Protein 5FCS (pdb70)

Solvent-accessible surface area: 19267 Å² total; per-residue (Å²): 206,26,85,8,47,23,50,108,57,50,70,12,57,80,60,24,89,14,56,0,25,0,113,5,64,98,41,66,5,63,93,71,15,103,0,1,0,0,11,19,29,22,46,23,31,3,109,0,3,1,0,10,11,76,76,95,3,104,68,11,39,90,48,2,44,7,48,65,123,78,31,73,0,1,0,30,0,81,27,2,81,79,72,1,18,0,3,0,1,0,0,0,53,37,100,121,65,13,28,20,3,55,6,0,26,0,5,10,68,126,100,4,4,4,32,9,46,8,39,43,10,48,32,55,121,73,58,34,44,3,122,0,29,0,104,7,36,35,64,89,12,49,61,14,16,0,0,0,1,12,24,34,93,73,118,27,13,55,8,0,0,43,7,32,4,177,94,38,104,59,49,37,11,150,153,0,122,61,33,5,50,4,62,37,55,87,108,63,30,8,0,58,0,50,0,79,58,3,102,80,105,0,28,1,40,0,4,0,0,8,46,40,156,19,45,0,1,36,12,27,0,34,10,2,38,0,45,8,40,102,58,19,110,116,78,0,90,16,60,110,74,48,64,13,38,72,54,109,129,8,74,1,54,0,54,22,49,70,30,3,0,26,116,26,136,0,6,0,2,11,15,20,115,64,21,26,4,53,4,2,0,60,25,26,85,100,99,18,48,40,12,57,120,30,5,49,12,66,66,94,55,58,45,1,37,0,5,0,58,28,1,16,48,22,4,77,8,20,0,4,0,3,7,61,2,62,90,87,60,14,11,12,12,2,40,7,0,119,3,60,17,140,76,66,64,92,35,30,10,35,7,60,37,30,24,86,28,113,56,62,22,61,31,127,0,28,0,51,8,20,16,27,89,4,42,65,47,13,0,6,0,0,16,11,16,24,22,126,20,11,72,19,1,0,39,8,66,3,81,147,57,136,105,33,59,100,62,11,111,47,0,129,142,39,6,72,4,44,30,44,34,107,137,65,12,0,23,0,60,0,62,62,2,87,82,118,1,26,0,35,0,10,0,0,14,50,4,104,0,45,167,102,32,69,0,42,0,1,62,26,2,55,3,6,19,0,26,4,16,39,4,69,82

Radius of gyration: 22.18 Å; Cα contacts (8 Å, |Δi|>4): 1367; chains: 2; bounding box: 51×52×62 Å

Structure (mmCIF, N/CA/C/O backbone):
data_5FCS
#
_entry.id   5FCS
#
_cell.length_a   142.811
_cell.length_b   142.811
_cell.length_c   62.685
_cell.angle_alpha   90.00
_cell.angle_beta   90.00
_cell.angle_gamma   120.00
#
_symmetry.space_group_name_H-M   'P 3 2 1'
#
loop_
_entity.id
_entity.type
_entity.pdbx_description
1 polymer Diabody
2 polymer Diabody
3 non-polymer 'SULFATE ION'
4 water water
#
loop_
_atom_site.group_PDB
_atom_site.id
_atom_site.type_symbol
_atom_site.label_atom_id
_atom_site.label_alt_id
_atom_site.label_comp_id
_atom_site.label_asym_id
_atom_site.label_entity_id
_atom_site.label_seq_id
_atom_site.pdbx_PDB_ins_code
_atom_site.Cartn_x
_atom_site.Cartn_y
_atom_site.Cartn_z
_atom_site.occupancy
_atom_site.B_iso_or_equiv
_atom_site.auth_seq_id
_atom_site.auth_comp_id
_atom_site.auth_asym_id
_atom_site.auth_atom_id
_atom_site.pdbx_PDB_model_num
ATOM 1 N N . GLN A 1 1 ? -37.181 51.530 -8.471 1.00 48.80 1 GLN H N 1
ATOM 2 C CA . GLN A 1 1 ? -37.831 50.216 -8.418 1.00 48.09 1 GLN H CA 1
ATOM 3 C C . GLN A 1 1 ? -39.365 50.364 -8.348 1.00 47.78 1 GLN H C 1
ATOM 4 O O . GLN A 1 1 ? -39.866 51.131 -7.525 1.00 47.46 1 GLN H O 1
ATOM 10 N N . ALA A 1 2 ? -40.104 49.618 -9.184 1.00 40.62 2 ALA H N 1
ATOM 11 C CA . ALA A 1 2 ? -41.574 49.669 -9.161 1.00 38.68 2 ALA H CA 1
ATOM 12 C C . ALA A 1 2 ? -42.144 49.004 -7.892 1.00 36.27 2 ALA H C 1
ATOM 13 O O . ALA A 1 2 ? -41.529 48.093 -7.326 1.00 33.95 2 ALA H O 1
ATOM 15 N N . VAL A 1 3 ? -43.279 49.524 -7.409 1.00 30.51 3 VAL H N 1
ATOM 16 C CA . VAL A 1 3 ? -43.955 49.011 -6.216 1.00 29.66 3 VAL H CA 1
ATOM 17 C C . VAL A 1 3 ? -45.367 48.594 -6.633 1.00 30.15 3 VAL H C 1
ATOM 18 O O . VAL A 1 3 ? -46.081 49.380 -7.264 1.00 29.01 3 VAL H O 1
ATOM 22 N N . VAL A 1 4 ? -45.752 47.350 -6.284 1.00 24.47 4 VAL H N 1
ATOM 23 C CA . VAL A 1 4 ? -47.074 46.795 -6.572 1.00 21.97 4 VAL H CA 1
ATOM 24 C C . VAL A 1 4 ? -47.855 46.778 -5.247 1.00 23.54 4 VAL H C 1
ATOM 25 O O . VAL A 1 4 ? -47.361 46.279 -4.228 1.00 21.89 4 VAL H O 1
ATOM 29 N N . THR A 1 5 ? -49.043 47.386 -5.243 1.00 20.97 5 THR H N 1
ATOM 30 C CA . THR A 1 5 ? -49.824 47.500 -4.012 1.00 21.24 5 THR H CA 1
ATOM 31 C C . THR A 1 5 ? -51.194 46.832 -4.093 1.00 21.87 5 THR H C 1
ATOM 32 O O . THR A 1 5 ? -51.922 46.990 -5.074 1.00 19.76 5 THR H O 1
ATOM 36 N N . GLN A 1 6 ? -51.547 46.119 -3.020 1.00 17.66 6 GLN H N 1
ATOM 37 C CA . GLN A 1 6 ? -52.826 45.399 -2.890 1.00 16.67 6 GLN H CA 1
ATOM 38 C C . GLN A 1 6 ? -53.480 45.731 -1.577 1.00 21.94 6 GLN H C 1
ATOM 39 O O . GLN A 1 6 ? -52.756 46.035 -0.636 1.00 22.03 6 GLN H O 1
ATOM 45 N N . GLU A 1 7 ? -54.821 45.526 -1.456 1.00 21.14 7 GLU H N 1
ATOM 46 C CA . GLU A 1 7 ? -55.544 45.705 -0.180 1.00 21.64 7 GLU H CA 1
ATOM 47 C C . GLU A 1 7 ? -54.906 44.722 0.796 1.00 26.06 7 GLU H C 1
ATOM 48 O O . GLU A 1 7 ? -54.714 43.578 0.410 1.00 26.30 7 GLU H O 1
ATOM 54 N N . PRO A 1 8 ? -54.539 45.111 2.035 1.00 23.33 8 PRO H N 1
ATOM 55 C CA . PRO A 1 8 ? -53.923 44.125 2.953 1.00 22.09 8 PRO H CA 1
ATOM 56 C C . PRO A 1 8 ? -54.865 42.973 3.339 1.00 23.28 8 PRO H C 1
ATOM 57 O O . PRO A 1 8 ? -54.424 41.839 3.440 1.00 21.20 8 PRO H O 1
ATOM 61 N N . SER A 1 9 ? -56.170 43.256 3.513 1.00 21.02 9 SER H N 1
ATOM 62 C CA . SER A 1 9 ? -57.137 42.218 3.902 1.00 20.82 9 SER H CA 1
ATOM 63 C C . SER A 1 9 ? -58.538 42.591 3.448 1.00 23.77 9 SER H C 1
ATOM 64 O O . SER A 1 9 ? -58.868 43.778 3.372 1.00 23.46 9 SER H O 1
ATOM 67 N N . LEU A 1 10 ? -59.350 41.572 3.122 1.00 18.82 10 LEU H N 1
ATOM 68 C CA . LEU A 1 10 ? -60.763 41.725 2.752 1.00 16.71 10 LEU H CA 1
ATOM 69 C C . LEU A 1 10 ? -61.497 40.548 3.367 1.00 19.88 10 LEU H C 1
ATOM 70 O O . LEU A 1 10 ? -60.889 39.509 3.695 1.00 16.60 10 LEU H O 1
ATOM 75 N N . THR A 1 11 ? -62.799 40.726 3.545 1.00 16.83 11 THR H N 1
ATOM 76 C CA . THR A 1 11 ? -63.694 39.711 4.074 1.00 18.30 11 THR H CA 1
ATOM 77 C C . THR A 1 11 ? -64.881 39.574 3.088 1.00 21.45 11 THR H C 1
ATOM 78 O O . THR A 1 11 ? -65.349 40.578 2.535 1.00 21.12 11 THR H O 1
ATOM 82 N N . VAL A 1 12 ? -65.359 38.347 2.880 1.00 15.68 12 VAL H N 1
ATOM 83 C CA . VAL A 1 12 ? -66.510 38.092 2.017 1.00 15.29 12 VAL H CA 1
ATOM 84 C C . VAL A 1 12 ? -67.377 36.977 2.645 1.00 20.64 12 VAL H C 1
ATOM 85 O O . VAL A 1 12 ? -66.837 36.056 3.237 1.00 21.32 12 VAL H O 1
ATOM 89 N N . SER A 1 13 ? -68.692 37.074 2.529 1.00 17.27 13 SER H N 1
ATOM 90 C CA . SER A 1 13 ? -69.575 36.028 3.030 1.00 17.94 13 SER H CA 1
ATOM 91 C C . SER A 1 13 ? -69.705 34.978 1.943 1.00 20.78 13 SER H C 1
ATOM 92 O O . SER A 1 13 ? -69.679 35.331 0.757 1.00 20.35 13 SER H O 1
ATOM 95 N N . PRO A 1 14 ? -69.873 33.681 2.306 1.00 18.62 14 PRO H N 1
ATOM 96 C CA . PRO A 1 14 ? -70.088 32.657 1.263 1.00 17.31 14 PRO H CA 1
ATOM 97 C C . PRO A 1 14 ? -71.229 33.078 0.320 1.00 20.21 14 PRO H C 1
ATOM 98 O O . PRO A 1 14 ? -72.192 33.706 0.754 1.00 19.13 14 PRO H O 1
ATOM 102 N N . GLY A 1 15 ? -71.037 32.848 -0.976 1.00 18.82 15 GLY H N 1
ATOM 103 C CA . GLY A 1 15 ? -71.995 33.233 -2.010 1.00 18.39 15 GLY H CA 1
ATOM 104 C C . GLY A 1 15 ? -71.834 34.657 -2.520 1.00 18.92 15 GLY H C 1
ATOM 105 O O . GLY A 1 15 ? -72.427 35.021 -3.528 1.00 17.68 15 GLY H O 1
ATOM 106 N N . GLY A 1 16 ? -71.016 35.453 -1.848 1.00 16.62 16 GLY H N 1
ATOM 107 C CA . GLY A 1 16 ? -70.807 36.852 -2.232 1.00 15.80 16 GLY H CA 1
ATOM 108 C C . GLY A 1 16 ? -69.819 37.045 -3.363 1.00 20.49 16 GLY H C 1
ATOM 109 O O . GLY A 1 16 ? -69.100 36.113 -3.759 1.00 19.28 16 GLY H O 1
ATOM 110 N N . THR A 1 17 ? -69.777 38.274 -3.880 1.00 18.06 17 THR H N 1
ATOM 111 C CA . THR A 1 17 ? -68.816 38.701 -4.881 1.00 18.35 17 THR H CA 1
ATOM 112 C C . THR A 1 17 ? -67.778 39.576 -4.189 1.00 21.26 17 THR H C 1
ATOM 113 O O . THR A 1 17 ? -68.124 40.478 -3.423 1.00 19.29 17 THR H O 1
ATOM 117 N N . VAL A 1 18 ? -66.503 39.309 -4.477 1.00 17.03 18 VAL H N 1
ATOM 118 C CA . VAL A 1 18 ? -65.400 40.103 -3.951 1.00 15.44 18 VAL H CA 1
ATOM 119 C C . VAL A 1 18 ? -64.462 40.445 -5.106 1.00 19.25 18 VAL H C 1
ATOM 120 O O . VAL A 1 18 ? -64.187 39.596 -5.977 1.00 18.55 18 VAL H O 1
ATOM 124 N N . THR A 1 19 ? -64.013 41.704 -5.132 1.00 16.54 19 THR H N 1
ATOM 125 C CA . THR A 1 19 ? -63.081 42.159 -6.158 1.00 17.25 19 THR H CA 1
ATOM 126 C C . THR A 1 19 ? -61.795 42.581 -5.468 1.00 20.12 19 THR H C 1
ATOM 127 O O . THR A 1 19 ? -61.817 43.473 -4.632 1.00 16.47 19 THR H O 1
ATOM 131 N N . LEU A 1 20 ? -60.675 41.928 -5.835 1.00 19.48 20 LEU H N 1
ATOM 132 C CA . LEU A 1 20 ? -59.330 42.252 -5.332 1.00 18.56 20 LEU H CA 1
ATOM 133 C C . LEU A 1 20 ? -58.636 43.076 -6.398 1.00 22.66 20 LEU H C 1
ATOM 134 O O . LEU A 1 20 ? -58.772 42.786 -7.584 1.00 22.62 20 LEU H O 1
ATOM 139 N N . THR A 1 21 ? -57.888 44.098 -6.002 1.00 19.49 21 THR H N 1
ATOM 140 C CA . THR A 1 21 ? -57.210 44.912 -7.001 1.00 20.36 21 THR H CA 1
ATOM 141 C C . THR A 1 21 ? -55.722 44.973 -6.761 1.00 24.05 21 THR H C 1
ATOM 142 O O . THR A 1 21 ? -55.243 44.745 -5.655 1.00 23.97 21 THR H O 1
ATOM 146 N N . CYS A 1 22 ? -55.010 45.316 -7.815 1.00 21.97 22 CYS H N 1
ATOM 147 C CA . CYS A 1 22 ? -53.564 45.318 -7.859 1.00 22.36 22 CYS H CA 1
ATOM 148 C C . CYS A 1 22 ? -53.105 46.559 -8.621 1.00 24.71 22 CYS H C 1
ATOM 149 O O . CYS A 1 22 ? -53.309 46.656 -9.823 1.00 25.94 22 CYS H O 1
ATOM 152 N N . ARG A 1 23 ? -52.514 47.511 -7.899 1.00 21.63 23 ARG H N 1
ATOM 153 C CA . ARG A 1 23 ? -52.058 48.797 -8.424 1.00 21.77 23 ARG H CA 1
ATOM 154 C C . ARG A 1 23 ? -50.534 48.817 -8.679 1.00 24.28 23 ARG H C 1
ATOM 155 O O . ARG A 1 23 ? -49.761 48.334 -7.860 1.00 24.74 23 ARG H O 1
ATOM 163 N N . SER A 1 24 ? -50.125 49.441 -9.781 1.00 22.64 24 SER H N 1
ATOM 164 C CA . SER A 1 24 ? -48.733 49.686 -10.185 1.00 22.69 24 SER H CA 1
ATOM 165 C C . SER A 1 24 ? -48.343 51.142 -9.805 1.00 28.51 24 SER H C 1
ATOM 166 O O . SER A 1 24 ? -49.120 52.057 -10.069 1.00 25.94 24 SER H O 1
ATOM 169 N N . SER A 1 25 ? -47.129 51.352 -9.236 1.00 28.36 25 SER H N 1
ATOM 170 C CA . SER A 1 25 ? -46.639 52.698 -8.873 1.00 28.23 25 SER H CA 1
ATOM 171 C C . SER A 1 25 ? -46.241 53.526 -10.118 1.00 33.80 25 SER H C 1
ATOM 172 O O . SER A 1 25 ? -46.131 54.746 -10.010 1.00 34.22 25 SER H O 1
ATOM 175 N N . THR A 1 26 ? -46.049 52.872 -11.288 1.00 31.26 26 THR H N 1
ATOM 176 C CA . THR A 1 26 ? -45.608 53.513 -12.537 1.00 32.50 26 THR H CA 1
ATOM 177 C C . THR A 1 26 ? -46.739 54.188 -13.336 1.00 37.75 26 THR H C 1
ATOM 178 O O . THR A 1 26 ? -46.472 55.017 -14.207 1.00 38.94 26 THR H O 1
ATOM 182 N N . GLY A 1 27 ? -47.970 53.785 -13.073 1.00 32.59 27 GLY H N 1
ATOM 183 C CA . GLY A 1 27 ? -49.150 54.264 -13.786 1.00 31.43 27 GLY H CA 1
ATOM 184 C C . GLY A 1 27 ? -50.174 53.156 -13.916 1.00 32.60 27 GLY H C 1
ATOM 185 O O . GLY A 1 27 ? -50.212 52.252 -13.076 1.00 32.71 27 GLY H O 1
ATOM 186 N N . ALA A 1 28 ? -51.019 53.233 -14.938 1.00 27.84 28 ALA H N 1
ATOM 187 C CA . ALA A 1 28 ? -52.079 52.259 -15.198 1.00 27.95 28 ALA H CA 1
ATOM 188 C C . ALA A 1 28 ? -51.480 50.870 -15.462 1.00 31.09 28 ALA H C 1
ATOM 189 O O . ALA A 1 28 ? -50.430 50.757 -16.117 1.00 30.82 28 ALA H O 1
ATOM 191 N N . VAL A 1 29 ? -52.130 49.822 -14.935 1.00 24.89 29 VAL H N 1
ATOM 192 C CA . VAL A 1 29 ? -51.686 48.450 -15.201 1.00 23.42 29 VAL H CA 1
ATOM 193 C C . VAL A 1 29 ? -52.191 48.163 -16.609 1.00 29.01 29 VAL H C 1
ATOM 194 O O . VAL A 1 29 ? -53.366 48.415 -16.901 1.00 30.63 29 VAL H O 1
ATOM 198 N N . THR A 1 30 ? -51.312 47.668 -17.484 1.00 25.15 30 THR H N 1
ATOM 199 C CA . THR A 1 30 ? -51.682 47.359 -18.870 1.00 24.85 30 THR H CA 1
ATOM 200 C C . THR A 1 30 ? -51.548 45.868 -19.148 1.00 27.62 30 THR H C 1
ATOM 201 O O . THR A 1 30 ? -50.991 45.143 -18.318 1.00 24.83 30 THR H O 1
ATOM 205 N N . THR A 1 31 ? -52.015 45.407 -20.332 1.00 25.72 31 THR H N 1
ATOM 206 C CA . THR A 1 31 ? -51.895 43.988 -20.705 1.00 27.31 31 THR H CA 1
ATOM 207 C C . THR A 1 31 ? -50.424 43.569 -20.830 1.00 30.01 31 THR H C 1
ATOM 208 O O . THR A 1 31 ? -50.114 42.379 -20.705 1.00 27.89 31 THR H O 1
ATOM 212 N N . SER A 1 32 ? -49.527 44.566 -21.038 1.00 25.71 32 SER H N 1
ATOM 213 C CA . SER A 1 32 ? -48.077 44.378 -21.130 1.00 26.09 32 SER H CA 1
ATOM 214 C C . SER A 1 32 ? -47.431 44.096 -19.744 1.00 28.95 32 SER H C 1
ATOM 215 O O . SER A 1 32 ? -46.254 43.747 -19.681 1.00 28.95 32 SER H O 1
ATOM 218 N N . ASN A 1 33 ? -48.211 44.213 -18.639 1.00 24.65 33 ASN H N 1
ATOM 219 C CA . ASN A 1 33 ? -47.744 43.827 -17.307 1.00 23.17 33 ASN H CA 1
ATOM 220 C C . ASN A 1 33 ? -48.080 42.356 -17.050 1.00 24.62 33 ASN H C 1
ATOM 221 O O . ASN A 1 33 ? -47.692 41.820 -16.003 1.00 25.15 33 ASN H O 1
ATOM 226 N N . TYR A 1 34 ? -48.841 41.717 -17.988 1.00 19.45 34 TYR H N 1
ATOM 227 C CA . TYR A 1 34 ? -49.255 40.292 -17.941 1.00 19.96 34 TYR H CA 1
ATOM 228 C C . TYR A 1 34 ? -49.616 39.853 -16.519 1.00 22.23 34 TYR H C 1
ATOM 229 O O . TYR A 1 34 ? -49.047 38.888 -16.000 1.00 19.73 34 TYR H O 1
ATOM 238 N N . ALA A 1 35 ? -50.490 40.617 -15.868 1.00 19.16 35 ALA H N 1
ATOM 239 C CA . ALA A 1 35 ? -50.857 40.384 -14.460 1.00 18.97 35 ALA H CA 1
ATOM 240 C C . ALA A 1 35 ? -51.126 38.900 -14.111 1.00 20.31 35 ALA H C 1
ATOM 241 O O . ALA A 1 35 ? -51.900 38.221 -14.784 1.00 18.75 35 ALA H O 1
ATOM 243 N N . ASN A 1 36 ? -50.442 38.415 -13.078 1.00 15.60 36 ASN H N 1
ATOM 244 C CA . ASN A 1 36 ? -50.595 37.056 -12.559 1.00 16.09 36 ASN H CA 1
ATOM 245 C C . ASN A 1 36 ? -51.146 37.164 -11.167 1.00 20.04 36 ASN H C 1
ATOM 246 O O . ASN A 1 36 ? -50.818 38.113 -10.450 1.00 20.39 36 ASN H O 1
ATOM 251 N N . TRP A 1 37 ? -51.969 36.175 -10.782 1.00 17.10 37 TRP H N 1
ATOM 252 C CA . TRP A 1 37 ? -52.544 36.036 -9.447 1.00 16.29 37 TRP H CA 1
ATOM 253 C C . TRP A 1 37 ? -52.148 34.687 -8.916 1.00 19.36 37 TRP H C 1
ATOM 254 O O . TRP A 1 37 ? -52.299 33.684 -9.600 1.00 19.33 37 TRP H O 1
ATOM 265 N N . VAL A 1 38 ? -51.598 34.664 -7.716 1.00 16.35 38 VAL H N 1
ATOM 266 C CA . VAL A 1 38 ? -51.152 33.430 -7.079 1.00 16.11 38 VAL H CA 1
ATOM 267 C C . VAL A 1 38 ? -51.947 33.297 -5.786 1.00 20.38 38 VAL H C 1
ATOM 268 O O . VAL A 1 38 ? -52.087 34.263 -5.036 1.00 18.76 38 VAL H O 1
ATOM 272 N N . GLN A 1 39 ? -52.460 32.092 -5.536 1.00 16.85 39 GLN H N 1
ATOM 273 C CA . GLN A 1 39 ? -53.260 31.802 -4.362 1.00 15.30 39 GLN H CA 1
ATOM 274 C C . GLN A 1 39 ? -52.470 30.973 -3.341 1.00 17.52 39 GLN H C 1
ATOM 275 O O . GLN A 1 39 ? -51.864 29.970 -3.692 1.00 17.33 39 GLN H O 1
ATOM 281 N N . GLN A 1 40 ? -52.555 31.353 -2.075 1.00 14.71 40 GLN H N 1
ATOM 282 C CA . GLN A 1 40 ? -51.914 30.635 -0.965 1.00 15.99 40 GLN H CA 1
ATOM 283 C C . GLN A 1 40 ? -52.924 30.400 0.149 1.00 20.34 40 GLN H C 1
ATOM 284 O O . GLN A 1 40 ? -53.205 31.290 0.962 1.00 20.64 40 GLN H O 1
ATOM 290 N N . LYS A 1 41 ? -53.473 29.189 0.175 1.00 16.96 41 LYS H N 1
ATOM 291 C CA . LYS A 1 41 ? -54.457 28.790 1.178 1.00 17.28 41 LYS H CA 1
ATOM 292 C C . LYS A 1 41 ? -53.777 28.644 2.546 1.00 24.90 41 LYS H C 1
ATOM 293 O O . LYS A 1 41 ? -52.550 28.486 2.577 1.00 24.61 41 LYS H O 1
ATOM 299 N N . PRO A 1 42 ? -54.533 28.764 3.678 1.00 25.00 42 PRO H N 1
ATOM 300 C CA . PRO A 1 42 ? -53.897 28.671 5.005 1.00 25.29 42 PRO H CA 1
ATOM 301 C C . PRO A 1 42 ? -53.059 27.412 5.220 1.00 31.08 42 PRO H C 1
ATOM 302 O O . PRO A 1 42 ? -53.538 26.299 4.992 1.00 30.17 42 PRO H O 1
ATOM 306 N N . GLY A 1 43 ? -51.792 27.619 5.590 1.00 29.69 43 GLY H N 1
ATOM 307 C CA . GLY A 1 43 ? -50.820 26.548 5.825 1.00 29.56 43 GLY H CA 1
ATOM 308 C C . GLY A 1 43 ? -50.294 25.824 4.596 1.00 32.80 43 GLY H C 1
ATOM 309 O O . GLY A 1 43 ? -49.597 24.818 4.728 1.00 33.72 43 GLY H O 1
ATOM 310 N N . GLN A 1 44 ? -50.639 26.296 3.390 1.00 27.34 44 GLN H N 1
ATOM 311 C CA . GLN A 1 44 ? -50.248 25.646 2.129 1.00 25.99 44 GLN H CA 1
ATOM 312 C C . GLN A 1 44 ? -49.169 26.399 1.400 1.00 25.04 44 GLN H C 1
ATOM 313 O O . GLN A 1 44 ? -48.878 27.552 1.708 1.00 23.07 44 GLN H O 1
ATOM 319 N N . ALA A 1 45 ? -48.612 25.743 0.389 1.00 22.21 45 ALA H N 1
ATOM 320 C CA . ALA A 1 45 ? -47.657 26.298 -0.557 1.00 22.02 45 ALA H CA 1
ATOM 321 C C . ALA A 1 45 ? -48.521 27.104 -1.560 1.00 24.91 45 ALA H C 1
ATOM 322 O O . ALA A 1 45 ? -49.688 26.751 -1.809 1.00 24.22 45 ALA H O 1
ATOM 324 N N . PRO A 1 46 ? -47.985 28.182 -2.149 1.00 21.17 46 PRO H N 1
ATOM 325 C CA . PRO A 1 46 ? -48.778 28.939 -3.131 1.00 21.36 46 PRO H CA 1
ATOM 326 C C . PRO A 1 46 ? -49.020 28.120 -4.421 1.00 25.41 46 PRO H C 1
ATOM 327 O O . PRO A 1 46 ? -48.337 27.123 -4.670 1.00 23.94 46 PRO H O 1
ATOM 331 N N . ARG A 1 47 ? -49.996 28.542 -5.231 1.00 20.23 47 ARG H N 1
ATOM 332 C CA . ARG A 1 47 ? -50.222 27.987 -6.556 1.00 19.57 47 ARG H CA 1
ATOM 333 C C . ARG A 1 47 ? -50.725 29.073 -7.484 1.00 21.14 47 ARG H C 1
ATOM 334 O O . ARG A 1 47 ? -51.477 29.959 -7.053 1.00 18.91 47 ARG H O 1
ATOM 342 N N . GLY A 1 48 ? -50.237 29.052 -8.719 1.00 18.03 48 GLY H N 1
ATOM 343 C CA . GLY A 1 48 ? -50.648 30.032 -9.726 1.00 18.98 48 GLY H CA 1
ATOM 344 C C . GLY A 1 48 ? -52.116 29.826 -10.065 1.00 24.59 48 GLY H C 1
ATOM 345 O O . GLY A 1 48 ? -52.592 28.686 -10.115 1.00 24.26 48 GLY H O 1
ATOM 346 N N . LEU A 1 49 ? -52.855 30.927 -10.229 1.00 20.28 49 LEU H N 1
ATOM 347 C CA . LEU A 1 49 ? -54.297 30.874 -10.477 1.00 21.31 49 LEU H CA 1
ATOM 348 C C . LEU A 1 49 ? -54.670 31.536 -11.793 1.00 23.44 49 LEU H C 1
ATOM 349 O O . LEU A 1 49 ? -55.433 30.975 -12.576 1.00 23.94 49 LEU H O 1
ATOM 354 N N . ILE A 1 50 ? -54.116 32.728 -12.031 1.00 19.20 50 ILE H N 1
ATOM 355 C CA . ILE A 1 50 ? -54.353 33.539 -13.229 1.00 18.96 50 ILE H CA 1
ATOM 356 C C . ILE A 1 50 ? -53.027 34.026 -13.764 1.00 22.85 50 ILE H C 1
ATOM 357 O O . ILE A 1 50 ? -52.141 34.339 -12.987 1.00 20.20 50 ILE H O 1
ATOM 362 N N . GLY A 1 51 ? -52.906 34.079 -15.083 1.00 20.85 51 GLY H N 1
ATOM 363 C CA . GLY A 1 51 ? -51.720 34.595 -15.745 1.00 20.92 51 GLY H CA 1
ATOM 364 C C . GLY A 1 51 ? -52.150 35.429 -16.930 1.00 23.62 51 GLY H C 1
ATOM 365 O O . GLY A 1 51 ? -53.259 35.246 -17.423 1.00 22.80 51 GLY H O 1
ATOM 366 N N . GLY A 1 52 ? -51.283 36.323 -17.397 1.00 20.24 52 GLY H N 1
ATOM 367 C CA . GLY A 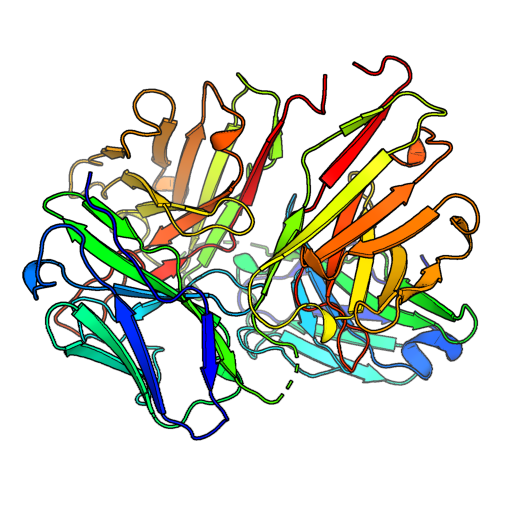1 52 ? -51.573 37.151 -18.568 1.00 19.81 52 GLY H CA 1
ATOM 368 C C . GLY A 1 52 ? -52.892 37.899 -18.463 1.00 22.01 52 GLY H C 1
ATOM 369 O O . GLY A 1 52 ? -53.701 37.903 -19.401 1.00 21.24 52 GLY H O 1
ATOM 370 N N . THR A 1 53 ? -53.129 38.498 -17.292 1.00 18.31 53 THR H N 1
ATOM 371 C CA . THR A 1 53 ? -54.335 39.275 -16.920 1.00 17.62 53 THR H CA 1
ATOM 372 C C . THR A 1 53 ? -55.571 38.411 -16.646 1.00 21.42 53 THR H C 1
ATOM 373 O O . THR A 1 53 ? -56.193 38.592 -15.603 1.00 21.24 53 THR H O 1
ATOM 377 N N . ASN A 1 54 ? -55.964 37.539 -17.599 1.00 20.58 54 ASN H N 1
ATOM 378 C CA . ASN A 1 54 ? -57.232 36.810 -17.522 1.00 21.78 54 ASN H CA 1
ATOM 379 C C . ASN A 1 54 ? -57.189 35.313 -17.836 1.00 25.69 54 ASN H C 1
ATOM 380 O O . ASN A 1 54 ? -58.251 34.697 -17.903 1.00 25.20 54 ASN H O 1
ATOM 385 N N . LYS A 1 55 ? -55.989 34.729 -18.038 1.00 22.00 55 LYS H N 1
ATOM 386 C CA . LYS A 1 55 ? -55.885 33.298 -18.379 1.00 20.79 55 LYS H CA 1
ATOM 387 C C . LYS A 1 55 ? -55.897 32.411 -17.131 1.00 24.80 55 LYS H C 1
ATOM 388 O O . LYS A 1 55 ? -55.134 32.636 -16.200 1.00 23.48 55 LYS H O 1
ATOM 394 N N . ARG A 1 56 ? -56.800 31.447 -17.093 1.00 23.01 56 ARG H N 1
ATOM 395 C CA . ARG A 1 56 ? -56.958 30.563 -15.943 1.00 23.79 56 ARG H CA 1
ATOM 396 C C . ARG A 1 56 ? -55.977 29.426 -15.999 1.00 26.53 56 ARG H C 1
ATOM 397 O O . ARG A 1 56 ? -55.676 28.923 -17.075 1.00 26.30 56 ARG H O 1
ATOM 405 N N . ALA A 1 57 ? -55.491 29.007 -14.824 1.00 22.79 57 ALA H N 1
ATOM 406 C CA . ALA A 1 57 ? -54.687 27.791 -14.674 1.00 21.82 57 ALA H CA 1
ATOM 407 C C . ALA A 1 57 ? -55.689 26.624 -14.886 1.00 25.86 57 ALA H C 1
ATOM 408 O O . ALA A 1 57 ? -56.904 26.833 -14.709 1.00 23.34 57 ALA H O 1
ATOM 410 N N . PRO A 1 58 ? -55.233 25.404 -15.269 1.00 25.39 58 PRO H N 1
ATOM 411 C CA . PRO A 1 58 ? -56.202 24.303 -15.472 1.00 25.64 58 PRO H CA 1
ATOM 412 C C . PRO A 1 58 ? -57.075 23.991 -14.250 1.00 26.97 58 PRO H C 1
ATOM 413 O O . PRO A 1 58 ? -58.213 23.585 -14.416 1.00 26.80 58 PRO H O 1
ATOM 417 N N . TRP A 1 59 ? -56.547 24.167 -13.035 1.00 22.54 59 TRP H N 1
ATOM 418 C CA . TRP A 1 59 ? -57.256 23.898 -11.775 1.00 21.90 59 TRP H CA 1
ATOM 419 C C . TRP A 1 59 ? -58.063 25.115 -11.251 1.00 23.23 59 TRP H C 1
ATOM 420 O O . TRP A 1 59 ? -58.622 25.026 -10.175 1.00 22.09 59 TRP H O 1
ATOM 431 N N . THR A 1 60 ? -58.040 26.266 -11.942 1.00 20.38 60 THR H N 1
ATOM 432 C CA . THR A 1 60 ? -58.754 27.460 -11.444 1.00 19.73 60 THR H CA 1
ATOM 433 C C . THR A 1 60 ? -60.257 27.356 -11.699 1.00 22.46 60 THR H C 1
ATOM 434 O O . THR A 1 60 ? -60.663 27.304 -12.857 1.00 20.47 60 THR H O 1
ATOM 438 N N . PRO A 1 61 ? -61.087 27.419 -10.634 1.00 22.10 61 PRO H N 1
ATOM 439 C CA . PRO A 1 61 ? -62.559 27.369 -10.830 1.00 22.00 61 PRO H CA 1
ATOM 440 C C . PRO A 1 61 ? -63.082 28.515 -11.691 1.00 24.50 61 PRO H C 1
ATOM 441 O O . PRO A 1 61 ? -62.478 29.601 -11.716 1.00 23.29 61 PRO H O 1
ATOM 445 N N . ALA A 1 62 ? -64.189 28.274 -12.422 1.00 22.57 62 ALA H N 1
ATOM 446 C CA . ALA A 1 62 ? -64.817 29.254 -13.326 1.00 22.62 62 ALA H CA 1
ATOM 447 C C . ALA A 1 62 ? -65.246 30.529 -12.591 1.00 23.72 62 ALA H C 1
ATOM 448 O O . ALA A 1 62 ? -65.237 31.597 -13.189 1.00 24.35 62 ALA H O 1
ATOM 450 N N . ARG A 1 63 ? -65.526 30.422 -11.287 1.00 19.51 63 ARG H N 1
ATOM 451 C CA . ARG A 1 63 ? -65.944 31.549 -10.441 1.00 19.90 63 ARG H CA 1
ATOM 452 C C . ARG A 1 63 ? -64.859 32.639 -10.247 1.00 22.07 63 ARG H C 1
ATOM 453 O O . ARG A 1 63 ? -65.173 33.729 -9.802 1.00 19.90 63 ARG H O 1
ATOM 461 N N . PHE A 1 64 ? -63.589 32.330 -10.590 1.00 19.17 64 PHE H N 1
ATOM 462 C CA . PHE A 1 64 ? -62.474 33.294 -10.543 1.00 18.11 64 PHE H CA 1
ATOM 463 C C . PHE A 1 64 ? -62.295 33.870 -11.938 1.00 22.21 64 PHE H C 1
ATOM 464 O O . PHE A 1 64 ? -62.291 33.116 -12.914 1.00 20.38 64 PHE H O 1
ATOM 472 N N . SER A 1 65 ? -62.129 35.194 -12.035 1.00 19.33 65 SER H N 1
ATOM 473 C CA . SER A 1 65 ? -61.819 35.838 -13.314 1.00 19.77 65 SER H CA 1
ATOM 474 C C . SER A 1 65 ? -60.896 37.018 -13.120 1.00 22.44 65 SER H C 1
ATOM 475 O O . SER A 1 65 ? -61.073 37.812 -12.192 1.00 22.60 65 SER H O 1
ATOM 478 N N . GLY A 1 66 ? -59.905 37.114 -13.992 1.00 19.77 66 GLY H N 1
ATOM 479 C CA . GLY A 1 66 ? -58.945 38.214 -13.993 1.00 19.03 66 GLY H CA 1
ATOM 480 C C . GLY A 1 66 ? -59.297 39.237 -15.058 1.00 24.57 66 GLY H C 1
ATOM 481 O O . GLY A 1 66 ? -59.816 38.868 -16.114 1.00 24.33 66 GLY H O 1
ATOM 482 N N . SER A 1 67 ? -59.021 40.533 -14.795 1.00 21.03 67 SER H N 1
ATOM 483 C CA . SER A 1 67 ? -59.312 41.602 -15.743 1.00 21.27 67 SER H CA 1
ATOM 484 C C . SER A 1 67 ? -58.526 42.852 -15.375 1.00 24.36 67 SER H C 1
ATOM 485 O O . SER A 1 67 ? -57.798 42.859 -14.383 1.00 22.91 67 SER H O 1
ATOM 488 N N . LEU A 1 68 ? -58.729 43.926 -16.163 1.00 21.36 68 LEU H N 1
ATOM 489 C CA . LEU A 1 68 ? -58.211 45.262 -15.881 1.00 22.93 68 LEU H CA 1
ATOM 490 C C . LEU A 1 68 ? -59.425 46.152 -15.640 1.00 30.19 68 LEU H C 1
ATOM 491 O O . LEU A 1 68 ? -60.399 46.085 -16.397 1.00 30.48 68 LEU H O 1
ATOM 496 N N . LEU A 1 69 ? -59.379 46.960 -14.586 1.00 30.16 69 LEU H N 1
ATOM 497 C CA . LEU A 1 69 ? -60.467 47.879 -14.239 1.00 31.44 69 LEU H CA 1
ATOM 498 C C . LEU A 1 69 ? -59.876 49.144 -13.649 1.00 33.64 69 LEU H C 1
ATOM 499 O O . LEU A 1 69 ? -59.188 49.079 -12.634 1.00 31.91 69 LEU H O 1
ATOM 504 N N . GLY A 1 70 ? -60.152 50.274 -14.290 1.00 30.77 70 GLY H N 1
ATOM 505 C CA . GLY A 1 70 ? -59.706 51.586 -13.829 1.00 30.80 70 GLY H CA 1
ATOM 506 C C . GLY A 1 70 ? -58.233 51.710 -13.515 1.00 34.27 70 GLY H C 1
ATOM 507 O O . GLY A 1 70 ? -57.864 52.216 -12.451 1.00 35.23 70 GLY H O 1
ATOM 508 N N . GLY A 1 71 ? -57.402 51.244 -14.431 1.00 29.05 71 GLY H N 1
ATOM 509 C CA . GLY A 1 71 ? -55.948 51.341 -14.274 1.00 28.70 71 GLY H CA 1
ATOM 510 C C . GLY A 1 71 ? -55.296 50.336 -13.341 1.00 29.23 71 GLY H C 1
ATOM 511 O O . GLY A 1 71 ? -54.105 50.457 -13.060 1.00 27.07 71 GLY H O 1
ATOM 512 N N . LYS A 1 72 ? -56.067 49.343 -12.835 1.00 25.71 72 LYS H N 1
ATOM 513 C CA . LYS A 1 72 ? -55.524 48.320 -11.920 1.00 24.57 72 LYS H CA 1
ATOM 514 C C . LYS A 1 72 ? -55.835 46.926 -12.451 1.00 25.63 72 LYS H C 1
ATOM 515 O O . LYS A 1 72 ? -56.779 46.777 -13.210 1.00 25.10 72 LYS H O 1
ATOM 521 N N . ALA A 1 73 ? -55.098 45.893 -11.999 1.00 21.11 73 ALA H N 1
ATOM 522 C CA . ALA A 1 73 ? -55.457 44.503 -12.303 1.00 20.14 73 ALA H CA 1
ATOM 523 C C . ALA A 1 73 ? -56.501 44.143 -11.258 1.00 21.66 73 ALA H C 1
ATOM 524 O O . ALA A 1 73 ? -56.408 44.606 -10.117 1.00 21.82 73 ALA H O 1
ATOM 526 N N . ALA A 1 74 ? -57.470 43.314 -11.625 1.00 18.83 74 ALA H N 1
ATOM 527 C CA . ALA A 1 74 ? -58.529 42.903 -10.712 1.00 18.80 74 ALA H CA 1
ATOM 528 C C . ALA A 1 74 ? -58.765 41.394 -10.737 1.00 22.13 74 ALA H C 1
ATOM 529 O O . ALA A 1 74 ? -58.724 40.779 -11.794 1.00 21.48 74 ALA H O 1
ATOM 531 N N . LEU A 1 75 ? -58.983 40.796 -9.555 1.00 19.27 75 LEU H N 1
ATOM 532 C CA . LEU A 1 75 ? -59.330 39.382 -9.455 1.00 17.23 75 LEU H CA 1
ATOM 533 C C . LEU A 1 75 ? -60.707 39.366 -8.835 1.00 19.83 75 LEU H C 1
ATOM 534 O O . LEU A 1 75 ? -60.891 39.897 -7.732 1.00 19.99 75 LEU H O 1
ATOM 539 N N . THR A 1 76 ? -61.680 38.811 -9.560 1.00 18.27 76 THR H N 1
ATOM 540 C CA . THR A 1 76 ? -63.067 38.739 -9.075 1.00 17.96 76 THR H CA 1
ATOM 541 C C . THR A 1 76 ? -63.433 37.305 -8.716 1.00 21.26 76 THR H C 1
ATOM 542 O O . THR A 1 76 ? -63.230 36.396 -9.508 1.00 21.62 76 THR H O 1
ATOM 546 N N . ILE A 1 77 ? -64.005 37.127 -7.534 1.00 19.08 77 ILE H N 1
ATOM 547 C CA . ILE A 1 77 ? -64.521 35.835 -7.071 1.00 18.29 77 ILE H CA 1
ATOM 548 C C . ILE A 1 77 ? -66.030 36.021 -6.968 1.00 21.51 77 ILE H C 1
ATOM 549 O O . ILE A 1 77 ? -66.498 36.814 -6.156 1.00 20.48 77 ILE H O 1
ATOM 554 N N . THR A 1 78 ? -66.772 35.347 -7.841 1.00 19.45 78 THR H N 1
ATOM 555 C CA . THR A 1 78 ? -68.241 35.427 -7.934 1.00 20.05 78 THR H CA 1
ATOM 556 C C . THR A 1 78 ? -68.795 34.181 -7.240 1.00 25.63 78 THR H C 1
ATOM 557 O O . THR A 1 78 ? -68.592 33.075 -7.734 1.00 26.71 78 THR H O 1
ATOM 561 N N . GLY A 1 79 ? -69.466 34.363 -6.105 1.00 21.66 79 GLY H N 1
ATOM 562 C CA . GLY A 1 79 ? -70.014 33.251 -5.338 1.00 20.62 79 GLY H CA 1
ATOM 563 C C . GLY A 1 79 ? -68.929 32.576 -4.518 1.00 24.73 79 GLY H C 1
ATOM 564 O O . GLY A 1 79 ? -68.666 31.372 -4.672 1.00 23.83 79 GLY H O 1
ATOM 565 N N . ALA A 1 80 ? -68.266 33.368 -3.664 1.00 20.56 80 ALA H N 1
ATOM 566 C CA . ALA A 1 80 ? -67.185 32.890 -2.796 1.00 19.94 80 ALA H CA 1
ATOM 567 C C . ALA A 1 80 ? -67.557 31.654 -1.971 1.00 23.32 80 ALA H C 1
ATOM 568 O O . ALA A 1 80 ? -68.663 31.543 -1.444 1.00 22.05 80 ALA H O 1
ATOM 570 N N . GLN A 1 81 ? -66.620 30.722 -1.875 1.00 20.18 81 GLN H N 1
ATOM 571 C CA . GLN A 1 81 ? -66.810 29.505 -1.074 1.00 19.85 81 GLN H CA 1
ATOM 572 C C . GLN A 1 81 ? -65.774 29.538 0.041 1.00 23.19 81 GLN H C 1
ATOM 573 O O . GLN A 1 81 ? -64.770 30.219 -0.119 1.00 20.26 81 GLN H O 1
ATOM 579 N N . ALA A 1 82 ? -65.986 28.774 1.143 1.00 21.38 82 ALA H N 1
ATOM 580 C CA . ALA A 1 82 ? -65.025 28.660 2.249 1.00 22.00 82 ALA H CA 1
ATOM 581 C C . ALA A 1 82 ? -63.612 28.251 1.729 1.00 24.50 82 ALA H C 1
ATOM 582 O O . ALA A 1 82 ? -62.621 28.759 2.248 1.00 22.53 82 ALA H O 1
ATOM 584 N N . GLU A 1 83 ? -63.548 27.411 0.657 1.00 22.31 83 GLU H N 1
ATOM 585 C CA . GLU A 1 83 ? -62.344 26.928 -0.062 1.00 23.51 83 GLU H CA 1
ATOM 586 C C . GLU A 1 83 ? -61.471 28.119 -0.589 1.00 24.25 83 GLU H C 1
ATOM 587 O O . GLU A 1 83 ? -60.257 27.998 -0.682 1.00 23.57 83 GLU H O 1
ATOM 593 N N . ASP A 1 84 ? -62.102 29.260 -0.895 1.00 19.20 84 ASP H N 1
ATOM 594 C CA . ASP A 1 84 ? -61.458 30.465 -1.444 1.00 18.00 84 ASP H CA 1
ATOM 595 C C . ASP A 1 84 ? -60.716 31.319 -0.405 1.00 19.99 84 ASP H C 1
ATOM 596 O O . ASP A 1 84 ? -60.060 32.290 -0.771 1.00 17.69 84 ASP H O 1
ATOM 601 N N . GLU A 1 85 ? -60.822 30.977 0.873 1.00 18.24 85 GLU H N 1
ATOM 602 C CA . GLU A 1 85 ? -60.084 31.704 1.910 1.00 18.41 85 GLU H CA 1
ATOM 603 C C . GLU A 1 85 ? -58.569 31.460 1.668 1.00 21.62 85 GLU H C 1
ATOM 604 O O . GLU A 1 85 ? -58.131 30.304 1.570 1.00 19.59 85 GLU H O 1
ATOM 610 N N . ALA A 1 86 ? -57.803 32.553 1.474 1.00 17.52 86 ALA H N 1
ATOM 611 C CA . ALA A 1 86 ? -56.386 32.462 1.106 1.00 16.49 86 ALA H CA 1
ATOM 612 C C . ALA A 1 86 ? -55.758 33.826 1.070 1.00 19.47 86 ALA H C 1
ATOM 613 O O . ALA A 1 86 ? -56.453 34.839 1.162 1.00 17.10 86 ALA H O 1
ATOM 615 N N . ASP A 1 87 ? -54.421 33.838 0.913 1.00 16.60 87 ASP H N 1
ATOM 616 C CA . ASP A 1 87 ? -53.683 35.053 0.673 1.00 16.29 87 ASP H CA 1
ATOM 617 C C . ASP A 1 87 ? -53.506 35.066 -0.855 1.00 18.56 87 ASP H C 1
ATOM 618 O O . ASP A 1 87 ? -53.068 34.077 -1.443 1.00 18.79 87 ASP H O 1
ATOM 623 N N . TYR A 1 88 ? -53.938 36.143 -1.497 1.00 15.39 88 TYR H N 1
ATOM 624 C CA . TYR A 1 88 ? -53.838 36.295 -2.953 1.00 16.14 88 TYR H CA 1
ATOM 625 C C . TYR A 1 88 ? -52.755 37.272 -3.339 1.00 18.80 88 TYR H C 1
ATOM 626 O O . TYR A 1 88 ? -52.863 38.457 -3.017 1.00 18.58 88 TYR H O 1
ATOM 635 N N . TYR A 1 89 ? -51.731 36.792 -4.065 1.00 15.20 89 TYR H N 1
ATOM 636 C CA . TYR A 1 89 ? -50.639 37.682 -4.501 1.00 15.47 89 TYR H CA 1
ATOM 637 C C . TYR A 1 89 ? -50.745 38.016 -5.950 1.00 20.37 89 TYR H C 1
ATOM 638 O O . TYR A 1 89 ? -50.947 37.139 -6.785 1.00 18.17 89 TYR H O 1
ATOM 647 N N . CYS A 1 90 ? -50.570 39.273 -6.275 1.00 20.87 90 CYS H N 1
ATOM 648 C CA . CYS A 1 90 ? -50.531 39.616 -7.672 1.00 23.50 90 CYS H CA 1
ATOM 649 C C . CYS A 1 90 ? -49.074 39.927 -8.041 1.00 22.86 90 CYS H C 1
ATOM 650 O O . CYS A 1 90 ? -48.299 40.353 -7.188 1.00 21.54 90 CYS H O 1
ATOM 653 N N . ALA A 1 91 ? -48.711 39.678 -9.294 1.00 19.02 91 ALA H N 1
ATOM 654 C CA . ALA A 1 91 ? -47.357 39.937 -9.817 1.00 18.08 91 ALA H CA 1
ATOM 655 C C . ALA A 1 91 ? -47.496 40.603 -11.174 1.00 20.61 91 ALA H C 1
ATOM 656 O O . ALA A 1 91 ? -48.260 40.134 -12.018 1.00 18.26 91 ALA H O 1
ATOM 658 N N . LEU A 1 92 ? -46.730 41.676 -11.380 1.00 18.04 92 LEU H N 1
ATOM 659 C CA . LEU A 1 92 ? -46.724 42.427 -12.624 1.00 18.21 92 LEU H CA 1
ATOM 660 C C . LEU A 1 92 ? -45.355 42.365 -13.247 1.00 23.01 92 LEU H C 1
ATOM 661 O O . LEU A 1 92 ? -44.349 42.396 -12.543 1.00 22.33 92 LEU H O 1
ATOM 666 N N . TRP A 1 93 ? -45.333 42.251 -14.566 1.00 22.39 93 TRP H N 1
ATOM 667 C CA . TRP A 1 93 ? -44.110 42.181 -15.356 1.00 23.41 93 TRP H CA 1
ATOM 668 C C . TRP A 1 93 ? -43.663 43.586 -15.735 1.00 26.76 93 TRP H C 1
ATOM 669 O O . TRP A 1 93 ? -44.416 44.316 -16.382 1.00 26.13 93 TRP H O 1
ATOM 680 N N . TYR A 1 94 ? -42.453 43.969 -15.314 1.00 24.49 94 TYR H N 1
ATOM 681 C CA . TYR A 1 94 ? -41.856 45.269 -15.665 1.00 25.70 94 TYR H CA 1
ATOM 682 C C . TYR A 1 94 ? -40.576 45.048 -16.458 1.00 31.59 94 TYR H C 1
ATOM 683 O O . TYR A 1 94 ? -39.490 44.969 -15.874 1.00 32.07 94 TYR H O 1
ATOM 692 N N . SER A 1 95 ? -40.722 44.891 -17.777 1.00 30.78 95 SER H N 1
ATOM 693 C CA . SER A 1 95 ? -39.653 44.701 -18.775 1.00 31.88 95 SER H CA 1
ATOM 694 C C . SER A 1 95 ? -38.810 43.426 -18.717 1.00 35.25 95 SER H C 1
ATOM 695 O O . SER A 1 95 ? -38.736 42.723 -19.717 1.00 34.69 95 SER H O 1
ATOM 698 N N . ASN A 1 96 ? -38.163 43.148 -17.581 1.00 32.95 96 ASN H N 1
ATOM 699 C CA . ASN A 1 96 ? -37.282 41.983 -17.401 1.00 33.18 96 ASN H CA 1
ATOM 700 C C . ASN A 1 96 ? -37.452 41.360 -15.999 1.00 34.98 96 ASN H C 1
ATOM 701 O O . ASN A 1 96 ? -36.586 40.593 -15.550 1.00 33.43 96 ASN H O 1
ATOM 706 N N . LEU A 1 97 ? -38.532 41.727 -15.283 1.00 31.35 97 LEU H N 1
ATOM 707 C CA . LEU A 1 97 ? -38.720 41.289 -13.894 1.00 30.88 97 LEU H CA 1
ATOM 708 C C . LEU A 1 97 ? -40.187 41.294 -13.452 1.00 29.28 97 LEU H C 1
ATOM 709 O O . LEU A 1 97 ? -40.948 42.193 -13.822 1.00 26.10 97 LEU H O 1
ATOM 714 N N . TRP A 1 98 ? -40.550 40.296 -12.617 1.00 23.10 98 TRP H N 1
ATOM 715 C CA . TRP A 1 98 ? -41.845 40.193 -11.952 1.00 21.39 98 TRP H CA 1
ATOM 716 C C . TRP A 1 98 ? -41.694 40.847 -10.588 1.00 25.91 98 TRP H C 1
ATOM 717 O O . TRP A 1 98 ? -40.771 40.509 -9.819 1.00 26.37 98 TRP H O 1
ATOM 728 N N . VAL A 1 99 ? -42.582 41.798 -10.301 1.00 21.86 99 VAL H N 1
ATOM 729 C CA . VAL A 1 99 ? -42.672 42.447 -8.996 1.00 19.92 99 VAL H CA 1
ATOM 730 C C . VAL A 1 99 ? -44.002 41.989 -8.391 1.00 21.06 99 VAL H C 1
ATOM 731 O O . VAL A 1 99 ? -45.057 42.178 -9.014 1.00 18.90 99 VAL H O 1
ATOM 735 N N . PHE A 1 100 ? -43.957 41.432 -7.174 1.00 17.97 100 PHE H N 1
ATOM 736 C CA . PHE A 1 100 ? -45.174 41.014 -6.474 1.00 17.48 100 PHE H CA 1
ATOM 737 C C . PHE A 1 100 ? -45.685 42.122 -5.565 1.00 21.62 100 PHE H C 1
ATOM 738 O O . PHE A 1 100 ? -44.889 42.875 -4.984 1.00 19.55 100 PHE H O 1
ATOM 746 N N . GLY A 1 101 ? -47.005 42.137 -5.369 1.00 17.98 101 GLY H N 1
ATOM 747 C CA . GLY A 1 101 ? -47.641 42.984 -4.375 1.00 17.66 101 GLY H CA 1
ATOM 748 C C . GLY A 1 101 ? -47.491 42.316 -3.020 1.00 22.37 101 GLY H C 1
ATOM 749 O O . GLY A 1 101 ? -46.975 41.193 -2.942 1.00 20.75 101 GLY H O 1
ATOM 750 N N . GLY A 1 102 ? -47.945 42.989 -1.955 1.00 20.54 102 GLY H N 1
ATOM 751 C CA . GLY A 1 102 ? -47.869 42.468 -0.584 1.00 19.47 102 GLY H CA 1
ATOM 752 C C . GLY A 1 102 ? -48.868 41.388 -0.223 1.00 21.16 102 GLY H C 1
ATOM 753 O O . GLY A 1 102 ? -48.771 40.774 0.845 1.00 21.00 102 GLY H O 1
ATOM 754 N N . GLY A 1 103 ? -49.801 41.131 -1.130 1.00 18.44 103 GLY H N 1
ATOM 755 C CA . GLY A 1 103 ? -50.843 40.124 -0.980 1.00 18.79 103 GLY H CA 1
ATOM 756 C C . GLY A 1 103 ? -52.106 40.664 -0.319 1.00 24.31 103 GLY H C 1
ATOM 757 O O . GLY A 1 103 ? -52.045 41.616 0.467 1.00 25.06 103 GLY H O 1
ATOM 758 N N . THR A 1 104 ? -53.259 40.058 -0.642 1.00 19.77 104 THR H N 1
ATOM 759 C CA . THR A 1 104 ? -54.536 40.374 0.007 1.00 18.72 104 THR H CA 1
ATOM 760 C C . THR A 1 104 ? -54.973 39.133 0.766 1.00 21.12 104 THR H C 1
ATOM 761 O O . THR A 1 104 ? -55.205 38.078 0.154 1.00 20.47 104 THR H O 1
ATOM 765 N N . LYS A 1 105 ? -55.121 39.256 2.085 1.00 17.13 105 LYS H N 1
ATOM 766 C CA . LYS A 1 105 ? -55.602 38.142 2.907 1.00 17.11 105 LYS H CA 1
ATOM 767 C C . LYS A 1 105 ? -57.117 38.125 2.851 1.00 21.36 105 LYS H C 1
ATOM 768 O O . LYS A 1 105 ? -57.778 39.002 3.424 1.00 20.83 105 LYS H O 1
ATOM 774 N N . LEU A 1 106 ? -57.670 37.141 2.142 1.00 17.49 106 LEU H N 1
ATOM 775 C CA . LEU A 1 106 ? -59.113 37.051 2.017 1.00 16.66 106 LEU H CA 1
ATOM 776 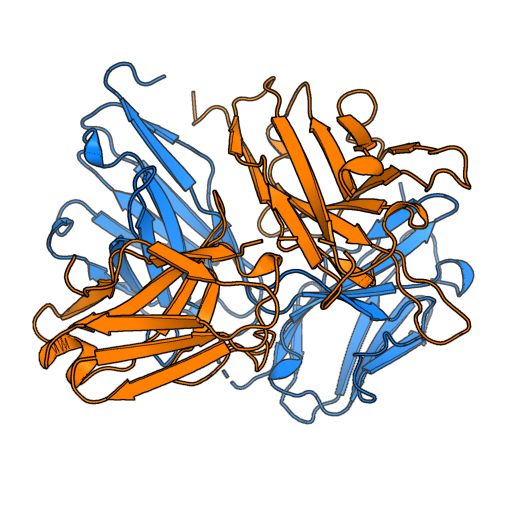C C . LEU A 1 106 ? -59.717 36.071 2.996 1.00 20.67 106 LEU H C 1
ATOM 777 O O . LEU A 1 106 ? -59.477 34.867 2.905 1.00 18.91 106 LEU H O 1
ATOM 782 N N . THR A 1 107 ? -60.571 36.580 3.888 1.00 18.63 107 THR H N 1
ATOM 783 C CA . THR A 1 107 ? -61.283 35.741 4.834 1.00 19.44 107 THR H CA 1
ATOM 784 C C . THR A 1 107 ? -62.682 35.478 4.259 1.00 23.30 107 THR H C 1
ATOM 785 O O . THR A 1 107 ? -63.353 36.410 3.785 1.00 21.57 107 THR H O 1
ATOM 789 N N . VAL A 1 108 ? -63.121 34.214 4.319 1.00 22.17 108 VAL H N 1
ATOM 790 C CA . VAL A 1 108 ? -64.480 33.858 3.929 1.00 22.73 108 VAL H CA 1
ATOM 791 C C . VAL A 1 108 ? -65.203 33.592 5.247 1.00 30.55 108 VAL H C 1
ATOM 792 O O . VAL A 1 108 ? -64.815 32.673 5.976 1.00 30.76 108 VAL H O 1
ATOM 796 N N . LEU A 1 109 ? -66.167 34.466 5.612 1.00 30.71 109 LEU H N 1
ATOM 797 C CA . LEU A 1 109 ? -66.940 34.348 6.867 1.00 32.86 109 LEU H CA 1
ATOM 798 C C . LEU A 1 109 ? -67.550 32.955 7.082 1.00 38.98 109 LEU H C 1
ATOM 799 O O . LEU A 1 109 ? -68.120 32.388 6.155 1.00 37.36 109 LEU H O 1
ATOM 804 N N . GLY A 1 110 ? -67.354 32.402 8.281 1.00 38.47 110 GLY H N 1
ATOM 805 C CA . GLY A 1 110 ? -67.822 31.065 8.646 1.00 74.78 110 GLY H CA 1
ATOM 806 C C . GLY A 1 110 ? -69.052 31.052 9.529 1.00 115.22 110 GLY H C 1
ATOM 807 O O . GLY A 1 110 ? -70.042 31.716 9.229 1.00 83.32 110 GLY H O 1
ATOM 808 N N . GLY A 1 117 ? -61.826 30.924 12.429 1.00 47.28 117 GLY H N 1
ATOM 809 C CA . GLY A 1 117 ? -61.074 30.273 11.363 1.00 46.22 117 GLY H CA 1
ATOM 810 C C . GLY A 1 117 ? -60.821 31.152 10.153 1.00 46.78 117 GLY H C 1
ATOM 811 O O . GLY A 1 117 ? -61.001 30.696 9.022 1.00 45.72 117 GLY H O 1
ATOM 812 N N . GLY A 1 118 ? -60.406 32.402 10.390 1.00 41.27 118 GLY H N 1
ATOM 813 C CA . GLY A 1 118 ? -60.104 33.380 9.341 1.00 39.22 118 GLY H CA 1
ATOM 814 C C . GLY A 1 118 ? -58.713 33.237 8.737 1.00 38.43 118 GLY H C 1
ATOM 815 O O . GLY A 1 118 ? -57.919 32.396 9.171 1.00 38.51 118 GLY H O 1
ATOM 816 N N . GLU A 1 119 ? -58.395 34.090 7.744 1.00 30.38 119 GLU H N 1
ATOM 817 C CA . GLU A 1 119 ? -57.103 34.081 7.045 1.00 26.90 119 GLU H CA 1
ATOM 818 C C . GLU A 1 119 ? -56.036 34.885 7.819 1.00 31.22 119 GLU H C 1
ATOM 819 O O . GLU A 1 119 ? -56.162 36.108 7.948 1.00 29.28 119 GLU H O 1
ATOM 825 N N . VAL A 1 120 ? -54.989 34.195 8.329 1.00 29.29 120 VAL H N 1
ATOM 826 C CA . VAL A 1 120 ? -53.852 34.834 9.034 1.00 30.48 120 VAL H CA 1
ATOM 827 C C . VAL A 1 120 ? -52.517 34.170 8.695 1.00 34.07 120 VAL H C 1
ATOM 828 O O . VAL A 1 120 ? -52.478 33.004 8.307 1.00 33.07 120 VAL H O 1
ATOM 832 N N . GLN A 1 121 ? -51.425 34.915 8.911 1.00 31.37 121 GLN H N 1
ATOM 833 C CA . GLN A 1 121 ? -50.044 34.447 8.842 1.00 30.99 121 GLN H CA 1
ATOM 834 C C . GLN A 1 121 ? -49.489 34.685 10.276 1.00 31.15 121 GLN H C 1
ATOM 835 O O . GLN A 1 121 ? -49.771 35.741 10.852 1.00 29.29 121 GLN H O 1
ATOM 841 N N . LEU A 1 122 ? -48.761 33.710 10.863 1.00 26.49 122 LEU H N 1
ATOM 842 C CA . LEU A 1 122 ? -48.163 33.894 12.197 1.00 26.00 122 LEU H CA 1
ATOM 843 C C . LEU A 1 122 ? -46.668 34.116 12.058 1.00 29.97 122 LEU H C 1
ATOM 844 O O . LEU A 1 122 ? -45.991 33.330 11.393 1.00 27.59 122 LEU H O 1
ATOM 849 N N . VAL A 1 123 ? -46.152 35.212 12.655 1.00 26.85 123 VAL H N 1
ATOM 850 C CA . VAL A 1 123 ? -44.725 35.514 12.582 1.00 25.86 123 VAL H CA 1
ATOM 851 C C . VAL A 1 123 ? -44.143 35.482 13.979 1.00 28.63 123 VAL H C 1
ATOM 852 O O . VAL A 1 123 ? -44.633 36.166 14.875 1.00 27.32 123 VAL H O 1
ATOM 856 N N . GLN A 1 124 ? -43.157 34.606 14.167 1.00 24.82 124 GLN H N 1
ATOM 857 C CA . GLN A 1 124 ? -42.485 34.410 15.431 1.00 24.38 124 GLN H CA 1
ATOM 858 C C . GLN A 1 124 ? -41.188 35.201 15.484 1.00 29.09 124 GLN H C 1
ATOM 859 O O . GLN A 1 124 ? -40.612 35.521 14.445 1.00 28.35 124 GLN H O 1
ATOM 865 N N . SER A 1 125 ? -40.702 35.478 16.704 1.00 27.02 125 SER H N 1
ATOM 866 C CA . SER A 1 125 ? -39.441 36.197 16.902 1.00 26.27 125 SER H CA 1
ATOM 867 C C . SER A 1 125 ? -38.274 35.283 16.543 1.00 29.75 125 SER H C 1
ATOM 868 O O . SER A 1 125 ? -38.469 34.075 16.350 1.00 28.89 125 SER H O 1
ATOM 871 N N . GLY A 1 126 ? -37.087 35.876 16.428 1.00 25.36 126 GLY H N 1
ATOM 872 C CA . GLY A 1 126 ? -35.866 35.179 16.051 1.00 25.21 126 GLY H CA 1
ATOM 873 C C . GLY A 1 126 ? -35.315 34.190 17.050 1.00 28.33 126 GLY H C 1
ATOM 874 O O . GLY A 1 126 ? -35.725 34.161 18.222 1.00 29.99 126 GLY H O 1
ATOM 875 N N . ALA A 1 127 ? -34.320 33.422 16.583 1.00 23.69 127 ALA H N 1
ATOM 876 C CA . ALA A 1 127 ? -33.607 32.379 17.315 1.00 23.87 127 ALA H CA 1
ATOM 877 C C . ALA A 1 127 ? -32.918 32.948 18.560 1.00 28.85 127 ALA H C 1
ATOM 878 O O . ALA A 1 127 ? -32.497 34.116 18.557 1.00 27.07 127 ALA H O 1
ATOM 880 N N . GLU A 1 128 ? -32.839 32.133 19.635 1.00 26.12 128 GLU H N 1
ATOM 881 C CA . GLU A 1 128 ? -32.247 32.567 20.908 1.00 26.53 128 GLU H CA 1
ATOM 882 C C . GLU A 1 128 ? -31.242 31.588 21.474 1.00 29.87 128 GLU H C 1
ATOM 883 O O . GLU A 1 128 ? -31.452 30.378 21.433 1.00 28.63 128 GLU H O 1
ATOM 889 N N . VAL A 1 129 ? -30.149 32.129 22.018 1.00 26.76 129 VAL H N 1
ATOM 890 C CA . VAL A 1 129 ? -29.089 31.358 22.675 1.00 26.66 129 VAL H CA 1
ATOM 891 C C . VAL A 1 129 ? -29.129 31.776 24.149 1.00 29.50 129 VAL H C 1
ATOM 892 O O . VAL A 1 129 ? -29.103 32.975 24.454 1.00 28.44 129 VAL H O 1
ATOM 896 N N . LYS A 1 130 ? -29.316 30.788 25.042 1.00 27.31 130 LYS H N 1
ATOM 897 C CA . LYS A 1 130 ? -29.484 31.005 26.486 1.00 26.21 130 LYS H CA 1
ATOM 898 C C . LYS A 1 130 ? -28.645 30.090 27.338 1.00 27.95 130 LYS H C 1
ATOM 899 O O . LYS A 1 130 ? -28.361 28.965 26.957 1.00 26.67 130 LYS H O 1
ATOM 905 N N . LYS A 1 131 ? -28.246 30.586 28.521 1.00 26.38 131 LYS H N 1
ATOM 906 C CA . LYS A 1 131 ? -27.480 29.816 29.498 1.00 26.14 131 LYS H CA 1
ATOM 907 C C . LYS A 1 131 ? -28.459 29.094 30.425 1.00 28.60 131 LYS H C 1
ATOM 908 O O . LYS A 1 131 ? -29.579 29.593 30.595 1.00 26.40 131 LYS H O 1
ATOM 914 N N . PRO A 1 132 ? -28.078 27.959 31.064 1.00 27.39 132 PRO H N 1
ATOM 915 C CA . PRO A 1 132 ? -28.999 27.320 32.027 1.00 28.25 132 PRO H CA 1
ATOM 916 C C . PRO A 1 132 ? -29.359 28.287 33.161 1.00 33.03 132 PRO H C 1
ATOM 917 O O . PRO A 1 132 ? -28.516 29.083 33.609 1.00 32.07 132 PRO H O 1
ATOM 921 N N . GLY A 1 133 ? -30.632 28.282 33.537 1.00 29.43 133 GLY H N 1
ATOM 922 C CA . GLY A 1 133 ? -31.159 29.159 34.572 1.00 28.84 133 GLY H CA 1
ATOM 923 C C . GLY A 1 133 ? -31.812 30.412 34.031 1.00 32.48 133 GLY H C 1
ATOM 924 O O . GLY A 1 133 ? -32.559 31.077 34.757 1.00 32.01 133 GLY H O 1
ATOM 925 N N . ALA A 1 134 ? -31.545 30.756 32.754 1.00 28.00 134 ALA H N 1
ATOM 926 C CA . ALA A 1 134 ? -32.134 31.966 32.174 1.00 27.35 134 ALA H CA 1
ATOM 927 C C . ALA A 1 134 ? -33.600 31.739 31.773 1.00 29.16 134 ALA H C 1
ATOM 928 O O . ALA A 1 134 ? -34.127 30.642 31.912 1.00 29.12 134 ALA H O 1
ATOM 930 N N . SER A 1 135 ? -34.255 32.800 31.364 1.00 25.66 135 SER H N 1
ATOM 931 C CA . SER A 1 135 ? -35.620 32.822 30.872 1.00 26.84 135 SER H CA 1
ATOM 932 C C . SER A 1 135 ? -35.559 33.162 29.383 1.00 30.04 135 SER H C 1
ATOM 933 O O . SER A 1 135 ? -34.583 33.776 28.935 1.00 29.45 135 SER H O 1
ATOM 936 N N . VAL A 1 136 ? -36.605 32.791 28.629 1.00 25.45 136 VAL H N 1
ATOM 937 C CA . VAL A 1 136 ? -36.778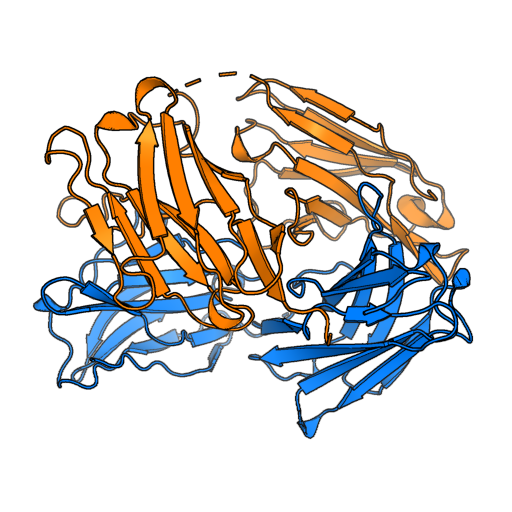 33.168 27.226 1.00 24.57 136 VAL H CA 1
ATOM 938 C C . VAL A 1 136 ? -38.236 33.596 26.992 1.00 26.21 136 VAL H C 1
ATOM 939 O O . VAL A 1 136 ? -39.152 32.923 27.461 1.00 24.01 136 VAL H O 1
ATOM 943 N N . LYS A 1 137 ? -38.444 34.692 26.240 1.00 23.20 137 LYS H N 1
ATOM 944 C CA . LYS A 1 137 ? -39.777 35.148 25.873 1.00 24.03 137 LYS H CA 1
ATOM 945 C C . LYS A 1 137 ? -39.925 35.151 24.359 1.00 30.09 137 LYS H C 1
ATOM 946 O O . LYS A 1 137 ? -39.263 35.940 23.675 1.00 29.62 137 LYS H O 1
ATOM 952 N N . VAL A 1 138 ? -40.781 34.244 23.831 1.00 26.93 138 VAL H N 1
ATOM 953 C CA . VAL A 1 138 ? -41.041 34.118 22.383 1.00 25.80 138 VAL H CA 1
ATOM 954 C C . VAL A 1 138 ? -42.323 34.841 21.996 1.00 28.07 138 VAL H C 1
ATOM 955 O O . VAL A 1 138 ? -43.345 34.687 22.657 1.00 28.61 138 VAL H O 1
ATOM 959 N N . SER A 1 139 ? -42.271 35.629 20.917 1.00 25.03 139 SER H N 1
ATOM 960 C CA . SER A 1 139 ? -43.433 36.350 20.416 1.00 25.55 139 SER H CA 1
ATOM 961 C C . SER A 1 139 ? -44.009 35.694 19.153 1.00 29.23 139 SER H C 1
ATOM 962 O O . SER A 1 139 ? -43.293 35.037 18.399 1.00 27.97 139 SER H O 1
ATOM 965 N N . CYS A 1 140 ? -45.308 35.867 18.952 1.00 27.95 140 CYS H N 1
ATOM 966 C CA . CYS A 1 140 ? -46.065 35.321 17.837 1.00 27.86 140 CYS H CA 1
ATOM 967 C C . CYS A 1 140 ? -47.116 36.335 17.396 1.00 30.16 140 CYS H C 1
ATOM 968 O O . CYS A 1 140 ? -48.181 36.451 18.012 1.00 29.58 140 CYS H O 1
ATOM 971 N N . LYS A 1 141 ? -46.809 37.072 16.335 1.00 28.06 141 LYS H N 1
ATOM 972 C CA . LYS A 1 141 ? -47.713 38.088 15.812 1.00 28.56 141 LYS H CA 1
ATOM 973 C C . LYS A 1 141 ? -48.580 37.566 14.661 1.00 34.47 141 LYS H C 1
ATOM 974 O O . LYS A 1 141 ? -48.068 36.993 13.685 1.00 33.46 141 LYS H O 1
ATOM 980 N N . ALA A 1 142 ? -49.892 37.796 14.782 1.00 32.82 142 ALA H N 1
ATOM 981 C CA . ALA A 1 142 ? -50.883 37.439 13.780 1.00 34.43 142 ALA H CA 1
ATOM 982 C C . ALA A 1 142 ? -51.216 38.640 12.898 1.00 42.39 142 ALA H C 1
ATOM 983 O O . ALA A 1 142 ? -51.497 39.720 13.415 1.00 43.70 142 ALA H O 1
ATOM 985 N N . SER A 1 143 ? -51.182 38.458 11.568 1.00 41.36 143 SER H N 1
ATOM 986 C CA . SER A 1 143 ? -51.598 39.492 10.611 1.00 42.40 143 SER H CA 1
ATOM 987 C C . SER A 1 143 ? -52.665 38.910 9.714 1.00 46.37 143 SER H C 1
ATOM 988 O O . SER A 1 143 ? -52.486 37.802 9.199 1.00 44.58 143 SER H O 1
ATOM 991 N N . GLY A 1 144 ? -53.783 39.630 9.598 1.00 44.50 144 GLY H N 1
ATOM 992 C CA . GLY A 1 144 ? -54.946 39.242 8.806 1.00 45.50 144 GLY H CA 1
ATOM 993 C C . GLY A 1 144 ? -56.247 39.449 9.554 1.00 51.71 144 GLY H C 1
ATOM 994 O O . GLY A 1 144 ? -56.472 40.525 10.112 1.00 53.32 144 GLY H O 1
ATOM 995 N N . TYR A 1 145 ? -57.103 38.419 9.593 1.00 48.09 145 TYR H N 1
ATOM 996 C CA . TYR A 1 145 ? -58.401 38.466 10.279 1.00 48.41 145 TYR H CA 1
ATOM 997 C C . TYR A 1 145 ? -58.269 38.744 11.788 1.00 54.69 145 TYR H C 1
ATOM 998 O O . TYR A 1 145 ? -57.273 38.338 12.391 1.00 54.23 145 TYR H O 1
ATOM 1007 N N . THR A 1 146 ? -59.275 39.461 12.374 1.00 52.84 146 THR H N 1
ATOM 1008 C CA . THR A 1 146 ? -59.363 39.890 13.785 1.00 53.22 146 THR H CA 1
ATOM 1009 C C . THR A 1 146 ? -58.769 38.883 14.784 1.00 55.90 146 THR H C 1
ATOM 1010 O O . THR A 1 146 ? -59.249 37.752 14.899 1.00 54.86 146 THR H O 1
ATOM 1014 N N . PHE A 1 147 ? -57.699 39.310 15.463 1.00 52.46 147 PHE H N 1
ATOM 1015 C CA . PHE A 1 147 ? -56.915 38.551 16.439 1.00 52.50 147 PHE H CA 1
ATOM 1016 C C . PHE A 1 147 ? -57.709 37.873 17.560 1.00 54.85 147 PHE H C 1
ATOM 1017 O O . PHE A 1 147 ? -57.417 36.714 17.885 1.00 53.92 147 PHE H O 1
ATOM 1025 N N . THR A 1 148 ? -58.694 38.596 18.152 1.00 49.83 148 THR H N 1
ATOM 1026 C CA . THR A 1 148 ? -59.520 38.114 19.270 1.00 49.19 148 THR H CA 1
ATOM 1027 C C . THR A 1 148 ? -60.404 36.918 18.911 1.00 51.91 148 THR H C 1
ATOM 1028 O O . THR A 1 148 ? -60.892 36.233 19.814 1.00 51.85 148 THR H O 1
ATOM 1032 N N . SER A 1 149 ? -60.576 36.634 17.602 1.00 47.33 149 SER H N 1
ATOM 1033 C CA . SER A 1 149 ? -61.343 35.466 17.151 1.00 46.50 149 SER H CA 1
ATOM 1034 C C . SER A 1 149 ? -60.521 34.171 17.353 1.00 49.05 149 SER H C 1
ATOM 1035 O O . SER A 1 149 ? -61.073 33.078 17.246 1.00 48.56 149 SER H O 1
ATOM 1038 N N . TYR A 1 150 ? -59.212 34.306 17.683 1.00 45.14 150 TYR H N 1
ATOM 1039 C CA . TYR A 1 150 ? -58.280 33.182 17.827 1.00 44.63 150 TYR H CA 1
ATOM 1040 C C . TYR A 1 150 ? -57.947 32.650 19.220 1.00 44.06 150 TYR H C 1
ATOM 1041 O O . TYR A 1 150 ? -58.007 33.368 20.217 1.00 43.81 150 TYR H O 1
ATOM 1050 N N . GLY A 1 151 ? -57.609 31.362 19.236 1.00 36.54 151 GLY H N 1
ATOM 1051 C CA . GLY A 1 151 ? -57.026 30.615 20.334 1.00 34.02 151 GLY H CA 1
ATOM 1052 C C . GLY A 1 151 ? -55.609 30.319 19.857 1.00 33.12 151 GLY H C 1
ATOM 1053 O O . GLY A 1 151 ? -55.423 30.023 18.677 1.00 30.87 151 GLY H O 1
ATOM 1054 N N . ILE A 1 152 ? -54.595 30.483 20.708 1.00 28.61 152 ILE H N 1
ATOM 1055 C CA . ILE A 1 152 ? -53.201 30.227 20.324 1.00 28.67 152 ILE H CA 1
ATOM 1056 C C . ILE A 1 152 ? -52.617 29.101 21.193 1.00 30.84 152 ILE H C 1
ATOM 1057 O O . ILE A 1 152 ? -52.714 29.170 22.417 1.00 31.38 152 ILE H O 1
ATOM 1062 N N . SER A 1 153 ? -52.013 28.079 20.557 1.00 24.38 153 SER H N 1
ATOM 1063 C CA . SER A 1 153 ? -51.364 26.960 21.236 1.00 22.35 153 SER H CA 1
ATOM 1064 C C . SER A 1 153 ? -49.857 26.970 20.964 1.00 25.47 153 SER H C 1
ATOM 1065 O O . SER A 1 153 ? -49.421 27.449 19.917 1.00 25.12 153 SER H O 1
ATOM 1068 N N . TRP A 1 154 ? -49.067 26.478 21.921 1.00 23.22 154 TRP H N 1
ATOM 1069 C CA . TRP A 1 154 ? -47.610 26.407 21.823 1.00 22.98 154 TRP H CA 1
ATOM 1070 C C . TRP A 1 154 ? -47.167 24.961 21.837 1.00 24.89 154 TRP H C 1
ATOM 1071 O O . TRP A 1 154 ? -47.594 24.188 22.690 1.00 24.04 154 TRP H O 1
ATOM 1082 N N . VAL A 1 155 ? -46.361 24.576 20.842 1.00 21.79 155 VAL H N 1
ATOM 1083 C CA . VAL A 1 155 ? -45.871 23.202 20.679 1.00 20.65 155 VAL H CA 1
ATOM 1084 C C . VAL A 1 155 ? -44.374 23.271 20.465 1.00 25.02 155 VAL H C 1
ATOM 1085 O O . VAL A 1 155 ? -43.916 24.062 19.643 1.00 25.34 155 VAL H O 1
ATOM 1089 N N . ARG A 1 156 ? -43.617 22.415 21.149 1.00 22.35 156 ARG H N 1
ATOM 1090 C CA . ARG A 1 156 ? -42.169 22.391 20.953 1.00 23.06 156 ARG H CA 1
ATOM 1091 C C . ARG A 1 156 ? -41.659 21.047 20.442 1.00 26.96 156 ARG H C 1
ATOM 1092 O O . ARG A 1 156 ? -42.326 20.016 20.575 1.00 24.76 156 ARG H O 1
ATOM 1100 N N . GLN A 1 157 ? -40.465 21.073 19.874 1.00 25.09 157 GLN H N 1
ATOM 1101 C CA . GLN A 1 157 ? -39.839 19.902 19.284 1.00 24.62 157 GLN H CA 1
ATOM 1102 C C . GLN A 1 157 ? -38.343 19.994 19.415 1.00 29.29 157 GLN H C 1
ATOM 1103 O O . GLN A 1 157 ? -37.723 20.864 18.796 1.00 30.09 157 GLN H O 1
ATOM 1109 N N . ALA A 1 158 ? -37.770 19.112 20.249 1.00 26.92 158 ALA H N 1
ATOM 1110 C CA . ALA A 1 158 ? -36.336 19.007 20.471 1.00 28.19 158 ALA H CA 1
ATOM 1111 C C . ALA A 1 158 ? -35.697 18.408 19.211 1.00 35.03 158 ALA H C 1
ATOM 1112 O O . ALA A 1 158 ? -36.393 17.686 18.482 1.00 33.73 158 ALA H O 1
ATOM 1114 N N . PRO A 1 159 ? -34.394 18.690 18.917 1.00 34.48 159 PRO H N 1
ATOM 1115 C CA . PRO A 1 159 ? -33.796 18.173 17.660 1.00 34.11 159 PRO H CA 1
ATOM 1116 C C . PRO A 1 159 ? -33.919 16.666 17.486 1.00 37.10 159 PRO H C 1
ATOM 1117 O O . PRO A 1 159 ? -33.569 15.910 18.392 1.00 37.47 159 PRO H O 1
ATOM 1121 N N . GLY A 1 160 ? -34.483 16.261 16.350 1.00 33.30 160 GLY H N 1
ATOM 1122 C CA . GLY A 1 160 ? -34.693 14.860 16.000 1.00 33.68 160 GLY H CA 1
ATOM 1123 C C . GLY A 1 160 ? -35.736 14.140 16.827 1.00 38.08 160 GLY H C 1
ATOM 1124 O O . GLY A 1 160 ? -35.801 12.907 16.784 1.00 38.64 160 GLY H O 1
ATOM 1125 N N . GLN A 1 161 ? -36.582 14.899 17.570 1.00 33.37 161 GLN H N 1
ATOM 1126 C CA . GLN A 1 161 ? -37.602 14.312 18.442 1.00 32.15 161 GLN H CA 1
ATOM 1127 C C . GLN A 1 161 ? -39.026 14.646 17.999 1.00 33.90 161 GLN H C 1
ATOM 1128 O O . GLN A 1 161 ? -39.218 15.321 16.983 1.00 34.15 161 GLN H O 1
ATOM 1134 N N . GLY A 1 162 ? -40.008 14.170 18.759 1.00 29.46 162 GLY H N 1
ATOM 1135 C CA . GLY A 1 162 ? -41.419 14.394 18.453 1.00 29.70 162 GLY H CA 1
ATOM 1136 C C . GLY A 1 162 ? -41.986 15.730 18.894 1.00 32.33 162 GLY H C 1
ATOM 1137 O O . GLY A 1 162 ? -41.290 16.543 19.510 1.00 33.44 162 GLY H O 1
ATOM 1138 N N . LEU A 1 163 ? -43.263 15.960 18.588 1.00 26.81 163 LEU H N 1
ATOM 1139 C CA . LEU A 1 163 ? -43.972 17.184 18.984 1.00 25.61 163 LEU H CA 1
ATOM 1140 C C . LEU A 1 163 ? -44.428 17.079 20.431 1.00 30.17 163 LEU H C 1
ATOM 1141 O O . LEU A 1 163 ? -44.857 16.013 20.865 1.00 28.38 163 LEU H O 1
ATOM 1146 N N . GLU A 1 164 ? -44.375 18.192 21.162 1.00 28.24 164 GLU H N 1
ATOM 1147 C CA . GLU A 1 164 ? -44.806 18.250 22.557 1.00 27.82 164 GLU H CA 1
ATOM 1148 C C . GLU A 1 164 ? -45.658 19.495 22.791 1.00 30.19 164 GLU H C 1
ATOM 1149 O O . GLU A 1 164 ? -45.191 20.619 22.596 1.00 27.69 164 GLU H O 1
ATOM 1155 N N . TRP A 1 165 ? -46.896 19.287 23.247 1.00 26.45 165 TRP H N 1
ATOM 1156 C CA . TRP A 1 165 ? -47.804 20.379 23.567 1.00 27.00 165 TRP H CA 1
ATOM 1157 C C . TRP A 1 165 ? -47.355 21.064 24.865 1.00 29.25 165 TRP H C 1
ATOM 1158 O O . TRP A 1 165 ? -46.959 20.401 25.832 1.00 27.50 165 TRP H O 1
ATOM 1169 N N . MET A 1 166 ? -47.376 22.395 24.860 1.00 25.67 166 MET H N 1
ATOM 1170 C CA . MET A 1 166 ? -46.931 23.179 26.015 1.00 24.70 166 MET H CA 1
ATOM 1171 C C . MET A 1 166 ? -48.102 23.805 26.729 1.00 29.78 166 MET H C 1
ATOM 1172 O O . MET A 1 166 ? -48.029 24.074 27.926 1.00 31.12 166 MET H O 1
ATOM 1177 N N . GLY A 1 167 ? -49.154 24.074 25.976 1.00 27.51 167 GLY H N 1
ATOM 1178 C CA . GLY A 1 167 ? -50.361 24.703 26.486 1.00 26.05 167 GLY H CA 1
ATOM 1179 C C . GLY A 1 167 ? -50.967 25.630 25.473 1.00 30.24 167 GLY H C 1
ATOM 1180 O O . GLY A 1 167 ? -50.471 25.738 24.349 1.00 29.41 167 GLY H O 1
ATOM 1181 N N . TRP A 1 168 ? -52.017 26.337 25.875 1.00 29.39 168 TRP H N 1
ATOM 1182 C CA . TRP A 1 168 ? -52.725 27.281 25.018 1.00 30.79 168 TRP H CA 1
ATOM 1183 C C . TRP A 1 168 ? -53.439 28.391 25.784 1.00 32.75 168 TRP H C 1
ATOM 1184 O O . TRP A 1 168 ? -53.588 28.302 26.993 1.00 31.08 168 TRP H O 1
ATOM 1195 N N . ILE A 1 169 ? -53.885 29.427 25.056 1.00 30.38 169 ILE H N 1
ATOM 1196 C CA . ILE A 1 169 ? -54.568 30.604 25.562 1.00 30.47 169 ILE H CA 1
ATOM 1197 C C . ILE A 1 169 ? -55.649 31.124 24.584 1.00 38.74 169 ILE H C 1
ATOM 1198 O O . ILE A 1 169 ? -55.478 31.020 23.363 1.00 38.58 169 ILE H O 1
ATOM 1203 N N . SER A 1 170 ? -56.725 31.759 25.120 1.00 38.05 170 SER H N 1
ATOM 1204 C CA . SER A 1 170 ? -57.732 32.439 24.305 1.00 38.44 170 SER H CA 1
ATOM 1205 C C . SER A 1 170 ? -57.282 33.896 24.062 1.00 46.81 170 SER H C 1
ATOM 1206 O O . SER A 1 170 ? -56.936 34.595 25.026 1.00 46.10 170 SER H O 1
ATOM 1209 N N . ALA A 1 171 ? -57.321 34.376 22.794 1.00 46.63 171 ALA H N 1
ATOM 1210 C CA . ALA A 1 171 ? -57.002 35.790 22.509 1.00 47.93 171 ALA H CA 1
ATOM 1211 C C . ALA A 1 171 ? -58.232 36.686 22.809 1.00 54.72 171 ALA H C 1
ATOM 1212 O O . ALA A 1 171 ? -58.109 37.911 22.804 1.00 53.95 171 ALA H O 1
ATOM 1214 N N . TYR A 1 172 ? -59.405 36.071 23.088 1.00 54.23 172 TYR H N 1
ATOM 1215 C CA . TYR A 1 172 ? -60.629 36.797 23.427 1.00 56.20 172 TYR H CA 1
ATOM 1216 C C . TYR A 1 172 ? -60.669 37.193 24.912 1.00 59.86 172 TYR H C 1
ATOM 1217 O O . TYR A 1 172 ? -60.954 38.353 25.212 1.00 59.86 172 TYR H O 1
ATOM 1226 N N . ASN A 1 173 ? -60.400 36.234 25.834 1.00 55.95 173 ASN H N 1
ATOM 1227 C CA . ASN A 1 173 ? -60.450 36.478 27.282 1.00 55.46 173 ASN H CA 1
ATOM 1228 C C . ASN A 1 173 ? -59.149 36.275 28.094 1.00 56.52 173 ASN H C 1
ATOM 1229 O O . ASN A 1 173 ? -59.119 36.638 29.274 1.00 56.44 173 ASN H O 1
ATOM 1234 N N . GLY A 1 174 ? -58.113 35.697 27.475 1.00 49.36 174 GLY H N 1
ATOM 1235 C CA . GLY A 1 174 ? -56.819 35.479 28.120 1.00 47.01 174 GLY H CA 1
ATOM 1236 C C . GLY A 1 174 ? -56.678 34.280 29.046 1.00 45.82 174 GLY H C 1
ATOM 1237 O O . GLY A 1 174 ? -55.670 34.171 29.755 1.00 44.25 174 GLY H O 1
ATOM 1238 N N . ASN A 1 175 ? -57.666 33.367 29.060 1.00 40.53 175 ASN H N 1
ATOM 1239 C CA . ASN A 1 175 ? -57.580 32.161 29.888 1.00 39.99 175 ASN H CA 1
ATOM 1240 C C . ASN A 1 175 ? -56.566 31.161 29.314 1.00 42.54 175 ASN H C 1
ATOM 1241 O O . ASN A 1 175 ? -56.454 31.050 28.094 1.00 41.67 175 ASN H O 1
ATOM 1246 N N . THR A 1 176 ? -55.835 30.442 30.192 1.00 36.54 176 THR H N 1
ATOM 1247 C CA . THR A 1 176 ? -54.783 29.502 29.796 1.00 35.68 176 THR H CA 1
ATOM 1248 C C . THR A 1 176 ? -54.970 28.094 30.358 1.00 38.85 176 THR H C 1
ATOM 1249 O O . THR A 1 176 ? -55.721 27.889 31.304 1.00 39.63 176 THR H O 1
ATOM 1253 N N . ASN A 1 177 ? -54.260 27.127 29.767 1.00 34.72 177 ASN H N 1
ATOM 1254 C CA . ASN A 1 177 ? -54.123 25.736 30.207 1.00 33.67 177 ASN H CA 1
ATOM 1255 C C . ASN A 1 177 ? -52.712 25.377 29.829 1.00 36.08 177 ASN H C 1
ATOM 1256 O O . ASN A 1 177 ? -52.326 25.563 28.675 1.00 36.16 177 ASN H O 1
ATOM 1261 N N . TYR A 1 178 ? -51.935 24.895 30.799 1.00 30.93 178 TYR H N 1
ATOM 1262 C CA . TYR A 1 178 ? -50.551 24.517 30.572 1.00 30.09 178 TYR H CA 1
ATOM 1263 C C . TYR A 1 178 ? -50.362 23.051 30.729 1.00 34.90 178 TYR H C 1
ATOM 1264 O O . TYR A 1 178 ? -51.092 22.414 31.492 1.00 34.41 178 TYR H O 1
ATOM 1273 N N . ALA A 1 179 ? -49.360 22.503 30.020 1.00 32.02 179 ALA H N 1
ATOM 1274 C CA . ALA A 1 179 ? -48.974 21.106 30.153 1.00 31.57 179 ALA H CA 1
ATOM 1275 C C . ALA A 1 179 ? -48.421 20.945 31.583 1.00 37.22 179 ALA H C 1
ATOM 1276 O O . ALA A 1 179 ? -47.747 21.844 32.083 1.00 35.19 179 ALA H O 1
ATOM 1278 N N . GLN A 1 180 ? -48.777 19.828 32.245 1.00 36.53 180 GLN H N 1
ATOM 1279 C CA . GLN A 1 180 ? -48.430 19.465 33.626 1.00 37.34 180 GLN H CA 1
ATOM 1280 C C . GLN A 1 180 ? -46.927 19.623 33.942 1.00 40.72 180 GLN H C 1
ATOM 1281 O O . GLN A 1 180 ? -46.574 20.223 34.953 1.00 38.79 180 GLN H O 1
ATOM 1287 N N . LYS A 1 181 ? -46.064 19.113 33.049 1.00 38.65 181 LYS H N 1
ATOM 1288 C CA . LYS A 1 181 ? -44.595 19.153 33.107 1.00 38.71 181 LYS H CA 1
ATOM 1289 C C . LYS A 1 181 ? -44.019 20.592 33.229 1.00 40.42 181 LYS H C 1
ATOM 1290 O O . LYS A 1 181 ? -42.978 20.774 33.850 1.00 39.47 181 LYS H O 1
ATOM 1296 N N . LEU A 1 182 ? -44.722 21.593 32.668 1.00 36.12 182 LEU H N 1
ATOM 1297 C CA . LEU A 1 182 ? -44.283 22.992 32.602 1.00 35.30 182 LEU H CA 1
ATOM 1298 C C . LEU A 1 182 ? -44.981 23.955 33.540 1.00 39.61 182 LEU H C 1
ATOM 1299 O O . LEU A 1 182 ? -44.540 25.110 33.660 1.00 38.44 182 LEU H O 1
ATOM 1304 N N . GLN A 1 183 ? -46.081 23.511 34.188 1.00 37.07 183 GLN H N 1
ATOM 1305 C CA . GLN A 1 183 ? -46.864 24.321 35.143 1.00 36.66 183 GLN H CA 1
ATOM 1306 C C . GLN A 1 183 ? -45.911 24.962 36.176 1.00 35.46 183 GLN H C 1
ATOM 1307 O O . GLN A 1 183 ? -45.079 24.267 36.751 1.00 32.97 183 GLN H O 1
ATOM 1313 N N . GLY A 1 184 ? -45.983 26.279 36.309 1.00 31.32 184 GLY H N 1
ATOM 1314 C CA . GLY A 1 184 ? -45.129 27.041 37.215 1.00 31.38 184 GLY H CA 1
ATOM 1315 C C . GLY A 1 184 ? -43.859 27.608 36.597 1.00 37.02 184 GLY H C 1
ATOM 1316 O O . GLY A 1 184 ? -43.223 28.459 37.219 1.00 36.90 184 GLY H O 1
ATOM 1317 N N . ARG A 1 185 ? -43.469 27.140 35.374 1.00 32.98 185 ARG H N 1
ATOM 1318 C CA . ARG A 1 185 ? -42.265 27.563 34.613 1.00 31.91 185 ARG H CA 1
ATOM 1319 C C . ARG A 1 185 ? -42.641 28.346 33.350 1.00 33.00 185 ARG H C 1
ATOM 1320 O O . ARG A 1 185 ? -41.808 29.077 32.802 1.00 31.67 185 ARG H O 1
ATOM 1328 N N . VAL A 1 186 ? -43.858 28.109 32.836 1.00 29.05 186 VAL H N 1
ATOM 1329 C CA . VAL A 1 186 ? -44.359 28.702 31.607 1.00 28.51 186 VAL H CA 1
ATOM 1330 C C . VAL A 1 186 ? -45.471 29.718 31.839 1.00 33.66 186 VAL H C 1
ATOM 1331 O O . VAL A 1 186 ? -46.305 29.531 32.720 1.00 34.62 186 VAL H O 1
ATOM 1335 N N . THR A 1 187 ? -45.479 30.784 31.039 1.00 29.19 187 THR H N 1
ATOM 1336 C CA . THR A 1 187 ? -46.504 31.817 31.065 1.00 29.14 187 THR H CA 1
ATOM 1337 C C . THR A 1 187 ? -46.858 32.187 29.640 1.00 31.69 187 THR H C 1
ATOM 1338 O O . THR A 1 187 ? -45.977 32.500 28.835 1.00 32.31 187 THR H O 1
ATOM 1342 N N . MET A 1 188 ? -48.150 32.137 29.336 1.00 26.61 188 MET H N 1
ATOM 1343 C CA . MET A 1 188 ? -48.674 32.515 28.033 1.00 25.26 188 MET H CA 1
ATOM 1344 C C . MET A 1 188 ? -49.544 33.751 28.221 1.00 30.99 188 MET H C 1
ATOM 1345 O O . MET A 1 188 ? -50.367 33.785 29.135 1.00 30.80 188 MET H O 1
ATOM 1350 N N . THR A 1 189 ? -49.336 34.760 27.367 1.00 27.59 189 THR H N 1
ATOM 1351 C CA . THR A 1 189 ? -50.075 36.020 27.376 1.00 28.03 189 THR H CA 1
ATOM 1352 C C . THR A 1 189 ? -50.362 36.469 25.947 1.00 32.95 189 THR H C 1
ATOM 1353 O O . THR A 1 189 ? -49.739 35.982 25.008 1.00 31.74 189 THR H O 1
ATOM 1357 N N . THR A 1 190 ? -51.296 37.402 25.782 1.00 32.07 190 THR H N 1
ATOM 1358 C CA . THR A 1 190 ? -51.588 38.032 24.494 1.00 33.89 190 THR H CA 1
ATOM 1359 C C . THR A 1 190 ? -51.714 39.539 24.672 1.00 41.62 190 THR H C 1
ATOM 1360 O O . THR A 1 190 ? -52.045 40.018 25.756 1.00 40.63 190 THR H O 1
ATOM 1364 N N . ASP A 1 191 ? -51.484 40.274 23.589 1.00 41.48 191 ASP H N 1
ATOM 1365 C CA . ASP A 1 191 ? -51.616 41.714 23.538 1.00 41.87 191 ASP H CA 1
ATOM 1366 C C . ASP A 1 191 ? -52.550 42.033 22.370 1.00 48.39 191 ASP H C 1
ATOM 1367 O O . ASP A 1 191 ? -52.156 41.917 21.207 1.00 47.57 191 ASP H O 1
ATOM 1372 N N . THR A 1 192 ? -53.798 42.412 22.697 1.00 47.96 192 THR H N 1
ATOM 1373 C CA . THR A 1 192 ? -54.865 42.756 21.755 1.00 48.78 192 THR H CA 1
ATOM 1374 C C . THR A 1 192 ? -54.467 43.883 20.803 1.00 54.95 192 THR H C 1
ATOM 1375 O O . THR A 1 192 ? -54.652 43.756 19.589 1.00 55.43 192 THR H O 1
ATOM 1379 N N . SER A 1 193 ? -53.899 44.962 21.351 1.00 52.18 193 SER H N 1
ATOM 1380 C CA . SER A 1 193 ? -53.449 46.128 20.594 1.00 51.78 193 SER H CA 1
ATOM 1381 C C . SER A 1 193 ? -52.457 45.767 19.469 1.00 53.20 193 SER H C 1
ATOM 1382 O O . SER A 1 193 ? -52.519 46.356 18.386 1.00 53.80 193 SER H O 1
ATOM 1385 N N . THR A 1 194 ? -51.571 44.786 19.711 1.00 45.99 194 THR H N 1
ATOM 1386 C CA . THR A 1 194 ? -50.558 44.394 18.732 1.00 43.72 194 THR H CA 1
ATOM 1387 C C . THR A 1 194 ? -50.801 43.033 18.058 1.00 44.90 194 THR H C 1
ATOM 1388 O O . THR A 1 194 ? -49.935 42.598 17.298 1.00 44.47 194 THR H O 1
ATOM 1392 N N . SER A 1 195 ? -51.944 42.353 18.343 1.00 39.76 195 SER H N 1
ATOM 1393 C CA . SER A 1 195 ? -52.281 41.023 17.798 1.00 39.74 195 SER H CA 1
ATOM 1394 C C . SER A 1 195 ? -51.106 40.034 18.008 1.00 40.91 195 SER H C 1
ATOM 1395 O O . SER A 1 195 ? -50.733 39.300 17.094 1.00 40.84 195 SER H O 1
ATOM 1398 N N . THR A 1 196 ? -50.490 40.078 19.201 1.00 35.09 196 THR H N 1
ATOM 1399 C CA . THR A 1 196 ? -49.314 39.283 19.531 1.00 33.42 196 THR H CA 1
ATOM 1400 C C . THR A 1 196 ? -49.570 38.416 20.749 1.00 35.22 196 THR H C 1
ATOM 1401 O O . THR A 1 196 ? -50.101 38.891 21.751 1.00 34.33 196 THR H O 1
ATOM 1405 N N . ALA A 1 197 ? -49.195 37.134 20.636 1.00 29.42 197 ALA H N 1
ATOM 1406 C CA . ALA A 1 197 ? -49.253 36.135 21.695 1.00 28.11 197 ALA H CA 1
ATOM 1407 C C . ALA A 1 197 ? -47.808 35.962 22.184 1.00 30.30 197 ALA H C 1
ATOM 1408 O O . ALA A 1 197 ? -46.870 36.093 21.394 1.00 28.89 197 ALA H O 1
ATOM 1410 N N . TYR A 1 198 ? -47.627 35.706 23.487 1.00 27.87 198 TYR H N 1
ATOM 1411 C CA . TYR A 1 198 ? -46.294 35.551 24.082 1.00 27.87 198 TYR H CA 1
ATOM 1412 C C . TYR A 1 198 ? -46.169 34.273 24.880 1.00 29.70 198 TYR H C 1
ATOM 1413 O O . TYR A 1 198 ? -47.113 33.847 25.525 1.00 29.35 198 TYR H O 1
ATOM 1422 N N . MET A 1 199 ? -45.000 33.667 24.836 1.00 26.34 199 MET H N 1
ATOM 1423 C CA . MET A 1 199 ? -44.710 32.465 25.603 1.00 25.06 199 MET H CA 1
ATOM 1424 C C . MET A 1 199 ? -43.392 32.711 26.303 1.00 29.93 199 MET H C 1
ATOM 1425 O O . MET A 1 199 ? -42.372 32.956 25.642 1.00 29.78 199 MET H O 1
ATOM 1430 N N . GLU A 1 200 ? -43.409 32.634 27.634 1.00 26.93 200 GLU H N 1
ATOM 1431 C CA . GLU A 1 200 ? -42.202 32.770 28.445 1.00 25.96 200 GLU H CA 1
ATOM 1432 C C . GLU A 1 200 ? -41.905 31.467 29.142 1.00 27.81 200 GLU H C 1
ATOM 1433 O O . GLU A 1 200 ? -42.777 30.900 29.781 1.00 27.55 200 GLU H O 1
ATOM 1439 N N . LEU A 1 201 ? -40.678 30.982 29.015 1.00 23.86 201 LEU H N 1
ATOM 1440 C CA . LEU A 1 201 ? -40.283 29.760 29.674 1.00 23.54 201 LEU H CA 1
ATOM 1441 C C . LEU A 1 201 ? -39.068 30.130 30.521 1.00 27.64 201 LEU H C 1
ATOM 1442 O O . LEU A 1 201 ? -38.072 30.657 30.005 1.00 25.00 201 LEU H O 1
ATOM 1447 N N . ARG A 1 202 ? -39.186 29.875 31.829 1.00 24.56 202 ARG H N 1
ATOM 1448 C CA . ARG A 1 202 ? -38.187 30.214 32.850 1.00 25.22 202 ARG H CA 1
ATOM 1449 C C . ARG A 1 202 ? -37.379 29.002 33.274 1.00 26.82 202 ARG H C 1
ATOM 1450 O O . ARG A 1 202 ? -37.721 27.879 32.894 1.00 25.78 202 ARG H O 1
ATOM 1458 N N . SER A 1 203 ? -36.300 29.232 34.076 1.00 24.44 203 SER H N 1
ATOM 1459 C CA . SER A 1 203 ? -35.420 28.183 34.628 1.00 24.23 203 SER H CA 1
ATOM 1460 C C . SER A 1 203 ? -34.938 27.223 33.537 1.00 27.49 203 SER H C 1
ATOM 1461 O O . SER A 1 203 ? -35.042 25.991 33.673 1.00 26.27 203 SER H O 1
ATOM 1464 N N . LEU A 1 204 ? -34.456 27.792 32.421 1.00 25.45 204 LEU H N 1
ATOM 1465 C CA . LEU A 1 204 ? -34.042 26.975 31.271 1.00 24.58 204 LEU H CA 1
ATOM 1466 C C . LEU A 1 204 ? -32.956 25.993 31.593 1.00 26.92 204 LEU H C 1
ATOM 1467 O O . LEU A 1 204 ? -32.068 26.289 32.379 1.00 26.61 204 LEU H O 1
ATOM 1472 N N . ARG A 1 205 ? -33.079 24.781 31.067 1.00 24.74 205 ARG H N 1
ATOM 1473 C CA . ARG A 1 205 ? -32.087 23.722 31.243 1.00 26.22 205 ARG H CA 1
ATOM 1474 C C . ARG A 1 205 ? -31.787 23.146 29.834 1.00 31.25 205 ARG H C 1
ATOM 1475 O O . ARG A 1 205 ? -32.518 23.455 28.901 1.00 30.39 205 ARG H O 1
ATOM 1483 N N . SER A 1 206 ? -30.733 22.335 29.692 1.00 30.78 206 SER H N 1
ATOM 1484 C CA . SER A 1 206 ? -30.282 21.725 28.431 1.00 31.96 206 SER H CA 1
ATOM 1485 C C . SER A 1 206 ? -31.412 21.139 27.574 1.00 35.31 206 SER H C 1
ATOM 1486 O O . SER A 1 206 ? -31.491 21.427 26.380 1.00 34.49 206 SER H O 1
ATOM 1489 N N . ASP A 1 207 ? -32.303 20.362 28.200 1.00 31.27 207 ASP H N 1
ATOM 1490 C CA . ASP A 1 207 ? -33.411 19.719 27.507 1.00 30.12 207 ASP H CA 1
ATOM 1491 C C . ASP A 1 207 ? -34.521 20.649 27.019 1.00 28.06 207 ASP H C 1
ATOM 1492 O O . ASP A 1 207 ? -35.497 20.181 26.440 1.00 26.43 207 ASP H O 1
ATOM 1497 N N . ASP A 1 208 ? -34.370 21.965 27.232 1.00 23.57 208 ASP H N 1
ATOM 1498 C CA . ASP A 1 208 ? -35.315 22.935 26.690 1.00 24.16 208 ASP H CA 1
ATOM 1499 C C . ASP A 1 208 ? -34.916 23.337 25.257 1.00 27.14 208 ASP H C 1
ATOM 1500 O O . ASP A 1 208 ? -35.646 24.078 24.613 1.00 28.01 208 ASP H O 1
ATOM 1505 N N . THR A 1 209 ? -33.744 22.865 24.783 1.00 24.33 209 THR H N 1
ATOM 1506 C CA . THR A 1 209 ? -33.224 23.119 23.431 1.00 24.37 209 THR H CA 1
ATOM 1507 C C . THR A 1 209 ? -34.228 22.501 22.477 1.00 27.02 209 THR H C 1
ATOM 1508 O O . THR A 1 209 ? -34.437 21.290 22.516 1.00 27.16 209 THR H O 1
ATOM 1512 N N . ALA A 1 210 ? -34.917 23.349 21.699 1.00 22.82 210 ALA H N 1
ATOM 1513 C CA . ALA A 1 210 ? -35.978 22.916 20.801 1.00 21.65 210 ALA H CA 1
ATOM 1514 C C . ALA A 1 210 ? -36.403 24.039 19.864 1.00 25.20 210 ALA H C 1
ATOM 1515 O O . ALA A 1 210 ? -36.049 25.205 20.057 1.00 24.84 210 ALA H O 1
ATOM 1517 N N . VAL A 1 211 ? -37.248 23.689 18.902 1.00 20.75 211 VAL H N 1
ATOM 1518 C CA . VAL A 1 211 ? -37.913 24.668 18.072 1.00 20.90 211 VAL H CA 1
ATOM 1519 C C . VAL A 1 211 ? -39.272 24.833 18.773 1.00 24.47 211 VAL H C 1
ATOM 1520 O O . VAL A 1 211 ? -39.935 23.830 19.076 1.00 23.40 211 VAL H O 1
ATOM 1524 N N . TYR A 1 212 ? -39.664 26.083 19.022 1.00 21.03 212 TYR H N 1
ATOM 1525 C CA . TYR A 1 212 ? -40.923 26.448 19.672 1.00 21.59 212 TYR H CA 1
ATOM 1526 C C . TYR A 1 212 ? -41.862 26.981 18.607 1.00 24.53 212 TYR H C 1
ATOM 1527 O O . TYR A 1 212 ? -41.478 27.873 17.869 1.00 25.12 212 TYR H O 1
ATOM 1536 N N . TYR A 1 213 ? -43.067 26.406 18.490 1.00 20.58 213 TYR H N 1
ATOM 1537 C CA . TYR A 1 213 ? -44.047 26.846 17.495 1.00 20.32 213 TYR H CA 1
ATOM 1538 C C . TYR A 1 213 ? -45.312 27.371 18.178 1.00 25.67 213 TYR H C 1
ATOM 1539 O O . TYR A 1 213 ? -45.748 26.854 19.204 1.00 24.69 213 TYR H O 1
ATOM 1548 N N . CYS A 1 214 ? -45.948 28.336 17.561 1.00 24.44 214 CYS H N 1
ATOM 1549 C CA . CYS A 1 214 ? -47.242 28.775 18.022 1.00 25.63 214 CYS H CA 1
ATOM 1550 C C . CYS A 1 214 ? -48.171 28.382 16.878 1.00 26.84 214 CYS H C 1
ATOM 1551 O O . CYS A 1 214 ? -47.725 28.253 15.737 1.00 24.10 214 CYS H O 1
ATOM 1554 N N . ALA A 1 215 ? -49.439 28.164 17.187 1.00 24.47 215 ALA H N 1
ATOM 1555 C CA . ALA A 1 215 ? -50.402 27.778 16.170 1.00 24.22 215 ALA H CA 1
ATOM 1556 C C . ALA A 1 215 ? -51.788 28.190 16.599 1.00 27.11 215 ALA H C 1
ATOM 1557 O O . ALA A 1 215 ? -52.075 28.246 17.799 1.00 26.01 215 ALA H O 1
ATOM 1559 N N . THR A 1 216 ? -52.642 28.490 15.654 1.00 25.04 216 THR H N 1
ATOM 1560 C CA . THR A 1 216 ? -54.028 28.736 15.932 1.00 26.63 216 THR H CA 1
ATOM 1561 C C . THR A 1 216 ? -54.739 27.429 16.252 1.00 35.16 216 THR H C 1
ATOM 1562 O O . THR A 1 216 ? -54.312 26.392 15.834 1.00 35.12 216 THR H O 1
ATOM 1566 N N . ILE A 1 217 ? -55.827 27.527 16.991 1.00 35.39 217 ILE H N 1
ATOM 1567 C CA . ILE A 1 217 ? -56.653 26.409 17.404 1.00 37.89 217 ILE H CA 1
ATOM 1568 C C . ILE A 1 217 ? -58.010 26.357 16.759 1.00 45.51 217 ILE H C 1
ATOM 1569 O O . ILE A 1 217 ? -58.681 27.333 16.662 1.00 45.43 217 ILE H O 1
ATOM 1574 N N . ASP A 1 218 ? -58.387 25.175 16.339 1.00 45.53 218 ASP H N 1
ATOM 1575 C CA . ASP A 1 218 ? -59.641 24.859 15.700 1.00 47.87 218 ASP H CA 1
ATOM 1576 C C . ASP A 1 218 ? -60.809 24.726 16.608 1.00 56.65 218 ASP H C 1
ATOM 1577 O O . ASP A 1 218 ? -60.666 24.591 17.794 1.00 58.00 218 ASP H O 1
ATOM 1582 N N . THR A 1 219 ? -61.980 24.712 15.998 1.00 55.31 219 THR H N 1
ATOM 1583 C CA . THR A 1 219 ? -63.244 24.485 16.673 1.00 55.61 219 THR H CA 1
ATOM 1584 C C . THR A 1 219 ? -63.081 23.101 17.235 1.00 59.22 219 THR H C 1
ATOM 1585 O O . THR A 1 219 ? -63.669 22.749 18.256 1.00 58.54 219 THR H O 1
ATOM 1589 N N . ALA A 1 220 ? -62.255 22.321 16.543 1.00 55.80 220 ALA H N 1
ATOM 1590 C CA . ALA A 1 220 ? -61.915 20.954 16.909 1.00 55.17 220 ALA H CA 1
ATOM 1591 C C . ALA A 1 220 ? -60.619 20.693 17.648 1.00 57.83 220 ALA H C 1
ATOM 1592 O O . ALA A 1 220 ? -60.215 19.558 17.683 1.00 58.87 220 ALA H O 1
ATOM 1594 N N . SER A 1 221 ? -59.931 21.699 18.177 1.00 50.68 221 SER H N 1
ATOM 1595 C CA . SER A 1 221 ? -58.642 21.470 18.837 1.00 47.94 221 SER H CA 1
ATOM 1596 C C . SER A 1 221 ? -57.545 20.849 17.959 1.00 47.75 221 SER H C 1
ATOM 1597 O O . SER A 1 221 ? -56.792 20.002 18.406 1.00 48.05 221 SER H O 1
ATOM 1600 N N . ALA A 1 222 ? -57.489 21.290 16.713 1.00 38.64 222 ALA H N 1
ATOM 1601 C CA . ALA A 1 222 ? -56.517 20.924 15.721 1.00 35.59 222 ALA H CA 1
ATOM 1602 C C . ALA A 1 222 ? -55.870 22.263 15.415 1.00 35.66 222 ALA H C 1
ATOM 1603 O O . ALA A 1 222 ? -56.499 23.263 15.568 1.00 33.54 222 ALA H O 1
ATOM 1605 N N . PHE A 1 223 ? -54.612 22.262 15.014 1.00 30.29 223 PHE H N 1
ATOM 1606 C CA . PHE A 1 223 ? -53.905 23.492 14.740 1.00 29.55 223 PHE H CA 1
ATOM 1607 C C . PHE A 1 223 ? -53.710 23.684 13.234 1.00 30.80 223 PHE H C 1
ATOM 1608 O O . PHE A 1 223 ? -52.910 23.026 12.630 1.00 27.55 223 PHE H O 1
ATOM 1616 N N . ASP A 1 224 ? -54.540 24.528 12.644 1.00 27.47 224 ASP H N 1
ATOM 1617 C CA . ASP A 1 224 ? -54.470 24.816 11.223 1.00 28.37 224 ASP H CA 1
ATOM 1618 C C . ASP A 1 224 ? -53.363 25.735 10.705 1.00 29.98 224 ASP H C 1
ATOM 1619 O O . ASP A 1 224 ? -52.822 25.481 9.689 1.00 30.08 224 ASP H O 1
ATOM 1624 N N . ILE A 1 225 ? -53.092 26.808 11.411 1.00 24.60 225 ILE H N 1
ATOM 1625 C CA . ILE A 1 225 ? -52.073 27.791 11.015 1.00 24.35 225 ILE H CA 1
ATOM 1626 C C . ILE A 1 225 ? -50.944 27.769 12.008 1.00 26.33 225 ILE H C 1
ATOM 1627 O O . ILE A 1 225 ? -51.189 27.862 13.190 1.00 25.02 225 ILE H O 1
ATOM 1632 N N . TRP A 1 226 ? -49.705 27.623 11.531 1.00 23.78 226 TRP H N 1
ATOM 1633 C CA . TRP A 1 226 ? -48.520 27.575 12.384 1.00 22.67 226 TRP H CA 1
ATOM 1634 C C . TRP A 1 226 ? -47.570 28.709 12.075 1.00 27.92 226 TRP H C 1
ATOM 1635 O O . TRP A 1 226 ? -47.490 29.169 10.922 1.00 27.29 226 TRP H O 1
ATOM 1646 N N . GLY A 1 227 ? -46.825 29.121 13.108 1.00 24.88 227 GLY H N 1
ATOM 1647 C CA . GLY A 1 227 ? -45.736 30.076 12.971 1.00 24.55 227 GLY H CA 1
ATOM 1648 C C . GLY A 1 227 ? -44.547 29.334 12.389 1.00 27.09 227 GLY H C 1
ATOM 1649 O O . GLY A 1 227 ? -44.545 28.091 12.388 1.00 26.30 227 GLY H O 1
ATOM 1650 N N . GLN A 1 228 ? -43.514 30.064 11.916 1.00 22.52 228 GLN H N 1
ATOM 1651 C CA . GLN A 1 228 ? -42.345 29.416 11.297 1.00 21.87 228 GLN H CA 1
ATOM 1652 C C . GLN A 1 228 ? -41.474 28.660 12.300 1.00 26.51 228 GLN H C 1
ATOM 1653 O O . GLN A 1 228 ? -40.572 27.911 11.893 1.00 26.10 228 GLN H O 1
ATOM 1659 N N . GLY A 1 229 ? -41.722 28.888 13.596 1.00 22.62 229 GLY H N 1
ATOM 1660 C CA . GLY A 1 229 ? -40.918 28.281 14.648 1.00 22.41 229 GLY H CA 1
ATOM 1661 C C . GLY A 1 229 ? -39.800 29.208 15.094 1.00 28.17 229 GLY H C 1
ATOM 1662 O O . GLY A 1 229 ? -39.360 30.085 14.339 1.00 26.88 229 GLY H O 1
ATOM 1663 N N . THR A 1 230 ? -39.344 29.021 16.346 1.00 25.57 230 THR H N 1
ATOM 1664 C CA . THR A 1 230 ? -38.263 29.788 16.965 1.00 23.87 230 THR H CA 1
ATOM 1665 C C . THR A 1 230 ? -37.346 28.804 17.641 1.00 25.98 230 THR H C 1
ATOM 1666 O O . THR A 1 230 ? -37.765 28.109 18.578 1.00 25.12 230 THR H O 1
ATOM 1670 N N . MET A 1 231 ? -36.105 28.728 17.179 1.00 23.33 231 MET H N 1
ATOM 1671 C CA . MET A 1 231 ? -35.126 27.852 17.821 1.00 23.50 231 MET H CA 1
ATOM 1672 C C . MET A 1 231 ? -34.627 28.480 19.134 1.00 27.64 231 MET H C 1
ATOM 1673 O O . MET A 1 231 ? -34.232 29.641 19.153 1.00 25.36 231 MET H O 1
ATOM 1678 N N . VAL A 1 232 ? -34.628 27.693 20.218 1.00 24.96 232 VAL H N 1
ATOM 1679 C CA . VAL A 1 232 ? -34.058 28.131 21.492 1.00 24.75 232 VAL H CA 1
ATOM 1680 C C . VAL A 1 232 ? -32.954 27.145 21.845 1.00 28.20 232 VAL H C 1
ATOM 1681 O O . VAL A 1 232 ? -33.212 25.948 21.988 1.00 26.75 232 VAL H O 1
ATOM 1685 N N . THR A 1 233 ? -31.722 27.637 21.950 1.00 24.85 233 THR H N 1
ATOM 1686 C CA . THR A 1 233 ? -30.599 26.765 22.287 1.00 25.18 233 THR H CA 1
ATOM 1687 C C . THR A 1 233 ? -30.138 27.093 23.701 1.00 30.49 233 THR H C 1
ATOM 1688 O O . THR A 1 233 ? -29.805 28.243 23.992 1.00 29.96 233 THR H O 1
ATOM 1692 N N . VAL A 1 234 ? -30.187 26.095 24.587 1.00 28.56 234 VAL H N 1
ATOM 1693 C CA . VAL A 1 234 ? -29.757 26.254 25.975 1.00 28.30 234 VAL H CA 1
ATOM 1694 C C . VAL A 1 234 ? -28.414 25.565 26.113 1.00 33.40 234 VAL H C 1
ATOM 1695 O O . VAL A 1 234 ? -28.340 24.357 25.964 1.00 31.71 234 VAL H O 1
ATOM 1699 N N . SER A 1 235 ? -27.348 26.336 26.364 1.00 34.44 235 SER H N 1
ATOM 1700 C CA . SER A 1 235 ? -26.008 25.760 26.490 1.00 36.84 235 SER H CA 1
ATOM 1701 C C . SER A 1 235 ? -25.176 26.444 27.566 1.00 43.28 235 SER H C 1
ATOM 1702 O O . SE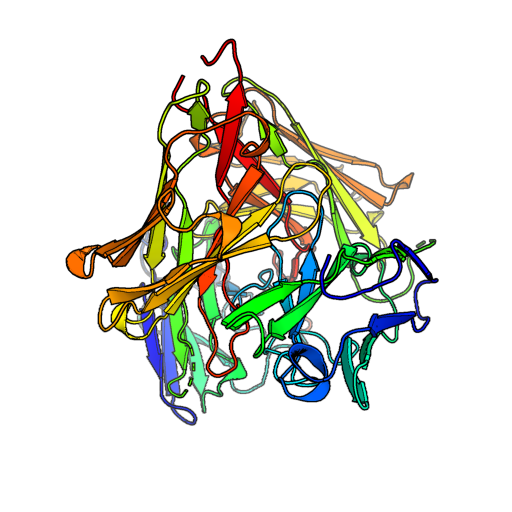R A 1 235 ? -25.269 27.665 27.742 1.00 40.97 235 SER H O 1
ATOM 1705 N N . SER A 1 236 ? -24.314 25.648 28.230 1.00 43.96 236 SER H N 1
ATOM 1706 C CA . SER A 1 236 ? -23.384 26.075 29.283 1.00 45.81 236 SER H CA 1
ATOM 1707 C C . SER A 1 236 ? -22.590 27.324 28.866 1.00 53.55 236 SER H C 1
ATOM 1708 O O . SER A 1 236 ? -22.564 28.303 29.615 1.00 53.35 236 SER H O 1
ATOM 1711 N N . GLY A 1 237 ? -22.042 27.307 27.648 1.00 52.39 237 GLY H N 1
ATOM 1712 C CA . GLY A 1 237 ? -21.282 28.418 27.084 1.00 52.73 237 GLY H CA 1
ATOM 1713 C C . GLY A 1 237 ? -22.088 29.672 26.802 1.00 58.00 237 GLY H C 1
ATOM 1714 O O . GLY A 1 237 ? -21.609 30.787 27.048 1.00 58.39 237 GLY H O 1
ATOM 1715 N N . GLY A 1 238 ? -23.307 29.494 26.285 1.00 53.72 238 GLY H N 1
ATOM 1716 C CA . GLY A 1 238 ? -24.179 30.603 25.912 1.00 52.36 238 GLY H CA 1
ATOM 1717 C C . GLY A 1 238 ? -23.666 31.266 24.646 1.00 53.75 238 GLY H C 1
ATOM 1718 O O . GLY A 1 238 ? -23.293 30.572 23.701 1.00 52.14 238 GLY H O 1
ATOM 1719 N N . CYS A 1 239 ? -23.624 32.609 24.625 1.00 50.34 239 CYS H N 1
ATOM 1720 C CA . CYS A 1 239 ? -23.146 33.408 23.488 1.00 65.68 239 CYS H CA 1
ATOM 1721 C C . CYS A 1 239 ? -21.631 33.294 23.269 1.00 101.09 239 CYS H C 1
ATOM 1722 O O . CYS A 1 239 ? -20.880 32.977 24.192 1.00 70.33 239 CYS H O 1
ATOM 1725 N N . SER B 2 2 ? -44.121 8.299 24.427 1.00 53.36 2 SER L N 1
ATOM 1726 C CA . SER B 2 2 ? -45.271 9.158 24.117 1.00 52.86 2 SER L CA 1
ATOM 1727 C C . SER B 2 2 ? -46.599 8.488 24.471 1.00 53.85 2 SER L C 1
ATOM 1728 O O . SER B 2 2 ? -46.656 7.262 24.576 1.00 53.61 2 SER L O 1
ATOM 1731 N N . VAL B 2 3 ? -47.657 9.299 24.677 1.00 47.92 3 VAL L N 1
ATOM 1732 C CA . VAL B 2 3 ? -49.009 8.842 25.065 1.00 46.10 3 VAL L CA 1
ATOM 1733 C C . VAL B 2 3 ? -49.659 7.995 23.955 1.00 45.23 3 VAL L C 1
ATOM 1734 O O . VAL B 2 3 ? -50.254 6.949 24.240 1.00 45.17 3 VAL L O 1
ATOM 1738 N N . LEU B 2 4 ? -49.543 8.456 22.699 1.00 37.18 4 LEU L N 1
ATOM 1739 C CA . LEU B 2 4 ? -50.083 7.770 21.523 1.00 33.98 4 LEU L CA 1
ATOM 1740 C C . LEU B 2 4 ? -48.976 6.961 20.880 1.00 36.89 4 LEU L C 1
ATOM 1741 O O . LEU B 2 4 ? -47.821 7.408 20.861 1.00 37.27 4 LEU L O 1
ATOM 1746 N N . THR B 2 5 ? -49.309 5.744 20.404 1.00 30.93 5 THR L N 1
ATOM 1747 C CA . THR B 2 5 ? -48.317 4.855 19.818 1.00 29.94 5 THR L CA 1
ATOM 1748 C C . THR B 2 5 ? -48.436 4.708 18.308 1.00 30.10 5 THR L C 1
ATOM 1749 O O . THR B 2 5 ? -49.442 4.225 17.794 1.00 28.29 5 THR L O 1
ATOM 1753 N N . GLN B 2 6 ? -47.362 5.053 17.608 1.00 25.94 6 GLN L N 1
ATOM 1754 C CA . GLN B 2 6 ? -47.323 4.865 16.170 1.00 25.80 6 GLN L CA 1
ATOM 1755 C C . GLN B 2 6 ? -46.007 4.260 15.749 1.00 28.81 6 GLN L C 1
ATOM 1756 O O . GLN B 2 6 ? -45.033 4.451 16.474 1.00 27.52 6 GLN L O 1
ATOM 1762 N N . PRO B 2 7 ? -45.933 3.476 14.637 1.00 26.03 7 PRO L N 1
ATOM 1763 C CA . PRO B 2 7 ? -44.642 2.897 14.254 1.00 25.77 7 PRO L CA 1
ATOM 1764 C C . PRO B 2 7 ? -43.632 3.998 13.914 1.00 29.49 7 PRO L C 1
ATOM 1765 O O . PRO B 2 7 ? -44.031 5.068 13.435 1.00 27.85 7 PRO L O 1
ATOM 1769 N N . PRO B 2 8 ? -42.340 3.793 14.223 1.00 26.37 8 PRO L N 1
ATOM 1770 C CA . PRO B 2 8 ? -41.344 4.857 13.948 1.00 25.88 8 PRO L CA 1
ATOM 1771 C C . PRO B 2 8 ? -41.165 5.210 12.464 1.00 27.87 8 PRO L C 1
ATOM 1772 O O . PRO B 2 8 ? -40.863 6.360 12.143 1.00 25.11 8 PRO L O 1
ATOM 1776 N N . SER B 2 9 ? -41.331 4.215 11.563 1.00 25.13 9 SER L N 1
ATOM 1777 C CA . SER B 2 9 ? -41.103 4.407 10.132 1.00 24.53 9 SER L CA 1
ATOM 1778 C C . SER B 2 9 ? -41.818 3.387 9.278 1.00 28.48 9 SER L C 1
ATOM 1779 O O . SER B 2 9 ? -42.198 2.312 9.758 1.00 28.02 9 SER L O 1
ATOM 1782 N N . VAL B 2 10 ? -41.988 3.731 7.990 1.00 24.56 10 VAL L N 1
ATOM 1783 C CA . VAL B 2 10 ? -42.607 2.864 6.983 1.00 23.78 10 VAL L CA 1
ATOM 1784 C C . VAL B 2 10 ? -42.119 3.323 5.606 1.00 25.10 10 VAL L C 1
ATOM 1785 O O . VAL B 2 10 ? -41.852 4.507 5.419 1.00 23.34 10 VAL L O 1
ATOM 1789 N N . SER B 2 11 ? -42.006 2.398 4.659 1.00 21.82 11 SER L N 1
ATOM 1790 C CA . SER B 2 11 ? -41.614 2.717 3.291 1.00 21.88 11 SER L CA 1
ATOM 1791 C C . SER B 2 11 ? -42.709 2.243 2.348 1.00 25.71 11 SER L C 1
ATOM 1792 O O . SER B 2 11 ? -43.436 1.298 2.665 1.00 26.20 11 SER L O 1
ATOM 1795 N N . ALA B 2 12 ? -42.879 2.951 1.232 1.00 22.50 12 ALA L N 1
ATOM 1796 C CA . ALA B 2 12 ? -43.855 2.613 0.197 1.00 21.12 12 ALA L CA 1
ATOM 1797 C C . ALA B 2 12 ? -43.437 3.197 -1.149 1.00 25.84 12 ALA L C 1
ATOM 1798 O O . ALA B 2 12 ? -42.606 4.103 -1.216 1.00 24.08 12 ALA L O 1
ATOM 1800 N N . ALA B 2 13 ? -43.996 2.646 -2.230 1.00 23.57 13 ALA L N 1
ATOM 1801 C CA . ALA B 2 13 ? -43.641 3.064 -3.585 1.00 23.36 13 ALA L CA 1
ATOM 1802 C C . ALA B 2 13 ? -44.597 4.113 -4.142 1.00 25.16 13 ALA L C 1
ATOM 1803 O O . ALA B 2 13 ? -45.771 4.119 -3.766 1.00 22.11 13 ALA L O 1
ATOM 1805 N N . PRO B 2 14 ? -44.115 4.980 -5.076 1.00 24.09 14 PRO L N 1
ATOM 1806 C CA . PRO B 2 14 ? -45.017 5.955 -5.719 1.00 23.60 14 PRO L CA 1
ATOM 1807 C C . PRO B 2 14 ? -46.183 5.270 -6.448 1.00 25.93 14 PRO L C 1
ATOM 1808 O O . PRO B 2 14 ? -45.995 4.230 -7.095 1.00 25.29 14 PRO L O 1
ATOM 1812 N N . GLY B 2 15 ? -47.382 5.821 -6.282 1.00 21.22 15 GLY L N 1
ATOM 1813 C CA . GLY B 2 15 ? -48.600 5.283 -6.872 1.00 20.68 15 GLY L CA 1
ATOM 1814 C C . GLY B 2 15 ? -49.290 4.266 -5.987 1.00 23.31 15 GLY L C 1
ATOM 1815 O O . GLY B 2 15 ? -50.461 3.970 -6.184 1.00 22.03 15 GLY L O 1
ATOM 1816 N N . GLN B 2 16 ? -48.594 3.773 -4.960 1.00 21.50 16 GLN L N 1
ATOM 1817 C CA . GLN B 2 16 ? -49.168 2.796 -4.031 1.00 20.89 16 GLN L CA 1
ATOM 1818 C C . GLN B 2 16 ? -49.898 3.476 -2.890 1.00 24.70 16 GLN L C 1
ATOM 1819 O O . GLN B 2 16 ? -49.913 4.718 -2.789 1.00 24.04 16 GLN L O 1
ATOM 1825 N N . LYS B 2 17 ? -50.528 2.665 -2.043 1.00 20.61 17 LYS L N 1
ATOM 1826 C CA . LYS B 2 17 ? -51.231 3.128 -0.849 1.00 20.44 17 LYS L CA 1
ATOM 1827 C C . LYS B 2 17 ? -50.439 2.788 0.405 1.00 24.40 17 LYS L C 1
ATOM 1828 O O . LYS B 2 17 ? -49.912 1.689 0.527 1.00 24.39 17 LYS L O 1
ATOM 1834 N N . VAL B 2 18 ? -50.345 3.747 1.330 1.00 20.71 18 VAL L N 1
ATOM 1835 C CA . VAL B 2 18 ? -49.701 3.553 2.622 1.00 19.80 18 VAL L CA 1
ATOM 1836 C C . VAL B 2 18 ? -50.677 3.905 3.756 1.00 22.98 18 VAL L C 1
ATOM 1837 O O . VAL B 2 18 ? -51.506 4.805 3.618 1.00 20.61 18 VAL L O 1
ATOM 1841 N N . THR B 2 19 ? -50.630 3.123 4.845 1.00 20.91 19 THR L N 1
ATOM 1842 C CA . THR B 2 19 ? -51.445 3.400 6.029 1.00 20.90 19 THR L CA 1
ATOM 1843 C C . THR B 2 19 ? -50.517 3.568 7.203 1.00 24.64 19 THR L C 1
ATOM 1844 O O . THR B 2 19 ? -49.459 2.910 7.278 1.00 23.01 19 THR L O 1
ATOM 1848 N N . ILE B 2 20 ? -50.906 4.496 8.102 1.00 22.29 20 ILE L N 1
ATOM 1849 C CA . ILE B 2 20 ? -50.195 4.856 9.339 1.00 21.26 20 ILE L CA 1
ATOM 1850 C C . ILE B 2 20 ? -51.194 4.808 10.479 1.00 26.37 20 ILE L C 1
ATOM 1851 O O . ILE B 2 20 ? -52.152 5.561 10.503 1.00 26.37 20 ILE L O 1
ATOM 1856 N N . SER B 2 21 ? -50.961 3.918 11.423 1.00 26.46 21 SER L N 1
ATOM 1857 C CA . SER B 2 21 ? -51.886 3.735 12.537 1.00 27.31 21 SER L CA 1
ATOM 1858 C C . SER B 2 21 ? -51.376 4.269 13.836 1.00 32.99 21 SER L C 1
ATOM 1859 O O . SER B 2 21 ? -50.182 4.251 14.114 1.00 33.41 21 SER L O 1
ATOM 1862 N N . CYS B 2 22 ? -52.304 4.724 14.637 1.00 32.52 22 CYS L N 1
ATOM 1863 C CA . CYS B 2 22 ? -52.035 5.306 15.919 1.00 34.62 22 CYS L CA 1
ATOM 1864 C C . CYS B 2 22 ? -52.862 4.649 16.997 1.00 35.57 22 CYS L C 1
ATOM 1865 O O . CYS B 2 22 ? -54.087 4.714 16.941 1.00 33.29 22 CYS L O 1
ATOM 1868 N N . SER B 2 23 ? -52.203 4.111 18.027 1.00 33.65 23 SER L N 1
ATOM 1869 C CA . SER B 2 23 ? -52.902 3.444 19.128 1.00 33.91 23 SER L CA 1
ATOM 1870 C C . SER B 2 23 ? -52.939 4.295 20.417 1.00 36.51 23 SER L C 1
ATOM 1871 O O . SER B 2 23 ? -51.912 4.808 20.871 1.00 35.05 23 SER L O 1
ATOM 1874 N N . GLY B 2 24 ? -54.124 4.408 20.994 1.00 33.29 24 GLY L N 1
ATOM 1875 C CA . GLY B 2 24 ? -54.341 5.139 22.235 1.00 33.47 24 GLY L CA 1
ATOM 1876 C C . GLY B 2 24 ? -55.149 4.355 23.256 1.00 38.76 24 GLY L C 1
ATOM 1877 O O . GLY B 2 24 ? -54.995 3.133 23.391 1.00 38.32 24 GLY L O 1
ATOM 1878 N N . SER B 2 25 ? -55.991 5.072 24.003 1.00 35.86 25 SER L N 1
ATOM 1879 C CA . SER B 2 25 ? -56.857 4.511 25.034 1.00 35.88 25 SER L CA 1
ATOM 1880 C C . SER B 2 25 ? -58.176 5.257 25.034 1.00 42.21 25 SER L C 1
ATOM 1881 O O . SER B 2 25 ? -58.355 6.209 24.258 1.00 42.64 25 SER L O 1
ATOM 1884 N N . SER B 2 26 ? -59.119 4.808 25.880 1.00 39.05 26 SER L N 1
ATOM 1885 C CA . SER B 2 26 ? -60.450 5.391 26.038 1.00 38.51 26 SER L CA 1
ATOM 1886 C C . SER B 2 26 ? -60.423 6.886 26.366 1.00 39.59 26 SER L C 1
ATOM 1887 O O . SER B 2 26 ? -61.258 7.627 25.856 1.00 38.35 26 SER L O 1
ATOM 1890 N N . SER B 2 27 ? -59.486 7.323 27.227 1.00 36.43 27 SER L N 1
ATOM 1891 C CA . SER B 2 27 ? -59.377 8.734 27.622 1.00 36.81 27 SER L CA 1
ATOM 1892 C C . SER B 2 27 ? -58.950 9.655 26.460 1.00 40.35 27 SER L C 1
ATOM 1893 O O . SER B 2 27 ? -59.358 10.822 26.415 1.00 40.54 27 SER L O 1
ATOM 1896 N N . ASN B 2 28 ? -58.176 9.124 25.492 1.00 35.97 28 ASN L N 1
ATOM 1897 C CA . ASN B 2 28 ? -57.756 9.951 24.364 1.00 35.16 28 ASN L CA 1
ATOM 1898 C C . ASN B 2 28 ? -58.469 9.626 23.030 1.00 36.68 28 ASN L C 1
ATOM 1899 O O . ASN B 2 28 ? -59.553 10.163 22.809 1.00 34.92 28 ASN L O 1
ATOM 1904 N N . ILE B 2 29 ? -57.896 8.744 22.163 1.00 32.17 29 ILE L N 1
ATOM 1905 C CA . ILE B 2 29 ? -58.494 8.387 20.862 1.00 31.13 29 ILE L CA 1
ATOM 1906 C C . ILE B 2 29 ? -59.937 7.850 21.011 1.00 37.37 29 ILE L C 1
ATOM 1907 O O . ILE B 2 29 ? -60.822 8.267 20.266 1.00 37.49 29 ILE L O 1
ATOM 1912 N N . GLY B 2 30 ? -60.143 6.972 21.992 1.00 34.98 30 GLY L N 1
ATOM 1913 C CA . GLY B 2 30 ? -61.434 6.354 22.272 1.00 35.45 30 GLY L CA 1
ATOM 1914 C C . GLY B 2 30 ? -62.590 7.328 22.328 1.00 41.90 30 GLY L C 1
ATOM 1915 O O . GLY B 2 30 ? -63.621 7.084 21.698 1.00 42.76 30 GLY L O 1
ATOM 1916 N N . ASN B 2 31 ? -62.405 8.476 23.029 1.00 38.98 31 ASN L N 1
ATOM 1917 C CA . ASN B 2 31 ? -63.474 9.467 23.203 1.00 38.92 31 ASN L CA 1
ATOM 1918 C C . ASN B 2 31 ? -63.255 10.864 22.635 1.00 42.29 31 ASN L C 1
ATOM 1919 O O . ASN B 2 31 ? -64.119 11.725 22.817 1.00 40.87 31 ASN L O 1
ATOM 1924 N N . ASN B 2 32 ? -62.136 11.089 21.911 1.00 38.77 32 ASN L N 1
ATOM 1925 C CA . ASN B 2 32 ? -61.861 12.405 21.330 1.00 37.89 32 ASN L CA 1
ATOM 1926 C C . ASN B 2 32 ? -61.587 12.386 19.826 1.00 41.67 32 ASN L C 1
ATOM 1927 O O . ASN B 2 32 ? -61.239 11.345 19.276 1.00 41.21 32 ASN L O 1
ATOM 1932 N N . TYR B 2 33 ? -61.756 13.551 19.171 1.00 38.54 33 TYR L N 1
ATOM 1933 C CA . TYR B 2 33 ? -61.487 13.759 17.751 1.00 39.05 33 TYR L CA 1
ATOM 1934 C C . TYR B 2 33 ? -59.976 13.703 17.495 1.00 37.83 33 TYR L C 1
ATOM 1935 O O . TYR B 2 33 ? -59.190 14.260 18.265 1.00 36.55 33 TYR L O 1
ATOM 1944 N N . VAL B 2 34 ? -59.581 13.001 16.428 1.00 29.79 34 VAL L N 1
ATOM 1945 C CA . VAL B 2 34 ? -58.174 12.833 16.087 1.00 26.51 34 VAL L CA 1
ATOM 1946 C C . VAL B 2 34 ? -57.784 13.738 14.922 1.00 28.42 34 VAL L C 1
ATOM 1947 O O . VAL B 2 34 ? -58.577 13.936 13.998 1.00 28.28 34 VAL L O 1
ATOM 1951 N N . SER B 2 35 ? -56.560 14.285 14.990 1.00 24.25 35 SER L N 1
ATOM 1952 C CA . SER B 2 35 ? -55.948 15.110 13.950 1.00 24.26 35 SER L CA 1
ATOM 1953 C C . SER B 2 35 ? -54.658 14.455 13.473 1.00 23.42 35 SER L C 1
ATOM 1954 O O . SER B 2 35 ? -54.006 13.760 14.240 1.00 23.61 35 SER L O 1
ATOM 1957 N N . TRP B 2 36 ? -54.271 14.728 12.231 1.00 18.85 36 TRP L N 1
ATOM 1958 C CA . TRP B 2 36 ? -53.039 14.249 11.630 1.00 19.22 36 TRP L CA 1
ATOM 1959 C C . TRP B 2 36 ? -52.256 15.411 11.071 1.00 23.05 36 TRP L C 1
ATOM 1960 O O . TRP B 2 36 ? -52.833 16.299 10.446 1.00 23.99 36 TRP L O 1
ATOM 1971 N N . TYR B 2 37 ? -50.948 15.385 11.271 1.00 17.93 37 TYR L N 1
ATOM 1972 C CA . TYR B 2 37 ? -50.043 16.420 10.790 1.00 18.72 37 TYR L CA 1
ATOM 1973 C C . TYR B 2 37 ? -48.943 15.835 9.928 1.00 22.89 37 TYR L C 1
ATOM 1974 O O . TYR B 2 37 ? -48.436 14.752 10.201 1.00 21.12 37 TYR L O 1
ATOM 1983 N N . GLN B 2 38 ? -48.557 16.575 8.899 1.00 20.20 38 GLN L N 1
ATOM 1984 C CA . GLN B 2 38 ? -47.447 16.194 8.051 1.00 19.47 38 GLN L CA 1
ATOM 1985 C C . GLN B 2 38 ? -46.335 17.198 8.343 1.00 23.79 38 GLN L C 1
ATOM 1986 O O . GLN B 2 38 ? -46.598 18.393 8.457 1.00 23.67 38 GLN L O 1
ATOM 1992 N N . GLN B 2 39 ? -45.118 16.705 8.482 1.00 21.06 39 GLN L N 1
ATOM 1993 C CA . GLN B 2 39 ? -43.967 17.542 8.718 1.00 21.53 39 GLN L CA 1
ATOM 1994 C C . GLN B 2 39 ? -42.782 17.179 7.847 1.00 28.13 39 GLN L C 1
ATOM 1995 O O . GLN B 2 39 ? -42.253 16.075 7.948 1.00 25.49 39 GLN L O 1
ATOM 2001 N N . LEU B 2 40 ? -42.337 18.150 7.023 1.00 30.78 40 LEU L N 1
ATOM 2002 C CA . LEU B 2 40 ? -41.131 18.056 6.202 1.00 33.04 40 LEU L CA 1
ATOM 2003 C C . LEU B 2 40 ? -39.909 18.502 7.050 1.00 37.77 40 LEU L C 1
ATOM 2004 O O . LEU B 2 40 ? -40.115 19.261 8.002 1.00 37.66 40 LEU L O 1
ATOM 2009 N N . PRO B 2 41 ? -38.645 18.068 6.760 1.00 35.75 41 PRO L N 1
ATOM 2010 C CA . PRO B 2 41 ? -37.496 18.504 7.601 1.00 36.23 41 PRO L CA 1
ATOM 2011 C C . PRO B 2 41 ? -37.318 20.023 7.767 1.00 39.68 41 PRO L C 1
ATOM 2012 O O . PRO B 2 41 ? -37.539 20.772 6.809 1.00 37.55 41 PRO L O 1
ATOM 2016 N N . GLY B 2 42 ? -37.018 20.443 9.010 1.00 37.56 42 GLY L N 1
ATOM 2017 C CA . GLY B 2 42 ? -36.815 21.831 9.440 1.00 37.57 42 GLY L CA 1
ATOM 2018 C C . GLY B 2 42 ? -37.999 22.789 9.321 1.00 40.93 42 GLY L C 1
ATOM 2019 O O . GLY B 2 42 ? -37.865 23.987 9.620 1.00 38.25 42 GLY L O 1
ATOM 2020 N N . THR B 2 43 ? -39.160 22.288 8.844 1.00 38.08 43 THR L N 1
ATOM 2021 C CA . THR B 2 43 ? -40.357 23.111 8.650 1.00 37.48 43 THR L CA 1
ATOM 2022 C C . THR B 2 43 ? -41.497 22.733 9.595 1.00 38.64 43 THR L C 1
ATOM 2023 O O . THR B 2 43 ? -41.444 21.668 10.216 1.00 38.48 43 THR L O 1
ATOM 2027 N N . ALA B 2 44 ? -42.485 23.638 9.748 1.00 31.16 44 ALA L N 1
ATOM 2028 C CA . ALA B 2 44 ? -43.598 23.475 10.674 1.00 28.69 44 ALA L CA 1
ATOM 2029 C C . ALA B 2 44 ? -44.576 22.359 10.290 1.00 27.23 44 ALA L C 1
ATOM 2030 O O . ALA B 2 44 ? -44.887 22.215 9.104 1.00 25.43 44 ALA L O 1
ATOM 2032 N N . PRO B 2 45 ? -45.195 21.677 11.282 1.00 23.53 45 PRO L N 1
ATOM 2033 C CA . PRO B 2 45 ? -46.260 20.712 10.956 1.00 23.52 45 PRO L CA 1
ATOM 2034 C C . PRO B 2 45 ? -47.395 21.394 10.194 1.00 27.69 45 PRO L C 1
ATOM 2035 O O . PRO B 2 45 ? -47.635 22.608 10.313 1.00 25.80 45 PRO L O 1
ATOM 2039 N N . LYS B 2 46 ? -48.051 20.600 9.369 1.00 23.91 46 LYS L N 1
ATOM 2040 C CA . LYS B 2 46 ? -49.117 21.020 8.500 1.00 23.38 46 LYS L CA 1
ATOM 2041 C C . LYS B 2 46 ? -50.311 20.091 8.767 1.00 28.42 46 LYS L C 1
ATOM 2042 O O . LYS B 2 46 ? -50.177 18.863 8.715 1.00 28.36 46 LYS L O 1
ATOM 2048 N N . LEU B 2 47 ? -51.465 20.692 9.078 1.00 22.82 47 LEU L N 1
ATOM 2049 C CA . LEU B 2 47 ? -52.689 19.954 9.350 1.00 20.91 47 LEU L CA 1
ATOM 2050 C C . LEU B 2 47 ? -53.211 19.243 8.089 1.00 24.82 47 LEU L C 1
ATOM 2051 O O . LEU B 2 47 ? -53.480 19.888 7.081 1.00 24.11 47 LEU L O 1
ATOM 2056 N N . LEU B 2 48 ? -53.347 17.912 8.160 1.00 22.60 48 LEU L N 1
ATOM 2057 C CA . LEU B 2 48 ? -53.864 17.109 7.048 1.00 22.71 48 LEU L CA 1
ATOM 2058 C C . LEU B 2 48 ? -55.303 16.718 7.289 1.00 24.86 48 LEU L C 1
ATOM 2059 O O . LEU B 2 48 ? -56.096 16.675 6.353 1.00 23.24 48 LEU L O 1
ATOM 2064 N N . ILE B 2 49 ? -55.589 16.277 8.512 1.00 22.00 49 ILE L N 1
ATOM 2065 C CA . ILE B 2 49 ? -56.898 15.745 8.883 1.00 22.37 49 ILE L CA 1
ATOM 2066 C C . ILE B 2 49 ? -57.299 16.302 10.223 1.00 26.55 49 ILE L C 1
ATOM 2067 O O . ILE B 2 49 ? -56.477 16.337 11.124 1.00 26.53 49 ILE L O 1
ATOM 2072 N N . TYR B 2 50 ? -58.561 16.725 10.358 1.00 24.57 50 TYR L N 1
ATOM 2073 C CA . TYR B 2 50 ? -59.146 17.152 11.627 1.00 24.48 50 TYR L CA 1
ATOM 2074 C C . TYR B 2 50 ? -60.463 16.411 11.755 1.00 29.51 50 TYR L C 1
ATOM 2075 O O . TYR B 2 50 ? -60.980 15.934 10.740 1.00 29.88 50 TYR L O 1
ATOM 2084 N N . ASP B 2 51 ? -60.998 16.290 12.985 1.00 28.82 51 ASP L N 1
ATOM 2085 C CA . ASP B 2 51 ? -62.274 15.598 13.266 1.00 29.44 51 ASP L CA 1
ATOM 2086 C C . ASP B 2 51 ? -62.307 14.186 12.673 1.00 31.05 51 ASP L C 1
ATOM 2087 O O . ASP B 2 51 ? -63.280 13.785 12.001 1.00 28.88 51 ASP L O 1
ATOM 2092 N N . ASN B 2 52 ? -61.191 13.455 12.890 1.00 27.45 52 ASN L N 1
ATOM 2093 C CA . ASN B 2 52 ? -60.947 12.068 12.463 1.00 27.28 52 ASN L CA 1
ATOM 2094 C C . ASN B 2 52 ? -60.783 11.855 10.965 1.00 29.47 52 ASN L C 1
ATOM 2095 O O . ASN B 2 52 ? -59.973 11.021 10.582 1.00 28.89 52 ASN L O 1
ATOM 2100 N N . ASN B 2 53 ? -61.556 12.567 10.117 1.00 25.76 53 ASN L N 1
ATOM 2101 C CA . ASN B 2 53 ? -61.585 12.294 8.680 1.00 25.16 53 ASN L CA 1
ATOM 2102 C C . ASN B 2 53 ? -61.792 13.506 7.744 1.00 27.64 53 ASN L C 1
ATOM 2103 O O . ASN B 2 53 ? -61.949 13.318 6.536 1.00 25.94 53 ASN L O 1
ATOM 2108 N N . LYS B 2 54 ? -61.801 14.729 8.283 1.00 26.11 54 LYS L N 1
ATOM 2109 C CA . LYS B 2 54 ? -62.032 15.927 7.459 1.00 26.32 54 LYS L CA 1
ATOM 2110 C C . LYS B 2 54 ? -60.740 16.538 6.951 1.00 28.36 54 LYS L C 1
ATOM 2111 O O . LYS B 2 54 ? -59.799 16.684 7.714 1.00 26.48 54 LYS L O 1
ATOM 2117 N N . ARG B 2 55 ? -60.716 16.951 5.676 1.00 26.14 55 ARG L N 1
ATOM 2118 C CA . ARG B 2 55 ? -59.530 17.583 5.110 1.00 26.83 55 ARG L CA 1
ATOM 2119 C C . ARG B 2 55 ? -59.688 19.113 5.066 1.00 31.20 55 ARG L C 1
ATOM 2120 O O . ARG B 2 55 ? -60.674 19.595 4.495 1.00 29.30 55 ARG L O 1
ATOM 2128 N N . PRO B 2 56 ? -58.708 19.898 5.569 1.00 27.89 56 PRO L N 1
ATOM 2129 C CA . PRO B 2 56 ? -58.757 21.350 5.324 1.00 28.09 56 PRO L CA 1
ATOM 2130 C C . PRO B 2 56 ? -58.620 21.566 3.811 1.00 30.78 56 PRO L C 1
ATOM 2131 O O . PRO B 2 56 ? -58.079 20.691 3.107 1.00 26.86 56 PRO L O 1
ATOM 2135 N N . SER B 2 57 ? -59.149 22.688 3.285 1.00 28.86 57 SER L N 1
ATOM 2136 C CA . SER B 2 57 ? -59.041 22.971 1.845 1.00 28.40 57 SER L CA 1
ATOM 2137 C C . SER B 2 57 ? -57.567 23.031 1.429 1.00 29.73 57 SER L C 1
ATOM 2138 O O . SER B 2 57 ? -56.740 23.565 2.167 1.00 30.50 57 SER L O 1
ATOM 2141 N N . GLY B 2 58 ? -57.256 22.443 0.285 1.00 25.62 58 GLY L N 1
ATOM 2142 C CA . GLY B 2 58 ? -55.889 22.413 -0.220 1.00 26.01 58 GLY L CA 1
ATOM 2143 C C . GLY B 2 58 ? -55.201 21.077 0.017 1.00 29.08 58 GLY L C 1
ATOM 2144 O O . GLY B 2 58 ? -54.239 20.751 -0.675 1.00 28.68 58 GLY L O 1
ATOM 2145 N N . ILE B 2 59 ? -55.694 20.292 0.985 1.00 24.96 59 ILE L N 1
ATOM 2146 C CA . ILE B 2 59 ? -55.179 18.945 1.253 1.00 23.64 59 ILE L CA 1
ATOM 2147 C C . ILE B 2 59 ? -55.795 17.997 0.215 1.00 27.20 59 ILE L C 1
ATOM 2148 O O . ILE B 2 59 ? -57.026 17.863 0.161 1.00 25.46 59 ILE L O 1
ATOM 2153 N N . PRO B 2 60 ? -54.933 17.341 -0.603 1.00 25.02 60 PRO L N 1
ATOM 2154 C CA . PRO B 2 60 ? -55.438 16.415 -1.640 1.00 25.83 60 PRO L CA 1
ATOM 2155 C C . PRO B 2 60 ? -56.320 15.297 -1.099 1.00 29.99 60 PRO L C 1
ATOM 2156 O O . PRO B 2 60 ? -56.104 14.811 0.029 1.00 28.59 60 PRO L O 1
ATOM 2160 N N . ASP B 2 61 ? -57.306 14.886 -1.914 1.00 28.03 61 ASP L N 1
ATOM 2161 C CA . ASP B 2 61 ? -58.273 13.826 -1.597 1.00 28.64 61 ASP L CA 1
ATOM 2162 C C . ASP B 2 61 ? -57.602 12.459 -1.360 1.00 30.45 61 ASP L C 1
ATOM 2163 O O . ASP B 2 61 ? -58.225 11.562 -0.807 1.00 32.14 61 ASP L O 1
ATOM 2168 N N . ARG B 2 62 ? -56.329 12.324 -1.724 1.00 24.78 62 ARG L N 1
ATOM 2169 C CA . ARG B 2 62 ? -55.612 11.073 -1.487 1.00 25.16 62 ARG L CA 1
ATOM 2170 C C . ARG B 2 62 ? -55.220 10.841 -0.034 1.00 26.46 62 ARG L C 1
ATOM 2171 O O . ARG B 2 62 ? -54.840 9.726 0.319 1.00 24.56 62 ARG L O 1
ATOM 2179 N N . PHE B 2 63 ? -55.353 11.886 0.813 1.00 21.04 63 PHE L N 1
ATOM 2180 C CA . PHE B 2 63 ? -55.130 11.806 2.254 1.00 19.35 63 PHE L CA 1
ATOM 2181 C C . PHE B 2 63 ? -56.492 11.519 2.861 1.00 25.52 63 PHE L C 1
ATOM 2182 O O . PHE B 2 63 ? -57.476 12.162 2.493 1.00 26.20 63 PHE L O 1
ATOM 2190 N N . SER B 2 64 ? -56.577 10.511 3.740 1.00 21.73 64 SER L N 1
ATOM 2191 C CA . SER B 2 64 ? -57.836 10.196 4.402 1.00 21.65 64 SER L CA 1
ATOM 2192 C C . SER B 2 64 ? -57.585 9.715 5.821 1.00 26.60 64 SER L C 1
ATOM 2193 O O . SER B 2 64 ? -56.481 9.284 6.162 1.00 26.06 64 SER L O 1
ATOM 2196 N N . GLY B 2 65 ? -58.600 9.840 6.653 1.00 24.27 65 GLY L N 1
ATOM 2197 C CA . GLY B 2 65 ? -58.490 9.452 8.049 1.00 25.56 65 GLY L CA 1
ATOM 2198 C C . GLY B 2 65 ? -59.673 8.630 8.495 1.00 31.20 65 GLY L C 1
ATOM 2199 O O . GLY B 2 65 ? -60.754 8.745 7.927 1.00 30.28 65 GLY L O 1
ATOM 2200 N N . SER B 2 66 ? -59.446 7.754 9.472 1.00 30.03 66 SER L N 1
ATOM 2201 C CA . SER B 2 66 ? -60.479 6.916 10.076 1.00 30.39 66 SER L CA 1
ATOM 2202 C C . SER B 2 66 ? -60.110 6.644 11.518 1.00 34.16 66 SER L C 1
ATOM 2203 O O . SER B 2 66 ? -58.941 6.756 11.908 1.00 33.42 66 SER L O 1
ATOM 2206 N N . LYS B 2 67 ? -61.121 6.338 12.322 1.00 31.43 67 LYS L N 1
ATOM 2207 C CA . LYS B 2 67 ? -60.955 6.022 13.730 1.00 31.38 67 LYS L CA 1
ATOM 2208 C C . LYS B 2 67 ? -61.892 4.855 14.077 1.00 36.41 67 LYS L C 1
ATOM 2209 O O . LYS B 2 67 ? -63.065 4.843 13.686 1.00 35.44 67 LYS L O 1
ATOM 2215 N N . SER B 2 68 ? -61.366 3.891 14.816 1.00 33.84 68 SER L N 1
ATOM 2216 C CA . SER B 2 68 ? -62.137 2.730 15.243 1.00 34.09 68 SER L CA 1
ATOM 2217 C C . SER B 2 68 ? -61.686 2.381 16.658 1.00 36.20 68 SER L C 1
ATOM 2218 O O . SER B 2 68 ? -60.540 1.983 16.856 1.00 33.66 68 SER L O 1
ATOM 2221 N N . GLY B 2 69 ? -62.569 2.621 17.633 1.00 34.21 69 GLY L N 1
ATOM 2222 C CA . GLY B 2 69 ? -62.284 2.380 19.046 1.00 33.65 69 GLY L CA 1
ATOM 2223 C C . GLY B 2 69 ? -61.163 3.259 19.568 1.00 36.32 69 GLY L C 1
ATOM 2224 O O . GLY B 2 69 ? -61.238 4.481 19.453 1.00 36.69 69 GLY L O 1
ATOM 2225 N N . THR B 2 70 ? -60.094 2.638 20.090 1.00 31.65 70 THR L N 1
ATOM 2226 C CA . THR B 2 70 ? -58.932 3.343 20.648 1.00 31.23 70 THR L CA 1
ATOM 2227 C C . THR B 2 70 ? -57.759 3.509 19.643 1.00 33.24 70 THR L C 1
ATOM 2228 O O . THR B 2 70 ? -56.655 3.850 20.048 1.00 32.79 70 THR L O 1
ATOM 2232 N N . SER B 2 71 ? -58.011 3.280 18.353 1.00 29.82 71 SER L N 1
ATOM 2233 C CA . SER B 2 71 ? -57.018 3.412 17.284 1.00 30.13 71 SER L CA 1
ATOM 2234 C C . SER B 2 71 ? -57.498 4.338 16.169 1.00 33.01 71 SER L C 1
ATOM 2235 O O . SER B 2 71 ? -58.702 4.453 15.929 1.00 32.66 71 SER L O 1
ATOM 2238 N N . ALA B 2 72 ? -56.539 5.004 15.497 1.00 27.70 72 ALA L N 1
ATOM 2239 C CA . ALA B 2 72 ? -56.825 5.893 14.385 1.00 27.22 72 ALA L CA 1
ATOM 2240 C C . ALA B 2 72 ? -55.862 5.590 13.236 1.00 27.77 72 ALA L C 1
ATOM 2241 O O . ALA B 2 72 ? -54.733 5.172 13.483 1.00 27.32 72 ALA L O 1
ATOM 2243 N N . THR B 2 73 ? -56.309 5.785 11.985 1.00 23.26 73 THR L N 1
ATOM 2244 C CA . THR B 2 73 ? -55.466 5.495 10.821 1.00 23.26 73 THR L CA 1
ATOM 2245 C C . THR B 2 73 ? -55.461 6.618 9.811 1.00 24.69 73 THR L C 1
ATOM 2246 O O . THR B 2 73 ? -56.517 7.146 9.456 1.00 21.87 73 THR L O 1
ATOM 2250 N N . LEU B 2 74 ? -54.258 6.927 9.307 1.00 21.09 74 LEU L N 1
ATOM 2251 C CA . LEU B 2 74 ? -54.062 7.867 8.229 1.00 19.05 74 LEU L CA 1
ATOM 2252 C C . LEU B 2 74 ? -53.815 7.038 6.953 1.00 23.84 74 LEU L C 1
ATOM 2253 O O . LEU B 2 74 ? -52.930 6.184 6.923 1.00 23.91 74 LEU L O 1
ATOM 2258 N N . GLY B 2 75 ? -54.594 7.298 5.922 1.00 21.79 75 GLY L N 1
ATOM 2259 C CA . GLY B 2 75 ? -54.410 6.636 4.640 1.00 21.78 75 GLY L CA 1
ATOM 2260 C C . GLY B 2 75 ? -53.876 7.590 3.581 1.00 24.03 75 GLY L C 1
ATOM 2261 O O . GLY B 2 75 ? -54.350 8.720 3.468 1.00 22.92 75 GLY L O 1
ATOM 2262 N N . ILE B 2 76 ? -52.870 7.153 2.809 1.00 20.72 76 ILE L N 1
ATOM 2263 C CA . ILE B 2 76 ? -52.336 7.941 1.687 1.00 20.40 76 ILE L CA 1
ATOM 2264 C C . ILE B 2 76 ? -52.374 7.062 0.424 1.00 23.48 76 ILE L C 1
ATOM 2265 O O . ILE B 2 76 ? -51.561 6.149 0.302 1.00 22.48 76 ILE L O 1
ATOM 2270 N N . THR B 2 77 ? -53.317 7.324 -0.489 1.00 21.18 77 THR L N 1
ATOM 2271 C CA . THR B 2 77 ? -53.432 6.573 -1.760 1.00 23.25 77 THR L CA 1
ATOM 2272 C C . THR B 2 77 ? -52.710 7.356 -2.860 1.00 30.02 77 THR L C 1
ATOM 2273 O O . THR B 2 77 ? -52.523 8.579 -2.732 1.00 31.51 77 THR L O 1
ATOM 2277 N N . GLY B 2 78 ? -52.277 6.654 -3.899 1.00 25.74 78 GLY L N 1
ATOM 2278 C CA . GLY B 2 78 ? -51.569 7.260 -5.023 1.00 25.54 78 GLY L CA 1
ATOM 2279 C C . GLY B 2 78 ? -50.399 8.107 -4.567 1.00 29.27 78 GLY L C 1
ATOM 2280 O O . GLY B 2 78 ? -50.315 9.292 -4.911 1.00 27.95 78 GLY L O 1
ATOM 2281 N N . LEU B 2 79 ? -49.498 7.497 -3.767 1.00 25.36 79 LEU L N 1
ATOM 2282 C CA . LEU B 2 79 ? -48.315 8.141 -3.200 1.00 25.34 79 LEU L CA 1
ATOM 2283 C C . LEU B 2 79 ? -47.491 8.945 -4.193 1.00 25.35 79 LEU L C 1
ATOM 2284 O O . LEU B 2 79 ? -47.222 8.509 -5.312 1.00 22.21 79 LEU L O 1
ATOM 2289 N N . GLN B 2 80 ? -47.075 10.118 -3.751 1.00 21.61 80 GLN L N 1
ATOM 2290 C CA . GLN B 2 80 ? -46.248 10.997 -4.570 1.00 21.65 80 GLN L CA 1
ATOM 2291 C C . GLN B 2 80 ? -44.888 11.172 -3.878 1.00 22.80 80 GLN L C 1
ATOM 2292 O O . GLN B 2 80 ? -44.798 10.999 -2.665 1.00 21.71 80 GLN L O 1
ATOM 2298 N N . THR B 2 81 ? -43.842 11.521 -4.633 1.00 20.46 81 THR L N 1
ATOM 2299 C CA . THR B 2 81 ? -42.502 11.746 -4.050 1.00 21.14 81 THR L CA 1
ATOM 2300 C C . THR B 2 81 ? -42.532 12.790 -2.904 1.00 23.90 81 THR L C 1
ATOM 2301 O O . THR B 2 81 ? -41.840 12.605 -1.912 1.00 23.07 81 THR L O 1
ATOM 2305 N N . GLY B 2 82 ? -43.364 13.839 -3.044 1.00 22.76 82 GLY L N 1
ATOM 2306 C CA . GLY B 2 82 ? -43.526 14.900 -2.037 1.00 22.88 82 GLY L CA 1
ATOM 2307 C C . GLY B 2 82 ? -44.231 14.500 -0.744 1.00 26.33 82 GLY L C 1
ATOM 2308 O O . GLY B 2 82 ? -44.328 15.313 0.183 1.00 24.54 82 GLY L O 1
ATOM 2309 N N . ASP B 2 83 ? -44.724 13.248 -0.654 1.00 21.35 83 ASP L N 1
ATOM 2310 C CA . ASP B 2 83 ? -45.373 12.733 0.561 1.00 20.69 83 ASP L CA 1
ATOM 2311 C C . ASP B 2 83 ? -44.348 12.216 1.587 1.00 23.41 83 ASP L C 1
ATOM 2312 O O . ASP B 2 83 ? -44.711 11.898 2.713 1.00 23.46 83 ASP L O 1
ATOM 2317 N N . GLU B 2 84 ? -43.069 12.114 1.193 1.00 20.59 84 GLU L N 1
ATOM 2318 C CA . GLU B 2 84 ? -41.992 11.684 2.077 1.00 19.26 84 GLU L CA 1
ATOM 2319 C C . GLU B 2 84 ? -41.900 12.757 3.176 1.00 25.61 84 GLU L C 1
ATOM 2320 O O . GLU B 2 84 ? -41.607 13.929 2.890 1.00 24.94 84 GLU L O 1
ATOM 2326 N N . ALA B 2 85 ? -42.261 12.363 4.404 1.00 21.45 85 ALA L N 1
ATOM 2327 C CA . ALA B 2 85 ? -42.371 13.271 5.561 1.00 21.27 85 ALA L CA 1
ATOM 2328 C C . ALA B 2 85 ? -42.571 12.462 6.832 1.00 24.07 85 ALA L C 1
ATOM 2329 O O . ALA B 2 85 ? -42.687 11.229 6.792 1.00 21.85 85 ALA L O 1
ATOM 2331 N N . ASP B 2 86 ? -42.610 13.172 7.964 1.00 21.50 86 ASP L N 1
ATOM 2332 C CA . ASP B 2 86 ? -42.919 12.602 9.272 1.00 20.88 86 ASP L CA 1
ATOM 2333 C C . ASP B 2 86 ? -44.384 12.939 9.560 1.00 22.75 86 ASP L C 1
ATOM 2334 O O . ASP B 2 86 ? -44.803 14.094 9.378 1.00 21.42 86 ASP L O 1
ATOM 2339 N N . TYR B 2 87 ? -45.173 11.918 9.937 1.00 19.47 87 TYR L N 1
ATOM 2340 C CA . TYR B 2 87 ? -46.617 12.057 10.198 1.00 19.78 87 TYR L CA 1
ATOM 2341 C C . TYR B 2 87 ? -46.958 11.846 11.673 1.00 22.76 87 TYR L C 1
ATOM 2342 O O . TYR B 2 87 ? -46.587 10.830 12.253 1.00 21.42 87 TYR L O 1
ATOM 2351 N N . TYR B 2 88 ? -47.693 12.786 12.256 1.00 18.86 88 TYR L N 1
ATOM 2352 C CA . TYR B 2 88 ? -48.056 12.741 13.665 1.00 19.91 88 TYR L CA 1
ATOM 2353 C C . TYR B 2 88 ? -49.551 12.715 13.836 1.00 24.00 88 TYR L C 1
ATOM 2354 O O . TYR B 2 88 ? -50.247 13.492 13.202 1.00 23.40 88 TYR L O 1
ATOM 2363 N N . CYS B 2 89 ? -50.033 11.877 14.756 1.00 22.99 89 CYS L N 1
ATOM 2364 C CA . CYS B 2 89 ? -51.434 11.892 15.155 1.00 24.15 89 CYS L CA 1
ATOM 2365 C C . CYS B 2 89 ? -51.459 12.724 16.422 1.00 25.69 89 CYS L C 1
ATOM 2366 O O . CYS B 2 89 ? -50.495 12.734 17.181 1.00 23.92 89 CYS L O 1
ATOM 2369 N N . GLY B 2 90 ? -52.563 13.406 16.634 1.00 24.62 90 GLY L N 1
ATOM 2370 C CA . GLY B 2 90 ? -52.763 14.239 17.805 1.00 24.97 90 GLY L CA 1
ATOM 2371 C C . GLY B 2 90 ? -54.209 14.204 18.237 1.00 30.95 90 GLY L C 1
ATOM 2372 O O . GLY B 2 90 ? -55.117 14.144 17.397 1.00 30.11 90 GLY L O 1
ATOM 2373 N N . THR B 2 91 ? -54.430 14.236 19.553 1.00 30.04 91 THR L N 1
ATOM 2374 C CA . THR B 2 91 ? -55.779 14.265 20.134 1.00 30.68 91 THR L CA 1
ATOM 2375 C C . THR B 2 91 ? -55.786 14.883 21.528 1.00 35.54 91 THR L C 1
ATOM 2376 O O . THR B 2 91 ? -54.737 15.075 22.140 1.00 34.68 91 THR L O 1
ATOM 2380 N N . TRP B 2 92 ? -56.987 15.117 22.051 1.00 35.04 92 TRP L N 1
ATOM 2381 C CA . TRP B 2 92 ? -57.180 15.595 23.412 1.00 35.68 92 TRP L CA 1
ATOM 2382 C C . TRP B 2 92 ? -57.256 14.375 24.315 1.00 36.05 92 TRP L C 1
ATOM 2383 O O . TRP B 2 92 ? -57.890 13.386 23.957 1.00 33.74 92 TRP L O 1
ATOM 2394 N N . ASP B 2 93 ? -56.571 14.433 25.454 1.00 33.37 93 ASP L N 1
ATOM 2395 C CA . ASP B 2 93 ? -56.609 13.395 26.459 1.00 33.68 93 ASP L CA 1
ATOM 2396 C C . ASP B 2 93 ? -57.428 13.961 27.627 1.00 41.86 93 ASP L C 1
ATOM 2397 O O . ASP B 2 93 ? -57.049 14.976 28.228 1.00 40.19 93 ASP L O 1
ATOM 2402 N N . SER B 2 94 ? -58.590 13.327 27.889 1.00 40.73 94 SER L N 1
ATOM 2403 C CA . SER B 2 94 ? -59.542 13.690 28.942 1.00 41.04 94 SER L CA 1
ATOM 2404 C C . SER B 2 94 ? -58.978 13.457 30.346 1.00 48.07 94 SER L C 1
ATOM 2405 O O . SER B 2 94 ? -59.148 14.317 31.207 1.00 49.43 94 SER L O 1
ATOM 2408 N N . SER B 2 95 ? -58.278 12.325 30.563 1.00 45.99 95 SER L N 1
ATOM 2409 C CA . SER B 2 95 ? -57.670 11.952 31.850 1.00 47.05 95 SER L CA 1
ATOM 2410 C C . SER B 2 95 ? -56.530 12.892 32.254 1.00 54.27 95 SER L C 1
ATOM 2411 O O . SER B 2 95 ? -56.272 13.058 33.444 1.00 54.15 95 SER L O 1
ATOM 2414 N N . LEU B 2 96 ? -55.854 13.497 31.260 1.00 52.40 96 LEU L N 1
ATOM 2415 C CA . LEU B 2 96 ? -54.721 14.406 31.443 1.00 52.17 96 LEU L CA 1
ATOM 2416 C C . LEU B 2 96 ? -55.129 15.861 31.312 1.00 54.30 96 LEU L C 1
ATOM 2417 O O . LEU B 2 96 ? -54.373 16.731 31.752 1.00 54.90 96 LEU L O 1
ATOM 2422 N N . SER B 2 97 ? -56.290 16.136 30.669 1.00 49.03 97 SER L N 1
ATOM 2423 C CA . SER B 2 97 ? -56.784 17.487 30.341 1.00 48.20 97 SER L CA 1
ATOM 2424 C C . SER B 2 97 ? -55.708 18.231 29.497 1.00 49.35 97 SER L C 1
ATOM 2425 O O . SER B 2 97 ? -55.386 19.402 29.737 1.00 48.67 97 SER L O 1
ATOM 2428 N N . ALA B 2 98 ? -55.146 17.500 28.501 1.00 42.66 98 ALA L N 1
ATOM 2429 C CA . ALA B 2 98 ? -54.060 17.972 27.645 1.00 40.82 98 ALA L CA 1
ATOM 2430 C C . ALA B 2 98 ? -54.096 17.407 26.211 1.00 40.33 98 ALA L C 1
ATOM 2431 O O . ALA B 2 98 ? -54.684 16.346 25.964 1.00 37.86 98 ALA L O 1
ATOM 2433 N N . VAL B 2 99 ? -53.420 18.114 25.283 1.00 34.36 99 VAL L N 1
ATOM 2434 C CA . VAL B 2 99 ? -53.240 17.678 23.898 1.00 32.15 99 VAL L CA 1
ATOM 2435 C C . VAL B 2 99 ? -52.062 16.709 23.916 1.00 33.52 99 VAL L C 1
ATOM 2436 O O . VAL B 2 99 ? -51.027 17.005 24.531 1.00 33.83 99 VAL L O 1
ATOM 2440 N N . VAL B 2 100 ? -52.242 15.528 23.304 1.00 27.48 100 VAL L N 1
ATOM 2441 C CA . VAL B 2 100 ? -51.199 14.497 23.249 1.00 26.59 100 VAL L CA 1
ATOM 2442 C C . VAL B 2 100 ? -50.886 14.130 21.781 1.00 27.46 100 VAL L C 1
ATOM 2443 O O . VAL B 2 100 ? -51.773 14.166 20.931 1.00 25.05 100 VAL L O 1
ATOM 2447 N N . PHE B 2 101 ? -49.636 13.780 21.509 1.00 24.92 101 PHE L N 1
ATOM 2448 C CA . PHE B 2 101 ? -49.181 13.418 20.169 1.00 25.13 101 PHE L CA 1
ATOM 2449 C C . PHE B 2 101 ? -48.559 12.055 20.173 1.00 30.06 101 PHE L C 1
ATOM 2450 O O . PHE B 2 101 ? -48.006 11.637 21.185 1.00 30.97 101 PHE L O 1
ATOM 2458 N N . GLY B 2 102 ? -48.614 11.388 19.021 1.00 25.75 102 GLY L N 1
ATOM 2459 C CA . GLY B 2 102 ? -47.877 10.159 18.776 1.00 24.14 102 GLY L CA 1
ATOM 2460 C C . GLY B 2 102 ? -46.425 10.553 18.542 1.00 28.00 102 GLY L C 1
ATOM 2461 O O . GLY B 2 102 ? -46.116 11.749 18.403 1.00 27.62 102 GLY L O 1
ATOM 2462 N N . GLY B 2 103 ? -45.534 9.570 18.498 1.00 22.54 103 GLY L N 1
ATOM 2463 C CA . GLY B 2 103 ? -44.109 9.826 18.315 1.00 22.51 103 GLY L CA 1
ATOM 2464 C C . GLY B 2 103 ? -43.702 10.165 16.895 1.00 27.80 103 GLY L C 1
ATOM 2465 O O . GLY B 2 103 ? -42.565 10.561 16.664 1.00 27.16 103 GLY L O 1
ATOM 2466 N N . GLY B 2 104 ? -44.633 10.017 15.954 1.00 25.25 104 GLY L N 1
ATOM 2467 C CA . GLY B 2 104 ? -44.407 10.264 14.538 1.00 24.18 104 GLY L CA 1
ATOM 2468 C C . GLY B 2 104 ? -43.923 9.068 13.749 1.00 25.60 104 GLY L C 1
ATOM 2469 O O . GLY B 2 104 ? -43.054 8.316 14.196 1.00 26.87 104 GLY L O 1
ATOM 2470 N N . THR B 2 105 ? -44.489 8.889 12.568 1.00 21.06 105 THR L N 1
ATOM 2471 C CA . THR B 2 105 ? -44.061 7.860 11.620 1.00 20.14 105 THR L CA 1
ATOM 2472 C C . THR B 2 105 ? -43.380 8.565 10.452 1.00 21.99 105 THR L C 1
ATOM 2473 O O . THR B 2 105 ? -44.022 9.325 9.717 1.00 21.55 105 THR L O 1
ATOM 2477 N N . LYS B 2 106 ? -42.109 8.269 10.252 1.00 19.20 106 LYS L N 1
ATOM 2478 C CA . LYS B 2 106 ? -41.336 8.802 9.133 1.00 19.29 106 LYS L CA 1
ATOM 2479 C C . LYS B 2 106 ? -41.616 7.943 7.919 1.00 23.71 106 LYS L C 1
ATOM 2480 O O . LYS B 2 106 ? -41.248 6.765 7.897 1.00 23.09 106 LYS L O 1
ATOM 2486 N N . LEU B 2 107 ? -42.323 8.506 6.930 1.00 21.43 107 LEU L N 1
ATOM 2487 C CA . LEU B 2 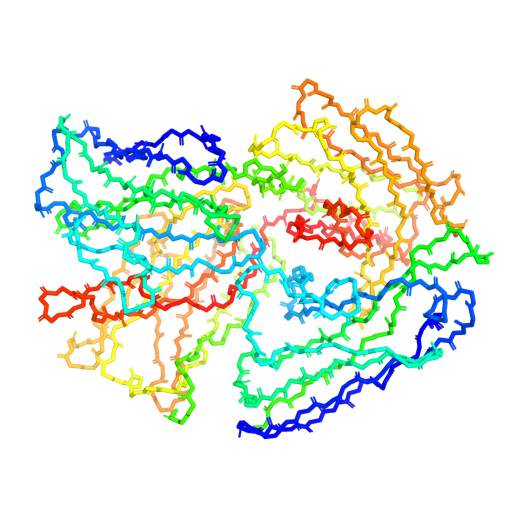107 ? -42.621 7.791 5.700 1.00 20.99 107 LEU L CA 1
ATOM 2488 C C . LEU B 2 107 ? -41.497 8.011 4.662 1.00 25.60 107 LEU L C 1
ATOM 2489 O O . LEU B 2 107 ? -41.193 9.152 4.334 1.00 26.06 107 LEU L O 1
ATOM 2494 N N . THR B 2 108 ? -40.909 6.930 4.141 1.00 20.98 108 THR L N 1
ATOM 2495 C CA . THR B 2 108 ? -39.937 7.022 3.049 1.00 20.95 108 THR L CA 1
ATOM 2496 C C . THR B 2 108 ? -40.697 6.647 1.782 1.00 26.33 108 THR L C 1
ATOM 2497 O O . THR B 2 108 ? -41.369 5.603 1.759 1.00 24.08 108 THR L O 1
ATOM 2501 N N . VAL B 2 109 ? -40.625 7.512 0.750 1.00 22.33 109 VAL L N 1
ATOM 2502 C CA . VAL B 2 109 ? -41.233 7.205 -0.545 1.00 22.37 109 VAL L CA 1
ATOM 2503 C C . VAL B 2 109 ? -40.082 6.674 -1.411 1.00 27.88 109 VAL L C 1
ATOM 2504 O O . VAL B 2 109 ? -39.068 7.347 -1.586 1.00 26.48 109 VAL L O 1
ATOM 2508 N N . LEU B 2 110 ? -40.203 5.428 -1.869 1.00 25.82 110 LEU L N 1
ATOM 2509 C CA . LEU B 2 110 ? -39.153 4.802 -2.679 1.00 36.00 110 LEU L CA 1
ATOM 2510 C C . LEU B 2 110 ? -39.203 5.330 -4.105 1.00 67.13 110 LEU L C 1
ATOM 2511 O O . LEU B 2 110 ? -38.155 5.550 -4.700 1.00 53.68 110 LEU L O 1
ATOM 2516 N N . GLY B 2 116 ? -40.136 11.668 -13.473 1.00 51.91 116 GLY L N 1
ATOM 2517 C CA . GLY B 2 116 ? -40.655 10.958 -14.637 1.00 52.28 116 GLY L CA 1
ATOM 2518 C C . GLY B 2 116 ? -42.146 10.654 -14.596 1.00 55.69 116 GLY L C 1
ATOM 2519 O O . GLY B 2 116 ? -42.930 11.248 -15.354 1.00 55.16 116 GLY L O 1
ATOM 2520 N N . GLY B 2 117 ? -42.525 9.714 -13.723 1.00 50.51 117 GLY L N 1
ATOM 2521 C CA . GLY B 2 117 ? -43.913 9.294 -13.521 1.00 49.10 117 GLY L CA 1
ATOM 2522 C C . GLY B 2 117 ? -44.569 9.980 -12.335 1.00 49.74 117 GLY L C 1
ATOM 2523 O O . GLY B 2 117 ? -43.866 10.521 -11.471 1.00 48.79 117 GLY L O 1
ATOM 2524 N N . GLY B 2 118 ? -45.914 9.945 -12.310 1.00 43.22 118 GLY L N 1
ATOM 2525 C CA . GLY B 2 118 ? -46.775 10.543 -11.288 1.00 40.21 118 GLY L CA 1
ATOM 2526 C C . GLY B 2 118 ? -47.186 11.981 -11.586 1.00 37.51 118 GLY L C 1
ATOM 2527 O O . GLY B 2 118 ? -47.141 12.433 -12.738 1.00 36.65 118 GLY L O 1
ATOM 2528 N N . GLU B 2 119 ? -47.584 12.723 -10.540 1.00 27.12 119 GLU L N 1
ATOM 2529 C CA . GLU B 2 119 ? -47.939 14.141 -10.669 1.00 24.51 119 GLU L CA 1
ATOM 2530 C C . GLU B 2 119 ? -46.641 14.974 -10.759 1.00 24.10 119 GLU L C 1
ATOM 2531 O O . GLU B 2 119 ? -45.559 14.476 -10.447 1.00 21.60 119 GLU L O 1
ATOM 2537 N N . VAL B 2 120 ? -46.767 16.247 -11.138 1.00 21.51 120 VAL L N 1
ATOM 2538 C CA . VAL B 2 120 ? -45.644 17.190 -11.123 1.00 21.31 120 VAL L CA 1
ATOM 2539 C C . VAL B 2 120 ? -45.270 17.326 -9.622 1.00 22.01 120 VAL L C 1
ATOM 2540 O O . VAL B 2 120 ? -46.133 17.615 -8.796 1.00 21.23 120 VAL L O 1
ATOM 2544 N N . GLN B 2 121 ? -44.032 17.030 -9.274 1.00 18.31 121 GLN L N 1
ATOM 2545 C CA . GLN B 2 121 ? -43.551 17.143 -7.894 1.00 19.15 121 GLN L CA 1
ATOM 2546 C C . GLN B 2 121 ? -42.216 17.884 -7.845 1.00 22.95 121 GLN L C 1
ATOM 2547 O O . GLN B 2 121 ? -41.326 17.638 -8.666 1.00 21.70 121 GLN L O 1
ATOM 2553 N N . LEU B 2 122 ? -42.094 18.785 -6.868 1.00 18.83 122 LEU L N 1
ATOM 2554 C CA . LEU B 2 122 ? -40.928 19.641 -6.636 1.00 17.91 122 LEU L CA 1
ATOM 2555 C C . LEU B 2 122 ? -40.592 19.480 -5.177 1.00 22.34 122 LEU L C 1
ATOM 2556 O O . LEU B 2 122 ? -41.323 19.979 -4.321 1.00 24.12 122 LEU L O 1
ATOM 2561 N N . VAL B 2 123 ? -39.590 18.640 -4.885 1.00 19.05 123 VAL L N 1
ATOM 2562 C CA . VAL B 2 123 ? -39.284 18.282 -3.497 1.00 19.83 123 VAL L CA 1
ATOM 2563 C C . VAL B 2 123 ? -38.029 19.001 -3.005 1.00 21.20 123 VAL L C 1
ATOM 2564 O O . VAL B 2 123 ? -36.935 18.738 -3.466 1.00 20.14 123 VAL L O 1
ATOM 2568 N N . GLU B 2 124 ? -38.205 19.861 -2.029 1.00 19.14 124 GLU L N 1
ATOM 2569 C CA . GLU B 2 124 ? -37.137 20.693 -1.472 1.00 20.79 124 GLU L CA 1
ATOM 2570 C C . GLU B 2 124 ? -36.468 20.161 -0.254 1.00 23.37 124 GLU L C 1
ATOM 2571 O O . GLU B 2 124 ? -37.110 19.508 0.550 1.00 22.56 124 GLU L O 1
ATOM 2577 N N . SER B 2 125 ? -35.178 20.514 -0.094 1.00 20.15 125 SER L N 1
ATOM 2578 C CA . SER B 2 125 ? -34.336 20.173 1.051 1.00 21.33 125 SER L CA 1
ATOM 2579 C C . SER B 2 125 ? -33.152 21.157 1.179 1.00 25.26 125 SER L C 1
ATOM 2580 O O . SER B 2 125 ? -32.915 21.950 0.269 1.00 22.25 125 SER L O 1
ATOM 2583 N N . GLY B 2 126 ? -32.409 21.074 2.292 1.00 24.23 126 GLY L N 1
ATOM 2584 C CA . GLY B 2 126 ? -31.224 21.906 2.514 1.00 24.10 126 GLY L CA 1
ATOM 2585 C C . GLY B 2 126 ? -31.392 23.146 3.374 1.00 30.19 126 GLY L C 1
ATOM 2586 O O . GLY B 2 126 ? -30.393 23.787 3.705 1.00 31.43 126 GLY L O 1
ATOM 2587 N N . GLY B 2 127 ? -32.630 23.478 3.766 1.00 26.25 127 GLY L N 1
ATOM 2588 C CA . GLY B 2 127 ? -32.904 24.634 4.615 1.00 26.43 127 GLY L CA 1
ATOM 2589 C C . GLY B 2 127 ? -32.324 24.475 6.017 1.00 32.32 127 GLY L C 1
ATOM 2590 O O . GLY B 2 127 ? -31.856 23.399 6.389 1.00 34.07 127 GLY L O 1
ATOM 2591 N N . GLY B 2 128 ? -32.354 25.520 6.811 1.00 25.85 128 GLY L N 1
ATOM 2592 C CA . GLY B 2 128 ? -31.844 25.382 8.168 1.00 24.86 128 GLY L CA 1
ATOM 2593 C C . GLY B 2 128 ? -31.535 26.681 8.852 1.00 28.35 128 GLY L C 1
ATOM 2594 O O . GLY B 2 128 ? -31.830 27.758 8.330 1.00 27.23 128 GLY L O 1
ATOM 2595 N N . LEU B 2 129 ? -30.952 26.571 10.049 1.00 25.34 129 LEU L N 1
ATOM 2596 C CA . LEU B 2 129 ? -30.577 27.728 10.844 1.00 24.12 129 LEU L CA 1
ATOM 2597 C C . LEU B 2 129 ? -29.073 27.928 10.692 1.00 26.01 129 LEU L C 1
ATOM 2598 O O . LEU B 2 129 ? -28.306 26.977 10.853 1.00 25.09 129 LEU L O 1
ATOM 2603 N N . VAL B 2 130 ? -28.663 29.173 10.376 1.00 24.29 130 VAL L N 1
ATOM 2604 C CA . VAL B 2 130 ? -27.249 29.579 10.194 1.00 24.68 130 VAL L CA 1
ATOM 2605 C C . VAL B 2 130 ? -27.063 30.967 10.758 1.00 27.22 130 VAL L C 1
ATOM 2606 O O . VAL B 2 130 ? -28.023 31.726 10.924 1.00 27.19 130 VAL L O 1
ATOM 2610 N N . GLN B 2 131 ? -25.827 31.304 11.040 1.00 24.80 131 GLN L N 1
ATOM 2611 C CA . GLN B 2 131 ? -25.444 32.611 11.576 1.00 25.04 131 GLN L CA 1
ATOM 2612 C C . GLN B 2 131 ? -25.281 33.580 10.399 1.00 26.44 131 GLN L C 1
ATOM 2613 O O . GLN B 2 131 ? -24.899 33.140 9.302 1.00 24.54 131 GLN L O 1
ATOM 2619 N N . PRO B 2 132 ? -25.426 34.903 10.624 1.00 23.33 132 PRO L N 1
ATOM 2620 C CA . PRO B 2 132 ? -25.109 35.862 9.547 1.00 22.83 132 PRO L CA 1
ATOM 2621 C C . PRO B 2 132 ? -23.664 35.645 9.066 1.00 24.68 132 PRO L C 1
ATOM 2622 O O . PRO B 2 132 ? -22.786 35.318 9.867 1.00 22.49 132 PRO L O 1
ATOM 2626 N N . GLY B 2 133 ? -23.477 35.638 7.751 1.00 21.28 133 GLY L N 1
ATOM 2627 C CA . GLY B 2 133 ? -22.179 35.369 7.138 1.00 20.80 133 GLY L CA 1
ATOM 2628 C C . GLY B 2 133 ? -22.004 33.911 6.778 1.00 24.62 133 GLY L C 1
ATOM 2629 O O . GLY B 2 133 ? -20.997 33.536 6.179 1.00 25.45 133 GLY L O 1
ATOM 2630 N N . GLY B 2 134 ? -22.979 33.088 7.156 1.00 22.05 134 GLY L N 1
ATOM 2631 C CA . GLY B 2 134 ? -22.973 31.657 6.892 1.00 21.57 134 GLY L CA 1
ATOM 2632 C C . GLY B 2 134 ? -23.389 31.324 5.472 1.00 23.75 134 GLY L C 1
ATOM 2633 O O . GLY B 2 134 ? -23.606 32.209 4.648 1.00 21.67 134 GLY L O 1
ATOM 2634 N N . SER B 2 135 ? -23.485 30.039 5.175 1.00 21.21 135 SER L N 1
ATOM 2635 C CA . SER B 2 135 ? -23.859 29.569 3.855 1.00 21.36 135 SER L CA 1
ATOM 2636 C C . SER B 2 135 ? -24.689 28.302 3.902 1.00 26.80 135 SER L C 1
ATOM 2637 O O . SER B 2 135 ? -24.581 27.540 4.860 1.00 25.84 135 SER L O 1
ATOM 2640 N N . LEU B 2 136 ? -25.554 28.112 2.888 1.00 24.97 136 LEU L N 1
ATOM 2641 C CA . LEU B 2 136 ? -26.417 26.936 2.749 1.00 25.69 136 LEU L CA 1
ATOM 2642 C C . LEU B 2 136 ? -26.585 26.596 1.280 1.00 26.57 136 LEU L C 1
ATOM 2643 O O . LEU B 2 136 ? -26.482 27.469 0.432 1.00 25.95 136 LEU L O 1
ATOM 2648 N N . ARG B 2 137 ? -26.911 25.340 0.989 1.00 21.15 137 ARG L N 1
ATOM 2649 C CA . ARG B 2 137 ? -27.245 24.941 -0.360 1.00 20.22 137 ARG L CA 1
ATOM 2650 C C . ARG B 2 137 ? -28.640 24.319 -0.350 1.00 22.83 137 ARG L C 1
ATOM 2651 O O . ARG B 2 137 ? -28.873 23.330 0.344 1.00 23.45 137 ARG L O 1
ATOM 2659 N N . LEU B 2 138 ? -29.548 24.879 -1.138 1.00 18.14 138 LEU L N 1
ATOM 2660 C CA . LEU B 2 138 ? -30.894 24.307 -1.249 1.00 16.99 138 LEU L CA 1
ATOM 2661 C C . LEU B 2 138 ? -30.931 23.414 -2.481 1.00 21.53 138 LEU L C 1
ATOM 2662 O O . LEU B 2 138 ? -30.230 23.667 -3.459 1.00 21.18 138 LEU L O 1
ATOM 2667 N N . SER B 2 139 ? -31.730 22.364 -2.414 1.00 17.47 139 SER L N 1
ATOM 2668 C CA . SER B 2 139 ? -31.960 21.420 -3.499 1.00 17.71 139 SER L CA 1
ATOM 2669 C C . SER B 2 139 ? -33.455 21.309 -3.771 1.00 21.80 139 SER L C 1
ATOM 2670 O O . SER B 2 139 ? -34.265 21.418 -2.860 1.00 19.88 139 SER L O 1
ATOM 2673 N N . CYS B 2 140 ? -33.800 21.040 -5.025 1.00 22.05 140 CYS L N 1
ATOM 2674 C CA . CYS B 2 140 ? -35.158 20.784 -5.466 1.00 22.99 140 CYS L CA 1
ATOM 2675 C C . CYS B 2 140 ? -35.084 19.577 -6.385 1.00 25.44 140 CYS L C 1
ATOM 2676 O O . CYS B 2 140 ? -34.482 19.665 -7.454 1.00 25.60 140 CYS L O 1
ATOM 2679 N N . ALA B 2 141 ? -35.659 18.454 -5.956 1.00 19.97 141 ALA L N 1
ATOM 2680 C CA . ALA B 2 141 ? -35.697 17.231 -6.751 1.00 19.95 141 ALA L CA 1
ATOM 2681 C C . ALA B 2 141 ? -37.053 17.178 -7.482 1.00 22.92 141 ALA L C 1
ATOM 2682 O O . ALA B 2 141 ? -38.120 17.124 -6.858 1.00 20.91 141 ALA L O 1
ATOM 2684 N N . ALA B 2 142 ? -36.992 17.246 -8.800 1.00 20.11 142 ALA L N 1
ATOM 2685 C CA . ALA B 2 142 ? -38.171 17.260 -9.647 1.00 21.30 142 ALA L CA 1
ATOM 2686 C C . ALA B 2 142 ? -38.561 15.875 -10.161 1.00 24.27 142 ALA L C 1
ATOM 2687 O O . ALA B 2 142 ? -37.703 15.039 -10.397 1.00 23.38 142 ALA L O 1
ATOM 2689 N N . SER B 2 143 ? -39.860 15.646 -10.332 1.00 20.54 143 SER L N 1
ATOM 2690 C CA . SER B 2 143 ? -40.384 14.412 -10.942 1.00 20.56 143 SER L CA 1
ATOM 2691 C C . SER B 2 143 ? -41.749 14.685 -11.547 1.00 24.25 143 SER L C 1
ATOM 2692 O O . SER B 2 143 ? -42.383 15.697 -11.212 1.00 24.09 143 SER L O 1
ATOM 2695 N N . GLY B 2 144 ? -42.192 13.795 -12.441 1.00 21.18 144 GLY L N 1
ATOM 2696 C CA . GLY B 2 144 ? -43.495 13.918 -13.082 1.00 19.96 144 GLY L CA 1
ATOM 2697 C C . GLY B 2 144 ? -43.511 14.752 -14.335 1.00 24.19 144 GLY L C 1
ATOM 2698 O O . GLY B 2 144 ? -44.586 15.116 -14.804 1.00 25.88 144 GLY L O 1
ATOM 2699 N N . PHE B 2 145 ? -42.319 15.086 -14.889 1.00 19.48 145 PHE L N 1
ATOM 2700 C CA . PHE B 2 145 ? -42.205 15.877 -16.115 1.00 18.35 145 PHE L CA 1
ATOM 2701 C C . PHE B 2 145 ? -40.799 15.780 -16.649 1.00 21.46 145 PHE L C 1
ATOM 2702 O O . PHE B 2 145 ? -39.913 15.312 -15.944 1.00 21.60 145 PHE L O 1
ATOM 2710 N N . THR B 2 146 ? -40.582 16.192 -17.893 1.00 20.28 146 THR L N 1
ATOM 2711 C CA . THR B 2 146 ? -39.242 16.161 -18.495 1.00 20.61 146 THR L CA 1
ATOM 2712 C C . THR B 2 146 ? -38.492 17.407 -17.982 1.00 24.84 146 THR L C 1
ATOM 2713 O O . THR B 2 146 ? -38.641 18.490 -18.535 1.00 23.71 146 THR L O 1
ATOM 2717 N N . PHE B 2 147 ? -37.729 17.238 -16.875 1.00 22.01 147 PHE L N 1
ATOM 2718 C CA . PHE B 2 147 ? -36.991 18.308 -16.194 1.00 20.34 147 PHE L CA 1
ATOM 2719 C C . PHE B 2 147 ? -36.112 19.156 -17.092 1.00 24.78 147 PHE L C 1
ATOM 2720 O O . PHE B 2 147 ? -36.167 20.389 -17.013 1.00 23.80 147 PHE L O 1
ATOM 2728 N N . ASN B 2 148 ? -35.327 18.505 -17.971 1.00 21.99 148 ASN L N 1
ATOM 2729 C CA . ASN B 2 148 ? -34.406 19.200 -18.862 1.00 22.18 148 ASN L CA 1
ATOM 2730 C C . ASN B 2 148 ? -35.027 20.124 -19.928 1.00 25.71 148 ASN L C 1
ATOM 2731 O O . ASN B 2 148 ? -34.286 20.859 -20.555 1.00 25.77 148 ASN L O 1
ATOM 2736 N N . THR B 2 149 ? -36.363 20.129 -20.112 1.00 22.68 149 THR L N 1
ATOM 2737 C CA . THR B 2 149 ? -36.981 21.059 -21.076 1.00 22.28 149 THR L CA 1
ATOM 2738 C C . THR B 2 149 ? -37.521 22.325 -20.351 1.00 25.26 149 THR L C 1
ATOM 2739 O O . THR B 2 149 ? -38.014 23.239 -21.008 1.00 25.73 149 THR L O 1
ATOM 2743 N N . TYR B 2 150 ? -37.455 22.368 -19.005 1.00 21.12 150 TYR L N 1
ATOM 2744 C CA . TYR B 2 150 ? -38.020 23.499 -18.262 1.00 19.67 150 TYR L CA 1
ATOM 2745 C C . TYR B 2 150 ? -37.015 24.423 -17.617 1.00 20.81 150 TYR L C 1
ATOM 2746 O O . TYR B 2 150 ? -36.108 23.978 -16.918 1.00 19.89 150 TYR L O 1
ATOM 2755 N N . ALA B 2 151 ? -37.274 25.723 -17.757 1.00 17.68 151 ALA L N 1
ATOM 2756 C CA . ALA B 2 151 ? -36.651 26.763 -16.969 1.00 18.01 151 ALA L CA 1
ATOM 2757 C C . ALA B 2 151 ? -37.218 26.556 -15.515 1.00 23.02 151 ALA L C 1
ATOM 2758 O O . ALA B 2 151 ? -38.308 25.998 -15.346 1.00 22.10 151 ALA L O 1
ATOM 2760 N N . MET B 2 152 ? -36.453 26.943 -14.484 1.00 19.83 152 MET L N 1
ATOM 2761 C CA . MET B 2 152 ? -36.896 26.863 -13.085 1.00 18.40 152 MET L CA 1
ATOM 2762 C C . MET B 2 152 ? -36.602 28.188 -12.397 1.00 20.22 152 MET L C 1
ATOM 2763 O O . MET B 2 152 ? -35.662 28.887 -12.781 1.00 17.27 152 MET L O 1
ATOM 2768 N N . ASN B 2 153 ? -37.390 28.522 -11.379 1.00 17.29 153 ASN L N 1
ATOM 2769 C CA . ASN B 2 153 ? -37.202 29.749 -10.584 1.00 18.20 153 ASN L CA 1
ATOM 2770 C C . ASN B 2 153 ? -37.220 29.444 -9.102 1.00 20.29 153 ASN L C 1
ATOM 2771 O O . ASN B 2 153 ? -37.850 28.471 -8.693 1.00 18.06 153 ASN L O 1
ATOM 2776 N N . TRP B 2 154 ? -36.486 30.252 -8.308 1.00 16.56 154 TRP L N 1
ATOM 2777 C CA . TRP B 2 154 ? -36.538 30.210 -6.859 1.00 15.97 154 TRP L CA 1
ATOM 2778 C C . TRP B 2 154 ? -37.296 31.485 -6.481 1.00 17.71 154 TRP L C 1
ATOM 2779 O O . TRP B 2 154 ? -37.041 32.551 -7.048 1.00 16.33 154 TRP L O 1
ATOM 2790 N N . VAL B 2 155 ? -38.275 31.345 -5.585 1.00 15.25 155 VAL L N 1
ATOM 2791 C CA . VAL B 2 155 ? -39.087 32.464 -5.070 1.00 15.90 155 VAL L CA 1
ATOM 2792 C C . VAL B 2 155 ? -39.104 32.304 -3.538 1.00 19.92 155 VAL L C 1
ATOM 2793 O O . VAL B 2 155 ? -39.276 31.199 -3.038 1.00 19.61 155 VAL L O 1
ATOM 2797 N N . ARG B 2 156 ? -38.892 33.388 -2.812 1.00 16.96 156 ARG L N 1
ATOM 2798 C CA . ARG B 2 156 ? -38.869 33.325 -1.348 1.00 16.53 156 ARG L CA 1
ATOM 2799 C C . ARG B 2 156 ? -39.977 34.144 -0.716 1.00 20.76 156 ARG L C 1
ATOM 2800 O O . ARG B 2 156 ? -40.518 35.070 -1.329 1.00 19.63 156 ARG L O 1
ATOM 2808 N N . GLN B 2 157 ? -40.306 33.770 0.526 1.00 19.40 157 GLN L N 1
ATOM 2809 C CA . GLN B 2 157 ? -41.357 34.379 1.321 1.00 18.74 157 GLN L CA 1
ATOM 2810 C C . GLN B 2 157 ? -40.877 34.504 2.773 1.00 21.23 157 GLN L C 1
ATOM 2811 O O . GLN B 2 157 ? -40.818 33.510 3.492 1.00 21.37 157 GLN L O 1
ATOM 2817 N N . ALA B 2 158 ? -40.507 35.699 3.175 1.00 20.89 158 ALA L N 1
ATOM 2818 C CA . ALA B 2 158 ? -40.067 35.959 4.550 1.00 23.43 158 ALA L CA 1
ATOM 2819 C C . ALA B 2 158 ? -41.284 35.813 5.493 1.00 33.30 158 ALA L C 1
ATOM 2820 O O . ALA B 2 158 ? -42.395 36.158 5.055 1.00 32.02 158 ALA L O 1
ATOM 2822 N N . PRO B 2 159 ? -41.107 35.231 6.726 1.00 32.84 159 PRO L N 1
ATOM 2823 C CA . PRO B 2 159 ? -42.259 35.039 7.635 1.00 33.28 159 PRO L CA 1
ATOM 2824 C C . PRO B 2 159 ? -43.181 36.244 7.793 1.00 35.82 159 PRO L C 1
ATOM 2825 O O . PRO B 2 159 ? -42.727 37.369 8.005 1.00 32.94 159 PRO L O 1
ATOM 2829 N N . GLY B 2 160 ? -44.467 35.987 7.540 1.00 34.40 160 GLY L N 1
ATOM 2830 C CA . GLY B 2 160 ? -45.546 36.967 7.572 1.00 34.15 160 GLY L CA 1
ATOM 2831 C C . GLY B 2 160 ? -45.483 38.001 6.465 1.00 38.16 160 GLY L C 1
ATOM 2832 O O . GLY B 2 160 ? -46.155 39.034 6.542 1.00 37.52 160 GLY L O 1
ATOM 2833 N N . LYS B 2 161 ? -44.695 37.725 5.411 1.00 33.96 161 LYS L N 1
ATOM 2834 C CA . LYS B 2 161 ? -44.508 38.657 4.300 1.00 33.22 161 LYS L CA 1
ATOM 2835 C C . LYS B 2 161 ? -44.862 38.043 2.932 1.00 35.95 161 LYS L C 1
ATOM 2836 O O . LYS B 2 161 ? -45.258 36.874 2.843 1.00 34.97 161 LYS L O 1
ATOM 2842 N N . GLY B 2 162 ? -44.770 38.874 1.901 1.00 32.97 162 GLY L N 1
ATOM 2843 C CA . GLY B 2 162 ? -45.096 38.519 0.526 1.00 32.75 162 GLY L CA 1
ATOM 2844 C C . GLY B 2 162 ? -44.043 37.723 -0.223 1.00 33.67 162 GLY L C 1
ATOM 2845 O O . GLY B 2 162 ? -43.032 37.298 0.346 1.00 32.82 162 GLY L O 1
ATOM 2846 N N . LEU B 2 163 ? -44.296 37.510 -1.521 1.00 27.89 163 LEU L N 1
ATOM 2847 C CA . LEU B 2 163 ? -43.416 36.760 -2.410 1.00 26.10 163 LEU L CA 1
ATOM 2848 C C . LEU B 2 163 ? -42.375 37.650 -3.068 1.00 26.76 163 LEU L C 1
ATOM 2849 O O . LEU B 2 163 ? -42.652 38.792 -3.417 1.00 27.02 163 LEU L O 1
ATOM 2854 N N . GLU B 2 164 ? -41.153 37.136 -3.200 1.00 20.23 164 GLU L N 1
ATOM 2855 C CA . GLU B 2 164 ? -40.070 37.863 -3.846 1.00 18.29 164 GLU L CA 1
ATOM 2856 C C . GLU B 2 164 ? -39.319 36.885 -4.753 1.00 19.85 164 GLU L C 1
ATOM 2857 O O . GLU B 2 164 ? -38.816 35.869 -4.270 1.00 19.58 164 GLU L O 1
ATOM 2863 N N . TRP B 2 165 ? -39.240 37.189 -6.057 1.00 16.27 165 TRP L N 1
ATOM 2864 C CA . TRP B 2 165 ? -38.471 36.378 -7.012 1.00 16.25 165 TRP L CA 1
ATOM 2865 C C . TRP B 2 165 ? -36.981 36.474 -6.656 1.00 19.01 165 TRP L C 1
ATOM 2866 O O . TRP B 2 165 ? -36.493 37.556 -6.309 1.00 19.19 165 TRP L O 1
ATOM 2877 N N . VAL B 2 166 ? -36.280 35.342 -6.690 1.00 16.05 166 VAL L N 1
ATOM 2878 C CA . VAL B 2 166 ? -34.852 35.259 -6.311 1.00 15.86 166 VAL L CA 1
ATOM 2879 C C . VAL B 2 166 ? -33.936 35.093 -7.519 1.00 17.20 166 VAL L C 1
ATOM 2880 O O . VAL B 2 166 ? -32.979 35.869 -7.697 1.00 17.02 166 VAL L O 1
ATOM 2884 N N . ALA B 2 167 ? -34.169 34.020 -8.283 1.00 13.55 167 ALA L N 1
ATOM 2885 C CA . ALA B 2 167 ? -33.314 33.662 -9.398 1.00 14.93 167 ALA L CA 1
ATOM 2886 C C . ALA B 2 167 ? -34.000 32.730 -10.380 1.00 18.32 167 ALA L C 1
ATOM 2887 O O . ALA B 2 167 ? -34.921 32.004 -10.024 1.00 17.69 167 ALA L O 1
ATOM 2889 N N . ARG B 2 168 ? -33.520 32.750 -11.628 1.00 15.31 168 ARG L N 1
ATOM 2890 C CA . ARG B 2 168 ? -34.035 31.957 -12.731 1.00 14.23 168 ARG L CA 1
ATOM 2891 C C . ARG B 2 168 ? -32.896 31.245 -13.411 1.00 18.79 168 ARG L C 1
ATOM 2892 O O . ARG B 2 168 ? -31.829 31.804 -13.531 1.00 18.71 168 ARG L O 1
ATOM 2900 N N . ILE B 2 169 ? -33.141 30.030 -13.891 1.00 17.36 169 ILE L N 1
ATOM 2901 C CA . ILE B 2 169 ? -32.215 29.267 -14.724 1.00 18.14 169 ILE L CA 1
ATOM 2902 C C . ILE B 2 169 ? -33.025 28.682 -15.887 1.00 22.15 169 ILE L C 1
ATOM 2903 O O . ILE B 2 169 ? -33.997 27.963 -15.657 1.00 20.73 169 ILE L O 1
ATOM 2908 N N . ARG B 2 170 ? -32.629 28.981 -17.124 1.00 21.55 170 ARG L N 1
ATOM 2909 C CA . ARG B 2 170 ? -33.340 28.417 -18.275 1.00 21.05 170 ARG L CA 1
ATOM 2910 C C . ARG B 2 170 ? -32.871 26.985 -18.499 1.00 23.00 170 ARG L C 1
ATOM 2911 O O . ARG B 2 170 ? -31.901 26.518 -17.889 1.00 22.82 170 ARG L O 1
ATOM 2919 N N . SER B 2 171 ? -33.551 26.290 -19.403 1.00 19.38 171 SER L N 1
ATOM 2920 C CA . SER B 2 171 ? -33.178 24.947 -19.795 1.00 19.36 171 SER L CA 1
ATOM 2921 C C . SER B 2 171 ? -31.911 24.996 -20.688 1.00 24.97 171 SER L C 1
ATOM 2922 O O . SER B 2 171 ? -31.443 26.079 -21.071 1.00 23.88 171 SER L O 1
ATOM 2925 N N . LYS B 2 172 ? -31.395 23.802 -21.030 1.00 23.72 172 LYS L N 1
ATOM 2926 C CA . LYS B 2 172 ? -30.272 23.553 -21.945 1.00 23.73 172 LYS L CA 1
ATOM 2927 C C . LYS B 2 172 ? -30.533 24.192 -23.313 1.00 28.59 172 LYS L C 1
ATOM 2928 O O . LYS B 2 172 ? -29.596 24.634 -23.964 1.00 29.54 172 LYS L O 1
ATOM 2934 N N . TYR B 2 173 ? -31.818 24.276 -23.726 1.00 25.70 173 TYR L N 1
ATOM 2935 C CA . TYR B 2 173 ? -32.246 24.835 -25.005 1.00 25.55 173 TYR L CA 1
ATOM 2936 C C . TYR B 2 173 ? -32.179 26.337 -25.058 1.00 29.82 173 TYR L C 1
ATOM 2937 O O . TYR B 2 173 ? -32.374 26.922 -26.120 1.00 30.30 173 TYR L O 1
ATOM 2946 N N . ASN B 2 174 ? -31.893 26.968 -23.914 1.00 26.91 174 ASN L N 1
ATOM 2947 C CA . ASN B 2 174 ? -31.725 28.408 -23.813 1.00 26.48 174 ASN L CA 1
ATOM 2948 C C . ASN B 2 174 ? -30.388 28.723 -23.139 1.00 29.14 174 ASN L C 1
ATOM 2949 O O . ASN B 2 174 ? -30.273 29.694 -22.399 1.00 29.91 174 ASN L O 1
ATOM 2954 N N . ASN B 2 175 ? -29.389 27.855 -23.378 1.00 24.55 175 ASN L N 1
ATOM 2955 C CA . ASN B 2 175 ? -28.007 27.961 -22.901 1.00 24.49 175 ASN L CA 1
ATOM 2956 C C . ASN B 2 175 ? -27.843 28.044 -21.373 1.00 28.08 175 ASN L C 1
ATOM 2957 O O . ASN B 2 175 ? -26.852 28.602 -20.910 1.00 27.07 175 ASN L O 1
ATOM 2962 N N . TYR B 2 176 ? -28.813 27.490 -20.584 1.00 25.44 176 TYR L N 1
ATOM 2963 C CA . TYR B 2 176 ? -28.796 27.499 -19.104 1.00 24.29 176 TYR L CA 1
ATOM 2964 C C . TYR B 2 176 ? -28.649 28.938 -18.567 1.00 26.33 176 TYR L C 1
ATOM 2965 O O . TYR B 2 176 ? -28.009 29.154 -17.533 1.00 26.23 176 TYR L O 1
ATOM 2974 N N . ALA B 2 177 ? -29.197 29.923 -19.293 1.00 22.17 177 ALA L N 1
ATOM 2975 C CA . ALA B 2 177 ? -29.125 31.334 -18.927 1.00 22.88 177 ALA L CA 1
ATOM 2976 C C . ALA B 2 177 ? -29.664 31.578 -17.484 1.00 24.64 177 ALA L C 1
ATOM 2977 O O . ALA B 2 177 ? -30.718 31.054 -17.112 1.00 22.14 177 ALA L O 1
ATOM 2979 N N . THR B 2 178 ? -28.890 32.306 -16.676 1.00 22.02 178 THR L N 1
ATOM 2980 C CA . THR B 2 178 ? -29.221 32.601 -15.280 1.00 21.85 178 THR L CA 1
ATOM 2981 C C . THR B 2 178 ? -29.548 34.074 -15.081 1.00 24.60 178 THR L C 1
ATOM 2982 O O . THR B 2 178 ? -29.001 34.926 -15.773 1.00 22.98 178 THR L O 1
ATOM 2986 N N . TYR B 2 179 ? -30.468 34.363 -14.159 1.00 21.07 179 TYR L N 1
ATOM 2987 C CA . TYR B 2 179 ? -30.911 35.727 -13.826 1.00 20.94 179 TYR L CA 1
ATOM 2988 C C . TYR B 2 179 ? -31.110 35.778 -12.333 1.00 22.45 179 TYR L C 1
ATOM 2989 O O . TYR B 2 179 ? -31.597 34.796 -11.749 1.00 20.26 179 TYR L O 1
ATOM 2998 N N . TYR B 2 180 ? -30.750 36.922 -11.720 1.00 16.50 180 TYR L N 1
ATOM 2999 C CA . TYR B 2 180 ? -30.804 37.128 -10.267 1.00 15.77 180 TYR L CA 1
ATOM 3000 C C . TYR B 2 180 ? -31.474 38.406 -9.882 1.00 21.04 180 TYR L C 1
ATOM 3001 O O . TYR B 2 180 ? -31.263 39.414 -10.542 1.00 21.12 180 TYR L O 1
ATOM 3010 N N . ALA B 2 181 ? -32.177 38.399 -8.736 1.00 20.40 181 ALA L N 1
ATOM 3011 C CA . ALA B 2 181 ? -32.722 39.619 -8.161 1.00 20.09 181 ALA L CA 1
ATOM 3012 C C . ALA B 2 181 ? -31.514 40.404 -7.623 1.00 21.70 181 ALA L C 1
ATOM 3013 O O . ALA B 2 181 ? -30.521 39.804 -7.199 1.00 17.68 181 ALA L O 1
ATOM 3015 N N . ASP B 2 182 ? -31.602 41.733 -7.655 1.00 21.03 182 ASP L N 1
ATOM 3016 C CA . ASP B 2 182 ? -30.531 42.629 -7.161 1.00 21.91 182 ASP L CA 1
ATOM 3017 C C . ASP B 2 182 ? -30.174 42.347 -5.695 1.00 25.31 182 ASP L C 1
ATOM 3018 O O . ASP B 2 182 ? -29.001 42.405 -5.325 1.00 23.61 182 ASP L O 1
ATOM 3023 N N . SER B 2 183 ? -31.179 41.975 -4.872 1.00 23.10 183 SER L N 1
ATOM 3024 C CA . SER B 2 183 ? -30.970 41.666 -3.442 1.00 22.27 183 SER L CA 1
ATOM 3025 C C . SER B 2 183 ? -30.055 40.473 -3.188 1.00 25.27 183 SER L C 1
ATOM 3026 O O . SER B 2 183 ? -29.508 40.377 -2.092 1.00 25.69 183 SER L O 1
ATOM 3029 N N . VAL B 2 184 ? -29.871 39.564 -4.187 1.00 19.52 184 VAL L N 1
ATOM 3030 C CA . VAL B 2 184 ? -29.045 38.356 -4.017 1.00 18.59 184 VAL L CA 1
ATOM 3031 C C . VAL B 2 184 ? -27.837 38.279 -4.942 1.00 22.20 184 VAL L C 1
ATOM 3032 O O . VAL B 2 184 ? -27.041 37.346 -4.846 1.00 19.77 184 VAL L O 1
ATOM 3036 N N . LYS B 2 185 ? -27.725 39.238 -5.859 1.00 20.48 185 LYS L N 1
ATOM 3037 C CA . LYS B 2 185 ? -26.649 39.338 -6.856 1.00 21.44 185 LYS L CA 1
ATOM 3038 C C . LYS B 2 185 ? -25.275 39.217 -6.184 1.00 21.72 185 LYS L C 1
ATOM 3039 O O . LYS B 2 185 ? -25.038 39.849 -5.163 1.00 21.62 185 LYS L O 1
ATOM 3045 N N . ASP B 2 186 ? -24.424 38.341 -6.713 1.00 17.34 186 ASP L N 1
ATOM 3046 C CA . ASP B 2 186 ? -23.052 38.077 -6.229 1.00 18.03 186 ASP L CA 1
ATOM 3047 C C . ASP B 2 186 ? -22.954 37.261 -4.957 1.00 20.66 186 ASP L C 1
ATOM 3048 O O . ASP B 2 186 ? -21.857 36.958 -4.554 1.00 20.18 186 ASP L O 1
ATOM 3053 N N . ARG B 2 187 ? -24.084 36.878 -4.336 1.00 17.94 187 ARG L N 1
ATOM 3054 C CA . ARG B 2 187 ? -24.067 36.072 -3.111 1.00 17.03 187 ARG L CA 1
ATOM 3055 C C . ARG B 2 187 ? -24.670 34.693 -3.403 1.00 20.69 187 ARG L C 1
ATOM 3056 O O . ARG B 2 187 ? -24.204 33.673 -2.869 1.00 18.12 187 ARG L O 1
ATOM 3064 N N . PHE B 2 188 ? -25.731 34.657 -4.235 1.00 17.73 188 PHE L N 1
ATOM 3065 C CA . PHE B 2 188 ? -26.380 33.379 -4.551 1.00 17.41 188 PHE L CA 1
ATOM 3066 C C . PHE B 2 188 ? -26.048 32.922 -5.971 1.00 20.36 188 PHE L C 1
ATOM 3067 O O . PHE B 2 188 ? -25.815 33.750 -6.857 1.00 19.35 188 PHE L O 1
ATOM 3075 N N . THR B 2 189 ? -26.081 31.594 -6.185 1.00 16.27 189 THR L N 1
ATOM 3076 C CA . THR B 2 189 ? -25.882 30.970 -7.470 1.00 16.00 189 THR L CA 1
ATOM 3077 C C . THR B 2 189 ? -26.942 29.912 -7.665 1.00 20.42 189 THR L C 1
ATOM 3078 O O . THR B 2 189 ? -27.059 28.987 -6.844 1.00 18.94 189 THR L O 1
ATOM 3082 N N . ILE B 2 190 ? -27.696 30.044 -8.763 1.00 17.61 190 ILE L N 1
ATOM 3083 C CA . ILE B 2 190 ? -28.699 29.065 -9.174 1.00 17.34 190 ILE L CA 1
ATOM 3084 C C . ILE B 2 190 ? -27.989 28.125 -10.141 1.00 20.67 190 ILE L C 1
ATOM 3085 O O . ILE B 2 190 ? -27.192 28.589 -10.957 1.00 21.89 190 ILE L O 1
ATOM 3090 N N . SER B 2 191 ? -28.258 26.811 -10.047 1.00 17.06 191 SER L N 1
ATOM 3091 C CA . SER B 2 191 ? -27.673 25.825 -10.952 1.00 16.36 191 SER L CA 1
ATOM 3092 C C . SER B 2 191 ? -28.595 24.615 -11.062 1.00 21.34 191 SER L C 1
ATOM 3093 O O . SER B 2 191 ? -29.572 24.492 -10.317 1.00 20.79 191 SER L O 1
ATOM 3096 N N . ARG B 2 192 ? -28.283 23.712 -11.999 1.00 18.15 192 ARG L N 1
ATOM 3097 C CA . ARG B 2 192 ? -29.059 22.496 -12.174 1.00 17.62 192 ARG L CA 1
ATOM 3098 C C . ARG B 2 192 ? -28.170 21.323 -12.579 1.00 23.16 192 ARG L C 1
ATOM 3099 O O . ARG B 2 192 ? -27.111 21.506 -13.192 1.00 23.57 192 ARG L O 1
ATOM 3107 N N . ASP B 2 193 ? -28.614 20.132 -12.236 1.00 20.97 193 ASP L N 1
ATOM 3108 C CA . ASP B 2 193 ? -27.980 18.896 -12.667 1.00 21.03 193 ASP L CA 1
ATOM 3109 C C . ASP B 2 193 ? -29.124 18.087 -13.270 1.00 24.33 193 ASP L C 1
ATOM 3110 O O . ASP B 2 193 ? -29.908 17.492 -12.545 1.00 24.91 193 ASP L O 1
ATOM 3115 N N . ASP B 2 194 ? -29.261 18.155 -14.591 1.00 22.41 194 ASP L N 1
ATOM 3116 C CA . ASP B 2 194 ? -30.342 17.505 -15.356 1.00 22.28 194 ASP L CA 1
ATOM 3117 C C . ASP B 2 194 ? -30.354 16.002 -15.210 1.00 27.49 194 ASP L C 1
ATOM 3118 O O . ASP B 2 194 ? -31.423 15.427 -15.040 1.00 27.96 194 ASP L O 1
ATOM 3123 N N . SER B 2 195 ? -29.159 15.384 -15.151 1.00 25.02 195 SER L N 1
ATOM 3124 C CA . SER B 2 195 ? -28.975 13.945 -14.957 1.00 26.00 195 SER L CA 1
ATOM 3125 C C . SER B 2 195 ? -29.520 13.490 -13.575 1.00 30.19 195 SER L C 1
ATOM 3126 O O . SER B 2 195 ? -29.863 12.325 -13.410 1.00 30.27 195 SER L O 1
ATOM 3129 N N . LYS B 2 196 ? -29.641 14.420 -12.609 1.00 26.11 196 LYS L N 1
ATOM 3130 C CA . LYS B 2 196 ? -30.189 14.127 -11.283 1.00 25.03 196 LYS L CA 1
ATOM 3131 C C . LYS B 2 196 ? -31.580 14.737 -11.116 1.00 26.09 196 LYS L C 1
ATOM 3132 O O . LYS B 2 196 ? -32.120 14.681 -10.008 1.00 25.68 196 LYS L O 1
ATOM 3138 N N . ASN B 2 197 ? -32.146 15.363 -12.190 1.00 20.19 197 ASN L N 1
ATOM 3139 C CA . ASN B 2 197 ? -33.462 16.036 -12.152 1.00 20.86 197 ASN L CA 1
ATOM 3140 C C . ASN B 2 197 ? -33.530 17.045 -10.980 1.00 22.58 197 ASN L C 1
ATOM 3141 O O . ASN B 2 197 ? -34.554 17.169 -10.299 1.00 21.55 197 ASN L O 1
ATOM 3146 N N . SER B 2 198 ? -32.411 17.750 -10.753 1.00 19.61 198 SER L N 1
ATOM 3147 C CA . SER B 2 198 ? -32.267 18.624 -9.605 1.00 20.02 198 SER L CA 1
ATOM 3148 C C . SER B 2 198 ? -31.912 20.062 -9.911 1.00 21.96 198 SER L C 1
ATOM 3149 O O . SER B 2 198 ? -31.124 20.335 -10.807 1.00 20.3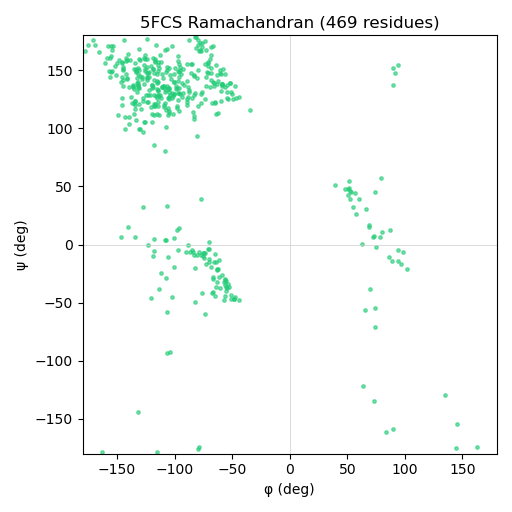6 198 SER L O 1
ATOM 3152 N N . LEU B 2 199 ? -32.479 20.961 -9.107 1.00 16.81 199 LEU L N 1
ATOM 3153 C CA . LEU B 2 199 ? -32.260 22.398 -9.148 1.00 16.78 199 LEU L CA 1
ATOM 3154 C C . LEU B 2 199 ? -31.586 22.769 -7.804 1.00 18.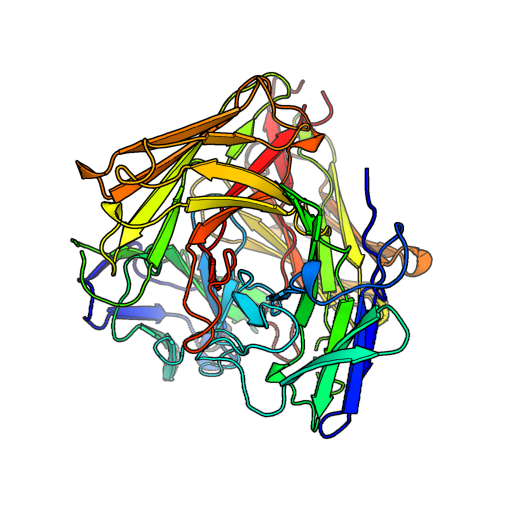68 199 LEU L C 1
ATOM 3155 O O . LEU B 2 199 ? -31.946 22.222 -6.757 1.00 18.06 199 LEU L O 1
ATOM 3160 N N . TYR B 2 200 ? -30.618 23.677 -7.846 1.00 15.51 200 TYR L N 1
ATOM 3161 C CA . TYR B 2 200 ? -29.902 24.095 -6.641 1.00 16.69 200 TYR L CA 1
ATOM 3162 C C . TYR B 2 200 ? -29.911 25.595 -6.454 1.00 19.78 200 TYR L C 1
ATOM 3163 O O . TYR B 2 200 ? -30.005 26.334 -7.424 1.00 19.45 200 TYR L O 1
ATOM 3172 N N . LEU B 2 201 ? -29.780 26.022 -5.206 1.00 15.36 201 LEU L N 1
ATOM 3173 C CA . LEU B 2 201 ? -29.568 27.407 -4.828 1.00 14.91 201 LEU L CA 1
ATOM 3174 C C . LEU B 2 201 ? -28.426 27.448 -3.795 1.00 19.41 201 LEU L C 1
ATOM 3175 O O . LEU B 2 201 ? -28.607 27.029 -2.655 1.00 17.84 201 LEU L O 1
ATOM 3180 N N . GLN B 2 202 ? -27.253 27.932 -4.218 1.00 17.96 202 GLN L N 1
ATOM 3181 C CA . GLN B 2 202 ? -26.108 28.092 -3.323 1.00 18.04 202 GLN L CA 1
ATOM 3182 C C . GLN B 2 202 ? -26.272 29.495 -2.747 1.00 20.19 202 GLN L C 1
ATOM 3183 O O . GLN B 2 202 ? -26.429 30.454 -3.498 1.00 20.94 202 GLN L O 1
ATOM 3189 N N . MET B 2 203 ? -26.333 29.589 -1.432 1.00 16.49 203 MET L N 1
ATOM 3190 C CA . MET B 2 203 ? -26.586 30.837 -0.722 1.00 17.17 203 MET L CA 1
ATOM 3191 C C . MET B 2 203 ? -25.375 31.118 0.166 1.00 22.19 203 MET L C 1
ATOM 3192 O O . MET B 2 203 ? -25.181 30.431 1.171 1.00 20.12 203 MET L O 1
ATOM 3197 N N . ASN B 2 204 ? -24.544 32.091 -0.234 1.00 19.30 204 ASN L N 1
ATOM 3198 C CA . ASN B 2 204 ? -23.357 32.459 0.535 1.00 19.48 204 ASN L CA 1
ATOM 3199 C C . ASN B 2 204 ? -23.598 33.801 1.166 1.00 22.93 204 ASN L C 1
ATOM 3200 O O . ASN B 2 204 ? -24.551 34.506 0.788 1.00 22.28 204 ASN L O 1
ATOM 3205 N N . SER B 2 205 ? -22.715 34.181 2.115 1.00 19.90 205 SER L N 1
ATOM 3206 C CA . SER B 2 205 ? -22.745 35.502 2.761 1.00 18.19 205 SER L CA 1
ATOM 3207 C C . SER B 2 205 ? -24.141 35.884 3.237 1.00 20.05 205 SER L C 1
ATOM 3208 O O . SER B 2 205 ? -24.610 36.997 2.983 1.00 19.79 205 SER L O 1
ATOM 3211 N N . LEU B 2 206 ? -24.801 34.941 3.934 1.00 16.79 206 LEU L N 1
ATOM 3212 C CA . LEU B 2 206 ? -26.175 35.107 4.405 1.00 15.80 206 LEU L CA 1
ATOM 3213 C C . LEU B 2 206 ? -26.371 36.219 5.409 1.00 21.08 206 LEU L C 1
ATOM 3214 O O . LEU B 2 206 ? -25.547 36.422 6.296 1.00 20.24 206 LEU L O 1
ATOM 3219 N N . LYS B 2 207 ? -27.458 36.965 5.231 1.00 19.65 207 LYS L N 1
ATOM 3220 C CA . LYS B 2 207 ? -27.868 38.061 6.103 1.00 20.33 207 LYS L CA 1
ATOM 3221 C C . LYS B 2 207 ? -29.178 37.693 6.794 1.00 24.55 207 LYS L C 1
ATOM 3222 O O . LYS B 2 207 ? -29.935 36.879 6.266 1.00 19.71 207 LYS L O 1
ATOM 3228 N N . THR B 2 208 ? -29.465 38.324 7.961 1.00 24.02 208 THR L N 1
ATOM 3229 C CA . THR B 2 208 ? -30.728 38.127 8.680 1.00 24.42 208 THR L CA 1
ATOM 3230 C C . THR B 2 208 ? -31.939 38.370 7.762 1.00 28.66 208 THR L C 1
ATOM 3231 O O . THR B 2 208 ? -32.911 37.634 7.849 1.00 28.18 208 THR L O 1
ATOM 3235 N N . GLU B 2 209 ? -31.849 39.349 6.850 1.00 25.47 209 GLU L N 1
ATOM 3236 C CA . GLU B 2 209 ? -32.941 39.616 5.908 1.00 25.75 209 GLU L CA 1
ATOM 3237 C C . GLU B 2 209 ? -33.142 38.534 4.797 1.00 26.71 209 GLU L C 1
ATOM 3238 O O . GLU B 2 209 ? -34.099 38.637 4.031 1.00 26.91 209 GLU L O 1
ATOM 3244 N N . ASP B 2 210 ? -32.272 37.502 4.736 1.00 20.03 210 ASP L N 1
ATOM 3245 C CA . ASP B 2 210 ? -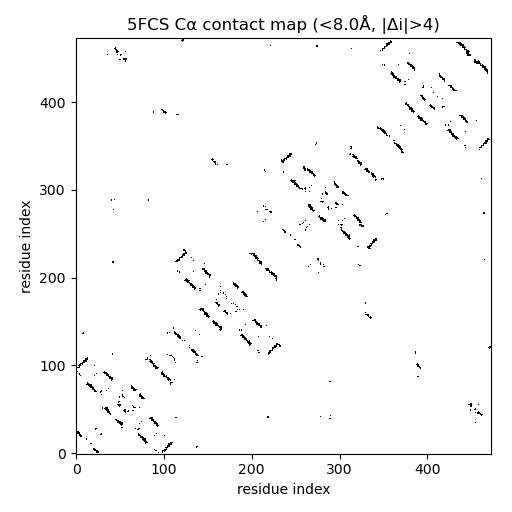32.477 36.370 3.822 1.00 18.50 210 ASP L CA 1
ATOM 3246 C C . ASP B 2 210 ? -33.390 35.323 4.461 1.00 22.84 210 ASP L C 1
ATOM 3247 O O . ASP B 2 210 ? -33.731 34.333 3.809 1.00 21.92 210 ASP L O 1
ATOM 3252 N N . THR B 2 211 ? -33.782 35.532 5.750 1.00 20.08 211 THR L N 1
ATOM 3253 C CA . THR B 2 211 ? -34.672 34.608 6.468 1.00 19.89 211 THR L CA 1
ATOM 3254 C C . THR B 2 211 ? -35.995 34.538 5.695 1.00 21.61 211 THR L C 1
ATOM 3255 O O . THR B 2 211 ? -36.622 35.571 5.476 1.00 20.32 211 THR L O 1
ATOM 3259 N N . ALA B 2 212 ? -36.395 33.323 5.289 1.00 19.15 212 ALA L N 1
ATOM 3260 C CA . ALA B 2 212 ? -37.598 33.100 4.476 1.00 18.46 212 ALA L CA 1
ATOM 3261 C C . ALA B 2 212 ? -37.831 31.641 4.213 1.00 19.86 212 ALA L C 1
ATOM 3262 O O . ALA B 2 212 ? -36.926 30.824 4.349 1.00 17.63 212 ALA L O 1
ATOM 3264 N N . VAL B 2 213 ? -39.039 31.330 3.727 1.00 17.36 213 VAL L N 1
ATOM 3265 C CA . VAL B 2 213 ? -39.344 30.024 3.148 1.00 17.31 213 VAL L CA 1
ATOM 3266 C C . VAL B 2 213 ? -38.957 30.169 1.641 1.00 18.90 213 VAL L C 1
ATOM 3267 O O . VAL B 2 213 ? -39.377 31.116 0.978 1.00 19.04 213 VAL L O 1
ATOM 3271 N N . TYR B 2 214 ? -38.132 29.263 1.125 1.00 16.94 214 TYR L N 1
ATOM 3272 C CA . TYR B 2 214 ? -37.690 29.304 -0.270 1.00 16.72 214 TYR L CA 1
ATOM 3273 C C . TYR B 2 214 ? -38.429 28.265 -1.072 1.00 20.33 214 TYR L C 1
ATOM 3274 O O . TYR B 2 214 ? -38.438 27.101 -0.684 1.00 17.93 214 TYR L O 1
ATOM 3283 N N . TYR B 2 215 ? -39.025 28.678 -2.204 1.00 17.15 215 TYR L N 1
ATOM 3284 C CA . TYR B 2 215 ? -39.764 27.771 -3.069 1.00 16.98 215 TYR L CA 1
ATOM 3285 C C . TYR B 2 215 ? -39.103 27.612 -4.428 1.00 20.22 215 TYR L C 1
ATOM 3286 O O . TYR B 2 215 ? -38.666 28.594 -5.046 1.00 18.56 215 TYR L O 1
ATOM 3295 N N . CYS B 2 216 ? -39.103 26.393 -4.936 1.00 18.50 216 CYS L N 1
ATOM 3296 C CA . CYS B 2 216 ? -38.702 26.228 -6.317 1.00 21.36 216 CYS L CA 1
ATOM 3297 C C . CYS B 2 216 ? -40.033 26.205 -7.078 1.00 23.05 216 CYS L C 1
ATOM 3298 O O . CYS B 2 216 ? -41.072 25.776 -6.533 1.00 21.88 216 CYS L O 1
ATOM 3301 N N . VAL B 2 217 ? -40.028 26.784 -8.275 1.00 18.71 217 VAL L N 1
ATOM 3302 C CA . VAL B 2 217 ? -41.262 26.995 -9.049 1.00 17.96 217 VAL L CA 1
ATOM 3303 C C . VAL B 2 217 ? -41.030 26.621 -10.503 1.00 21.16 217 VAL L C 1
ATOM 3304 O O . VAL B 2 217 ? -40.018 27.023 -11.085 1.00 19.94 217 VAL L O 1
ATOM 3308 N N . ARG B 2 218 ? -41.988 25.886 -11.088 1.00 18.10 218 ARG L N 1
ATOM 3309 C CA . ARG B 2 218 ? -41.981 25.451 -12.481 1.00 18.51 218 ARG L CA 1
ATOM 3310 C C . ARG B 2 218 ? -43.140 26.081 -13.281 1.00 22.34 218 ARG L C 1
ATOM 3311 O O . ARG B 2 218 ? -44.262 26.183 -12.768 1.00 21.75 218 ARG L O 1
ATOM 3319 N N . HIS B 2 219 ? -42.862 26.510 -14.527 1.00 18.09 219 HIS L N 1
ATOM 3320 C CA . HIS B 2 219 ? -43.886 27.113 -15.369 1.00 19.58 219 HIS L CA 1
ATOM 3321 C C . HIS B 2 219 ? -44.977 26.108 -15.854 1.00 24.59 219 HIS L C 1
ATOM 3322 O O . HIS B 2 219 ? -44.780 24.884 -15.814 1.00 22.50 219 HIS L O 1
ATOM 3329 N N . GLY B 2 220 ? -46.124 26.648 -16.247 1.00 20.62 220 GLY L N 1
ATOM 3330 C CA . GLY B 2 220 ? -47.233 25.836 -16.735 1.00 22.64 220 GLY L CA 1
ATOM 3331 C C . GLY B 2 220 ? -48.109 26.582 -17.711 1.00 29.78 220 GLY L C 1
ATOM 3332 O O . GLY B 2 220 ? -48.158 27.823 -17.699 1.00 30.05 220 GLY L O 1
ATOM 3333 N N . ASN B 2 221 ? -48.767 25.822 -18.601 1.00 28.02 221 ASN L N 1
ATOM 3334 C CA . ASN B 2 221 ? -49.652 26.396 -19.613 1.00 27.75 221 ASN L CA 1
ATOM 3335 C C . ASN B 2 221 ? -50.949 26.870 -18.952 1.00 30.26 221 ASN L C 1
ATOM 3336 O O . ASN B 2 221 ? -51.558 26.099 -18.200 1.00 29.48 221 ASN L O 1
ATOM 3341 N N . PHE B 2 222 ? -51.314 28.159 -19.143 1.00 25.75 222 PHE L N 1
ATOM 3342 C CA . PHE B 2 222 ? -52.590 28.674 -18.599 1.00 25.97 222 PHE L CA 1
ATOM 3343 C C . PHE B 2 222 ? -53.468 28.863 -19.826 1.00 33.03 222 PHE L C 1
ATOM 3344 O O . PHE B 2 222 ? -53.532 29.940 -20.409 1.00 32.20 222 PHE L O 1
ATOM 3352 N N . GLY B 2 223 ? -54.037 27.750 -20.276 1.00 33.77 223 GLY L N 1
ATOM 3353 C CA . GLY B 2 223 ? -54.780 27.686 -21.527 1.00 34.82 223 GLY L CA 1
ATOM 3354 C C . GLY B 2 223 ? -53.755 27.486 -22.630 1.00 42.16 223 GLY L C 1
ATOM 3355 O O . GLY B 2 223 ? -52.607 27.116 -22.353 1.00 41.25 223 GLY L O 1
ATOM 3356 N N . ASN B 2 224 ? -54.121 27.769 -23.879 1.00 42.41 224 ASN L N 1
ATOM 3357 C CA . ASN B 2 224 ? -53.177 27.547 -24.979 1.00 43.32 224 ASN L CA 1
ATOM 3358 C C . ASN B 2 224 ? -52.446 28.793 -25.492 1.00 48.09 224 ASN L C 1
ATOM 3359 O O . ASN B 2 224 ? -51.681 28.701 -26.465 1.00 48.75 224 ASN L O 1
ATOM 3364 N N . SER B 2 225 ? -52.643 29.945 -24.812 1.00 43.14 225 SER L N 1
ATOM 3365 C CA . SER B 2 225 ? -52.050 31.215 -25.243 1.00 42.88 225 SER L CA 1
ATOM 3366 C C . SER B 2 225 ? -51.157 31.929 -24.218 1.00 42.30 225 SER L C 1
ATOM 3367 O O . SER B 2 225 ? -50.616 32.996 -24.528 1.00 42.32 225 SER L O 1
ATOM 3370 N N . TYR B 2 226 ? -50.997 31.348 -23.008 1.00 34.13 226 TYR L N 1
ATOM 3371 C CA . TYR B 2 226 ? -50.154 31.940 -21.972 1.00 31.05 226 TYR L CA 1
ATOM 3372 C C . TYR B 2 226 ? -49.431 30.895 -21.135 1.00 31.79 226 TYR L C 1
ATOM 3373 O O . TYR B 2 226 ? -50.015 29.874 -20.789 1.00 29.53 226 TYR L O 1
ATOM 3382 N N . VAL B 2 227 ? -48.171 31.190 -20.777 1.00 28.96 227 VAL L N 1
ATOM 3383 C CA . VAL B 2 227 ? -47.337 30.339 -19.923 1.00 28.82 227 VAL L CA 1
ATOM 3384 C C . VAL B 2 227 ? -46.983 31.114 -18.642 1.00 28.66 227 VAL L C 1
ATOM 3385 O O . VAL B 2 227 ? -46.231 32.088 -18.707 1.00 28.13 227 VAL L O 1
ATOM 3389 N N . SER B 2 228 ? -47.528 30.693 -17.489 1.00 23.16 228 SER L N 1
ATOM 3390 C CA . SER B 2 228 ? -47.217 31.364 -16.221 1.00 21.84 228 SER L CA 1
ATOM 3391 C C . SER B 2 228 ? -45.980 30.751 -15.621 1.00 24.23 228 SER L C 1
ATOM 3392 O O . SER B 2 228 ? -45.909 29.533 -15.515 1.00 22.76 228 SER L O 1
ATOM 3395 N N . TRP B 2 229 ? -45.033 31.592 -15.165 1.00 22.20 229 TRP L N 1
ATOM 3396 C CA . TRP B 2 229 ? -43.813 31.118 -14.474 1.00 21.64 229 TRP L CA 1
ATOM 3397 C C . TRP B 2 229 ? -44.172 30.531 -13.102 1.00 21.23 229 TRP L C 1
ATOM 3398 O O . TRP B 2 229 ? -43.385 29.779 -12.541 1.00 20.85 229 TRP L O 1
ATOM 3409 N N . PHE B 2 230 ? -45.363 30.882 -12.574 1.00 16.46 230 PHE L N 1
ATOM 3410 C CA . PHE B 2 230 ? -45.821 30.570 -11.218 1.00 16.98 230 PHE L CA 1
ATOM 3411 C C . PHE B 2 230 ? -46.892 29.481 -11.098 1.00 23.09 230 PHE L C 1
ATOM 3412 O O . PHE B 2 230 ? -47.686 29.515 -10.166 1.00 22.68 230 PHE L O 1
ATOM 3420 N N . ALA B 2 231 ? -46.856 28.480 -11.979 1.00 21.30 231 ALA L N 1
ATOM 3421 C CA . ALA B 2 231 ? -47.865 27.409 -11.983 1.00 21.70 231 ALA L CA 1
ATOM 3422 C C . ALA B 2 231 ? -47.712 26.395 -10.821 1.00 24.67 231 ALA L C 1
ATOM 3423 O O . ALA B 2 231 ? -48.621 26.250 -9.999 1.00 24.78 231 ALA L O 1
ATOM 3425 N N . TYR B 2 232 ? -46.557 25.728 -10.748 1.00 19.14 232 TYR L N 1
ATOM 3426 C CA . TYR B 2 232 ? -46.295 24.671 -9.777 1.00 17.73 232 TYR L CA 1
ATOM 3427 C C . TYR B 2 232 ? -45.219 25.108 -8.830 1.00 21.56 232 TYR L C 1
ATOM 3428 O O . TYR B 2 232 ? -44.159 25.564 -9.261 1.00 20.51 232 TYR L O 1
ATOM 3437 N N . TRP B 2 233 ? -45.463 24.907 -7.536 1.00 18.93 233 TRP L N 1
ATOM 3438 C CA . TRP B 2 233 ? -44.521 25.278 -6.478 1.00 17.19 233 TRP L CA 1
ATOM 3439 C C . TRP B 2 233 ? -44.189 24.056 -5.627 1.00 21.92 233 TRP L C 1
ATOM 3440 O O . TRP B 2 233 ? -45.070 23.234 -5.367 1.00 21.85 233 TRP L O 1
ATOM 3451 N N . GLY B 2 234 ? -42.963 24.002 -5.114 1.00 18.77 234 GLY L N 1
ATOM 3452 C CA . GLY B 2 234 ? -42.573 22.991 -4.139 1.00 18.98 234 GLY L CA 1
ATOM 3453 C C . GLY B 2 234 ? -43.149 23.346 -2.785 1.00 21.24 234 GLY L C 1
ATOM 3454 O O . GLY B 2 234 ? -43.695 24.433 -2.623 1.00 18.77 234 GLY L O 1
ATOM 3455 N N . GLN B 2 235 ? -43.020 22.464 -1.787 1.00 19.83 235 GLN L N 1
ATOM 3456 C CA . GLN B 2 235 ? -43.587 22.711 -0.445 1.00 19.77 235 GLN L CA 1
ATOM 3457 C C . GLN B 2 235 ? -42.873 23.822 0.357 1.00 26.06 235 GLN L C 1
ATOM 3458 O O . GLN B 2 235 ? -43.410 24.313 1.353 1.00 26.38 235 GLN L O 1
ATOM 3464 N N . GLY B 2 236 ? -41.683 24.203 -0.082 1.00 22.70 236 GLY L N 1
ATOM 3465 C CA . GLY B 2 236 ? -40.916 25.223 0.618 1.00 23.03 236 GLY L CA 1
ATOM 3466 C C . GLY B 2 236 ? -39.972 24.652 1.662 1.00 26.33 236 GLY L C 1
ATOM 3467 O O . GLY B 2 236 ? -40.228 23.591 2.253 1.00 26.08 236 GLY L O 1
ATOM 3468 N N . THR B 2 237 ? -38.843 25.328 1.848 1.00 21.87 237 THR L N 1
ATOM 3469 C CA . THR B 2 237 ? -37.826 24.967 2.838 1.00 21.10 237 THR L CA 1
ATOM 3470 C C . THR B 2 237 ? -37.466 26.277 3.574 1.00 24.36 237 THR L C 1
ATOM 3471 O O . THR B 2 237 ? -37.239 27.306 2.932 1.00 21.55 237 THR L O 1
ATOM 3475 N N . LEU B 2 238 ? -37.460 26.232 4.914 1.00 22.56 238 LEU L N 1
ATOM 3476 C CA . LEU B 2 238 ? -37.177 27.386 5.744 1.00 22.44 238 LEU L CA 1
ATOM 3477 C C . LEU B 2 238 ? -35.685 27.635 5.937 1.00 23.56 238 LEU L C 1
ATOM 3478 O O . LEU B 2 238 ? -34.948 26.752 6.361 1.00 20.52 238 LEU L O 1
ATOM 3483 N N . VAL B 2 239 ? -35.267 28.874 5.677 1.00 21.60 239 VAL L N 1
ATOM 3484 C CA . VAL B 2 239 ? -33.892 29.284 5.903 1.00 19.70 239 VAL L CA 1
ATOM 3485 C C . VAL B 2 239 ? -33.982 30.382 6.969 1.00 23.34 239 VAL L C 1
ATOM 3486 O O . VAL B 2 239 ? -34.671 31.375 6.764 1.00 22.19 239 VAL L O 1
ATOM 3490 N N . THR B 2 240 ? -33.347 30.162 8.133 1.00 21.60 240 THR L N 1
ATOM 3491 C CA . THR B 2 240 ? -33.319 31.168 9.187 1.00 20.86 240 THR L CA 1
ATOM 3492 C C . THR B 2 240 ? -31.874 31.608 9.380 1.00 22.11 240 THR L C 1
ATOM 3493 O O . THR B 2 240 ? -30.973 30.793 9.606 1.00 22.86 240 THR L O 1
ATOM 3497 N N . VAL B 2 241 ? -31.672 32.891 9.290 1.00 19.54 241 VAL L N 1
ATOM 3498 C CA . VAL B 2 241 ? -30.351 33.490 9.477 1.00 20.52 241 VAL L CA 1
ATOM 3499 C C . VAL B 2 241 ? -30.477 34.343 10.723 1.00 25.71 241 VAL L C 1
ATOM 3500 O O . VAL B 2 241 ? -31.221 35.328 10.736 1.00 24.61 241 VAL L O 1
ATOM 3504 N N . SER B 2 242 ? -29.782 33.925 11.789 1.00 25.10 242 SER L N 1
ATOM 3505 C CA . SER B 2 242 ? -29.888 34.610 13.074 1.00 25.83 242 SER L CA 1
ATOM 3506 C C . SER B 2 242 ? -28.597 34.498 13.893 1.00 30.04 242 SER L C 1
ATOM 3507 O O . SER B 2 242 ? -27.955 33.454 13.891 1.00 27.84 242 SER L O 1
ATOM 3510 N N . SER B 2 243 ? -28.283 35.548 14.658 1.00 29.60 243 SER L N 1
ATOM 3511 C CA . SER B 2 243 ? -27.153 35.548 15.599 1.00 31.27 243 SER L CA 1
ATOM 3512 C C . SER B 2 243 ? -27.569 34.919 16.948 1.00 37.43 243 SER L C 1
ATOM 3513 O O . SER B 2 243 ? -26.712 34.751 17.817 1.00 38.09 243 SER L O 1
ATOM 3516 N N . GLY B 2 244 ? -28.866 34.610 17.115 1.00 33.49 244 GLY L N 1
ATOM 3517 C CA . GLY B 2 244 ? -29.421 34.039 18.339 1.00 33.66 244 GLY L CA 1
ATOM 3518 C C . GLY B 2 244 ? -29.361 35.000 19.513 1.00 39.16 244 GLY L C 1
ATOM 3519 O O . GLY B 2 244 ? -29.203 34.578 20.663 1.00 37.08 244 GLY L O 1
ATOM 3520 N N . GLY B 2 245 ? -29.446 36.298 19.201 1.00 38.25 245 GLY L N 1
ATOM 3521 C CA . GLY B 2 245 ? -29.353 37.387 20.167 1.00 38.99 245 GLY L CA 1
ATOM 3522 C C . GLY B 2 245 ? -27.947 37.614 20.700 1.00 44.54 245 GLY L C 1
ATOM 3523 O O . GLY B 2 245 ? -27.764 38.398 21.637 1.00 44.94 245 GLY L O 1
ATOM 3524 N N . CYS B 2 246 ? -26.939 36.917 20.122 1.00 41.45 246 CYS L N 1
ATOM 3525 C CA . CYS B 2 246 ? -25.531 37.033 20.513 1.00 52.72 246 CYS L CA 1
ATOM 3526 C C . CYS B 2 246 ? -24.932 38.304 19.906 1.00 95.77 246 CYS L C 1
ATOM 3527 O O . CYS B 2 246 ? -24.767 38.391 18.688 1.00 64.47 246 CYS L O 1
#

B-factor: mean 32.34, std 13.94, range [13.55, 115.22]

Sequence (473 aa):
QAVVTQEPSLTVSPGGTVTLTCRSSTGAVTTSNYANWVQQKPGQAPRGLIGGTNKRAPWTPARFSGSLLGGKAALTITGAQAEDEADYYCALWYSNLWVFGGGTKLTVLGGGEVQLVQSGAEVKKPGASVKVSCKASGYTFTSYGISWVRQAPGQGLEWMGWISAYNGNTNYAQKLQGRVTMTTDTSTSTAYMELRSLRSDDTAVYYCATIDTASAFDIWGQGTMVTVSSGGCSVLTQPPSVSAAPGQKVTISCSGSSSNIGNNYVSWYQQLPGTAPKLLIYDNNKRPSGIPDRFSGSKSGTSATLGITGLQTGDEADYYCGTWDSSLSAVVFGGGTKLTVLGGGEVQLVESGGGLVQPGGSLRLSCAASGFTFNTYAMNWVRQAPGKGLEWVARIRSKYNNYATYYADSVKDRFTISRDDSKNSLYLQMNSLKTEDTAVYYCVRHGNFGNSYVSWFAYWGQGTLVTVSSGGC

Foldseek 3Di:
DKAKAWDAEDEAEAQAKDKTKIAIPVWFADLQQQKWKWWAAFPGDIGTAHTSQFRGDPPHDPQWGWHGDPRIIMIMRHRDDQRRQTWMKMWTDDPPDTDIYPTYGYFHPPPGGWAWAKDAAFWAEAQAKDKIKIAIDYPQLQVWKKWKWKDAVPGDIHTAWIAHSNPGDIDGDPVQVPQWDWGADNVRSMIMIMGGRDDQVVFTWMKMFTADVPRDGRHIYPTYGYGYDNVTD/DQKAWDAEDEDEAQAKDKTKIFHACQKLQPWWKWKWWADPPDDTDTQDTRQFDGDPPRDPQWGKHGDGRMIMIMGGRDDQLSQTWMKMWTQGRVVRDIDIYPTYGYHYPLDDDWAWAKDWADEAAQQAKIKMKTATHHDQLQQWKKWKWWAAVPGDIDTAKIFGHVVVVRDIDGDPVQPPAWDWDADSVRSMIMIIGGRDDQVVFTWMKMFTWDDPDPPDIDSHDDIHPTGTHGYHPPVD

Secondary structure (DSSP, 8-state):
---EEE-SEEEE-TT-EEEEEEEETTBS--GGG--EEEEE-TTS--EEEEETTTEEPTT--TTEEEEEETTEEEEEEES--GGG-EEEEEEEE-SS-EEE---EEEEE-----EEEEEPPPEEE-TT--EEEEEEEEES-GGG-EEEEEEE-TT---EEEEEEETTT--EEE-GGGTTTEEEEEETTTTEEEEEE-S--GGG-EEEEEEE--TTS---SB---EEEEE-SS--/--BB--SEEEE-TTS-EEEEEE--IIIIITS-EEEEEE-TTS--EEEEBTTTBPPTTS-TTEEEEEETTEEEEEE-S--GGG-EEEEEEEEETTTTEEEEB--EEEEE---SS-EEEEE--EEE-TT--EEEEEEEESS-GGG--EEEEEE-TTS-EEEEEEE--GGGTT-EEE-TTTTTTEEEEEEGGGTEEEEEE-S--GGG-EEEEEEEEEESSSS-EEEEEEE---EEEEE--TT-

Nearest PDB structures (foldseek):
  5fcs-assembly1_H  TM=1.004E+00  e=1.504E-49  Homo sapiens
  8ytn-assembly1_A  TM=4.969E-01  e=1.802E-32  Mus musculus
  8cz8-assembly2_A  TM=4.955E-01  e=6.280E-28  Homo sapiens
  1ktr-assembly1_L  TM=4.829E-01  e=3.923E-28  Mus musculus
  4nko-assembly3_C  TM=4.880E-01  e=2.442E-26  Mus musculus